Protein AF-A0A8S3T647-F1 (afdb_monomer_lite)

Sequence (392 aa):
MTQSIVVQVGQCGNQIGCRFWDLALREHAAVNKSGNYDESLSSFFRNVDSRYDDPANIPMGSGKGKIKALKARAVLVDMEEGVVSEMMKGPLREVFDFQQLITDVSGCGNNWAVGHKMYGTQYREQLSDVIRRAAEFCDCLQCFFILHSMGGGTGSGVGTFILNLLEEEYPDVYRFVTAVYPSAEDDVVTSPYNSVLAMHQLTEKADCVLPVENQALMDIVNKIGQAIPSARTGKKTFFPTDVKAGSAIHTGDGGLTKTSEEKPFDSMNNIVANLLLNMTSGQVPAEAESNFLKKASTLIHTGVDPHQVKDQKGTSLYLGVTHQGIMTFHGSRRTQLYKWPQIKRIIFEGKMFILHVSTTEFCNNIKSSCQLIEKLSCQKFSDGHYHIVNHS

Radius of gyration: 24.61 Å; chains: 1; bounding box: 78×50×58 Å

Secondary structure (DSSP, 8-state):
--EEEEEEEHHHHHHHHHHHHHHHHHHHHHH-TT-B--HHHHTTEEEEETTSSS-EE---TTTTPBP-EEEE-EEEEESSSHHHHHHHHSTTTTTS-GGGEEE-SS--TT-HHIIIIIIHHHTHHHHHHHHHHHHHT-SSEEEEEEEEESSSHIIIIIHHHHHHHHHHH-TTSEEEEEEEEPPSS-S-TTHHHHHHHHHHHHHHH-SEEEEEEHHHHHHHHHHHHHHSPPTTS--------SS-TTTTT--TT--S---S-PPTTHHHHHHHHHHHHHHHSSS-HHHHHHHHHHHHHH-TTTT--PEEEE-TT--EEEEEEETTEEEEEETTEEEEEEEGGGEEEEEEETTEEEEEEEEEEEETTEEEEEEEEEEEEES---S---------

Structure (mmCIF, N/CA/C/O backbone):
data_AF-A0A8S3T647-F1
#
_entry.id   AF-A0A8S3T647-F1
#
loop_
_atom_site.group_PDB
_atom_site.id
_atom_site.type_symbol
_atom_site.label_atom_id
_atom_site.label_alt_id
_atom_site.label_comp_id
_atom_site.label_asym_id
_atom_site.label_entity_id
_atom_site.label_seq_id
_atom_site.pdbx_PDB_ins_code
_atom_site.Cartn_x
_atom_site.Cartn_y
_atom_site.Cartn_z
_atom_site.occupancy
_atom_site.B_iso_or_equiv
_atom_site.auth_seq_id
_atom_site.auth_comp_id
_atom_site.auth_asym_id
_atom_site.auth_atom_id
_atom_site.pdbx_PDB_model_num
ATOM 1 N N . MET A 1 1 ? -0.598 -12.362 -18.041 1.00 64.50 1 MET A N 1
ATOM 2 C CA . MET A 1 1 ? -0.401 -13.007 -16.725 1.00 64.50 1 MET A CA 1
ATOM 3 C C . MET A 1 1 ? -0.472 -11.929 -15.671 1.00 64.50 1 MET A C 1
ATOM 5 O O . MET A 1 1 ? -0.165 -10.790 -15.986 1.00 64.50 1 MET A O 1
ATOM 9 N N . THR A 1 2 ? -0.941 -12.269 -14.484 1.00 80.69 2 THR A N 1
ATOM 10 C CA . THR A 1 2 ? -1.450 -11.313 -13.508 1.00 80.69 2 THR A CA 1
ATOM 11 C C . THR A 1 2 ? -0.323 -10.557 -12.817 1.00 80.69 2 THR A C 1
ATOM 13 O O . THR A 1 2 ? 0.481 -11.170 -12.121 1.00 80.69 2 THR A O 1
ATOM 16 N N . GLN A 1 3 ? -0.241 -9.246 -13.020 1.00 87.19 3 GLN A N 1
ATOM 17 C CA . GLN A 1 3 ? 0.778 -8.405 -12.394 1.00 87.19 3 GLN A CA 1
ATOM 18 C C . GLN A 1 3 ? 0.133 -7.434 -11.415 1.00 87.19 3 GLN A C 1
ATOM 20 O O . GLN A 1 3 ? -0.966 -6.926 -11.653 1.00 87.19 3 GLN A O 1
ATOM 25 N N . SER A 1 4 ? 0.841 -7.176 -10.323 1.00 91.19 4 SER A N 1
ATOM 26 C CA . SER A 1 4 ? 0.378 -6.320 -9.240 1.00 91.19 4 SER A CA 1
ATOM 27 C C . SER A 1 4 ? 1.431 -5.275 -8.914 1.00 91.19 4 SER A C 1
ATOM 29 O O . SER A 1 4 ? 2.632 -5.554 -8.938 1.00 91.19 4 SER A O 1
ATOM 31 N N . ILE A 1 5 ? 0.975 -4.069 -8.588 1.00 95.88 5 ILE A N 1
ATOM 32 C CA . ILE A 1 5 ? 1.839 -2.966 -8.161 1.00 95.88 5 ILE A CA 1
ATOM 33 C C . ILE A 1 5 ? 1.598 -2.715 -6.677 1.00 95.88 5 ILE A C 1
ATOM 35 O O . ILE A 1 5 ? 0.455 -2.563 -6.250 1.00 95.88 5 ILE A O 1
ATOM 39 N N . VAL A 1 6 ? 2.668 -2.659 -5.883 1.00 96.69 6 VAL A N 1
ATOM 40 C CA . VAL A 1 6 ? 2.583 -2.333 -4.453 1.00 96.69 6 VAL A CA 1
ATOM 41 C C . VAL A 1 6 ? 2.936 -0.865 -4.247 1.00 96.69 6 VAL A C 1
ATOM 43 O O . VAL A 1 6 ? 4.079 -0.457 -4.439 1.00 96.69 6 VAL A O 1
ATOM 46 N N . VAL A 1 7 ? 1.960 -0.069 -3.833 1.00 98.12 7 VAL A N 1
ATOM 47 C CA . VAL A 1 7 ? 2.121 1.340 -3.479 1.00 98.12 7 VAL A CA 1
ATOM 48 C C . VAL A 1 7 ? 2.310 1.450 -1.967 1.00 98.12 7 VAL A C 1
ATOM 50 O O . VAL A 1 7 ? 1.440 1.070 -1.187 1.00 98.12 7 VAL A O 1
ATOM 53 N N . GLN A 1 8 ? 3.460 1.958 -1.542 1.00 97.50 8 GLN A N 1
ATOM 54 C CA . GLN A 1 8 ? 3.870 2.068 -0.144 1.00 97.50 8 GLN A CA 1
ATOM 55 C C . GLN A 1 8 ? 3.862 3.537 0.243 1.00 97.50 8 GLN A C 1
ATOM 57 O O . GLN A 1 8 ? 4.554 4.335 -0.386 1.00 97.50 8 GLN A O 1
ATOM 62 N N . VAL A 1 9 ? 3.052 3.905 1.238 1.00 97.75 9 VAL A N 1
ATOM 63 C CA . VAL A 1 9 ? 2.818 5.315 1.565 1.00 97.75 9 VAL A CA 1
ATOM 64 C C . VAL A 1 9 ? 3.097 5.614 3.032 1.00 97.75 9 VAL A C 1
ATOM 66 O O . VAL A 1 9 ? 2.511 5.023 3.945 1.00 97.75 9 VAL A O 1
ATOM 69 N N . GLY A 1 10 ? 3.968 6.598 3.242 1.00 95.69 10 GLY A N 1
ATOM 70 C CA . GLY A 1 10 ? 4.425 7.050 4.546 1.00 95.69 10 GLY A CA 1
ATOM 71 C C . GLY A 1 10 ? 5.321 6.037 5.258 1.00 95.69 10 GLY A C 1
ATOM 72 O O . GLY A 1 10 ? 5.475 4.888 4.838 1.00 95.69 10 GLY A O 1
ATOM 73 N N . GLN A 1 11 ? 5.854 6.453 6.405 1.00 93.12 11 GLN A N 1
ATOM 74 C CA . GLN A 1 11 ? 6.760 5.646 7.223 1.00 93.12 11 GLN A CA 1
ATOM 75 C C . GLN A 1 11 ? 6.261 4.210 7.457 1.00 93.12 11 GLN A C 1
ATOM 77 O O . GLN A 1 11 ? 6.995 3.251 7.228 1.00 93.12 11 GLN A O 1
ATOM 82 N N . CYS A 1 12 ? 5.008 4.046 7.888 1.00 92.94 12 CYS A N 1
ATOM 83 C CA . CYS A 1 12 ? 4.437 2.729 8.180 1.00 92.94 12 CYS A CA 1
ATOM 84 C C . CYS A 1 12 ? 4.352 1.841 6.926 1.00 92.94 12 CYS A C 1
ATOM 86 O O . CYS A 1 12 ? 4.808 0.696 6.952 1.00 92.94 12 CYS A O 1
ATOM 88 N N . GLY A 1 13 ? 3.832 2.378 5.816 1.00 95.12 13 GLY A N 1
ATOM 89 C CA . GLY A 1 13 ? 3.699 1.644 4.558 1.00 95.12 13 GLY A CA 1
ATOM 90 C C . GLY A 1 13 ? 5.046 1.183 4.004 1.00 95.12 13 GLY A C 1
ATOM 91 O O . GLY A 1 13 ? 5.189 0.020 3.627 1.00 95.12 13 GLY A O 1
ATOM 92 N N . ASN A 1 14 ? 6.053 2.061 4.030 1.00 94.94 14 ASN A N 1
ATOM 93 C CA . ASN A 1 14 ? 7.409 1.754 3.565 1.00 94.94 14 ASN A CA 1
ATOM 94 C C . ASN A 1 14 ? 8.110 0.707 4.453 1.00 94.94 14 ASN A C 1
ATOM 96 O O . ASN A 1 14 ? 8.759 -0.209 3.945 1.00 94.94 14 ASN A O 1
ATOM 100 N N . GLN A 1 15 ? 7.938 0.764 5.778 1.00 91.50 15 GLN A N 1
ATOM 101 C CA . GLN A 1 15 ? 8.515 -0.232 6.693 1.00 91.50 15 GLN A CA 1
ATOM 102 C C . GLN A 1 15 ? 7.893 -1.625 6.525 1.00 91.50 15 GLN A C 1
ATOM 104 O O . GLN A 1 15 ? 8.622 -2.619 6.454 1.00 91.50 15 GLN A O 1
ATOM 109 N N . ILE A 1 16 ? 6.563 -1.710 6.413 1.00 91.19 16 ILE A N 1
ATOM 110 C CA . ILE A 1 16 ? 5.867 -2.970 6.099 1.00 91.19 16 ILE A CA 1
ATOM 111 C C . ILE A 1 16 ? 6.309 -3.473 4.729 1.00 91.19 16 ILE A C 1
ATOM 113 O O . ILE A 1 16 ? 6.634 -4.649 4.566 1.00 91.19 16 ILE A O 1
ATOM 117 N N . GLY A 1 17 ? 6.391 -2.564 3.762 1.00 91.62 17 GLY A N 1
ATOM 118 C CA . GLY A 1 17 ? 6.883 -2.821 2.424 1.00 91.62 17 GLY A CA 1
ATOM 119 C C . GLY A 1 17 ? 8.267 -3.461 2.390 1.00 91.62 17 GLY A C 1
ATOM 120 O O . GLY A 1 17 ? 8.472 -4.456 1.699 1.00 91.62 17 GLY A O 1
ATOM 121 N N . CYS A 1 18 ? 9.208 -2.941 3.174 1.00 89.62 18 CYS A N 1
ATOM 122 C CA . CYS A 1 18 ? 10.552 -3.499 3.303 1.00 89.62 18 CYS A CA 1
ATOM 123 C C . CYS A 1 18 ? 10.519 -4.973 3.750 1.00 89.62 18 CYS A C 1
ATOM 125 O O . CYS A 1 18 ? 11.199 -5.817 3.161 1.00 89.62 18 CYS A O 1
ATOM 127 N N . ARG A 1 19 ? 9.674 -5.307 4.737 1.00 86.81 19 ARG A N 1
ATOM 128 C CA . ARG A 1 19 ? 9.489 -6.695 5.196 1.00 86.81 19 ARG A CA 1
ATOM 129 C C . ARG A 1 19 ? 8.791 -7.566 4.156 1.00 86.81 19 ARG A C 1
ATOM 131 O O . ARG A 1 19 ? 9.202 -8.705 3.954 1.00 86.81 19 ARG A O 1
ATOM 138 N N . PHE A 1 20 ? 7.792 -7.026 3.463 1.00 88.88 20 PHE A N 1
ATOM 139 C CA . PHE A 1 20 ? 7.094 -7.709 2.375 1.00 88.88 20 PHE A CA 1
ATOM 140 C C . PHE A 1 20 ? 8.054 -8.142 1.263 1.00 88.88 20 PHE A C 1
ATOM 142 O O . PHE A 1 20 ? 8.084 -9.318 0.907 1.00 88.88 20 PHE A O 1
ATOM 149 N N . TRP A 1 21 ? 8.886 -7.228 0.760 1.00 89.56 21 TRP A N 1
ATOM 150 C CA . TRP A 1 21 ? 9.809 -7.529 -0.337 1.00 89.56 21 TRP A CA 1
ATOM 151 C C . TRP A 1 21 ? 10.914 -8.513 0.058 1.00 89.56 21 TRP A C 1
ATOM 153 O O . TRP A 1 21 ? 11.250 -9.401 -0.726 1.00 89.56 21 TRP A O 1
ATOM 163 N N . ASP A 1 22 ? 11.449 -8.399 1.276 1.00 85.25 22 ASP A N 1
ATOM 164 C CA . ASP A 1 22 ? 12.419 -9.356 1.823 1.00 85.25 22 ASP A CA 1
ATOM 165 C C . ASP A 1 22 ? 11.827 -10.772 1.903 1.00 85.25 22 ASP A C 1
ATOM 167 O O . ASP A 1 22 ? 12.417 -11.735 1.410 1.00 85.25 22 ASP A O 1
ATOM 171 N N . LEU A 1 23 ? 10.624 -10.905 2.467 1.00 81.62 23 LEU A N 1
ATOM 172 C CA . LEU A 1 23 ? 9.943 -12.194 2.580 1.00 81.62 23 LEU A CA 1
ATOM 173 C C . LEU A 1 23 ? 9.575 -12.777 1.210 1.00 81.62 23 LEU A C 1
ATOM 175 O O . LEU A 1 23 ? 9.821 -13.962 0.989 1.00 81.62 23 LEU A O 1
ATOM 179 N N . ALA A 1 24 ? 9.092 -11.954 0.275 1.00 83.12 24 ALA A N 1
ATOM 180 C CA . ALA A 1 24 ? 8.775 -12.383 -1.086 1.00 83.12 24 ALA A CA 1
ATOM 181 C C . ALA A 1 24 ? 10.006 -12.988 -1.782 1.00 83.12 24 ALA A C 1
ATOM 183 O O . ALA A 1 24 ? 9.953 -14.091 -2.326 1.00 83.12 24 ALA A O 1
ATOM 184 N N . LEU A 1 25 ? 11.155 -12.304 -1.716 1.00 84.50 25 LEU A N 1
ATOM 185 C CA . LEU A 1 25 ? 12.405 -12.799 -2.302 1.00 84.50 25 LEU A CA 1
ATOM 186 C C . LEU A 1 25 ? 12.855 -14.117 -1.669 1.00 84.50 25 LEU A C 1
ATOM 188 O O . LEU A 1 25 ? 13.317 -15.014 -2.377 1.00 84.50 25 LEU A O 1
ATOM 192 N N . ARG A 1 26 ? 12.712 -14.260 -0.348 1.00 81.31 26 ARG A N 1
ATOM 193 C CA . ARG A 1 26 ? 13.062 -15.498 0.363 1.00 81.31 26 ARG A CA 1
ATOM 194 C C . ARG A 1 26 ? 12.147 -16.655 -0.012 1.00 81.31 26 ARG A C 1
ATOM 196 O O . ARG A 1 26 ? 12.646 -17.760 -0.215 1.00 81.31 26 ARG A O 1
ATOM 203 N N . GLU A 1 27 ? 10.844 -16.416 -0.120 1.00 77.81 27 GLU A N 1
ATOM 204 C CA . GLU A 1 27 ? 9.869 -17.421 -0.548 1.00 77.81 27 GLU A CA 1
ATOM 205 C C . GLU A 1 27 ? 10.200 -17.922 -1.959 1.00 77.81 27 GLU A C 1
ATOM 207 O O . GLU A 1 27 ? 10.350 -19.128 -2.179 1.00 77.81 27 GLU A O 1
ATOM 212 N N . HIS A 1 28 ? 10.465 -17.004 -2.891 1.00 79.00 28 HIS A N 1
ATOM 213 C CA . HIS A 1 28 ? 10.899 -17.370 -4.237 1.00 79.00 28 HIS A CA 1
ATOM 214 C C . HIS A 1 28 ? 12.241 -18.109 -4.242 1.00 79.00 28 HIS A C 1
ATOM 216 O O . HIS A 1 28 ? 12.361 -19.140 -4.900 1.00 79.00 28 HIS A O 1
ATOM 222 N N . ALA A 1 29 ? 13.240 -17.658 -3.480 1.00 80.62 29 ALA A N 1
ATOM 223 C CA . ALA A 1 29 ? 14.535 -18.336 -3.383 1.00 80.62 29 ALA A CA 1
ATOM 224 C C . ALA A 1 29 ? 14.438 -19.727 -2.723 1.00 80.62 29 ALA A C 1
ATOM 226 O O . ALA A 1 29 ? 15.277 -20.606 -2.963 1.00 80.62 29 ALA A O 1
ATOM 227 N N . ALA A 1 30 ? 13.428 -19.961 -1.880 1.00 76.81 30 ALA A N 1
ATOM 228 C CA . ALA A 1 30 ? 13.174 -21.264 -1.278 1.00 76.81 30 ALA A CA 1
ATOM 229 C C . ALA A 1 30 ? 12.708 -22.288 -2.324 1.00 76.81 30 ALA A C 1
ATOM 231 O O . ALA A 1 30 ? 13.182 -23.425 -2.290 1.00 76.81 30 ALA A O 1
ATOM 232 N N . VAL A 1 31 ? 11.858 -21.874 -3.269 1.00 75.62 31 VAL A N 1
ATOM 233 C CA . VAL A 1 31 ? 11.260 -22.749 -4.292 1.00 75.62 31 VAL A CA 1
ATOM 234 C C . VAL A 1 31 ? 12.101 -22.803 -5.575 1.00 75.62 31 VAL A C 1
ATOM 236 O O . VAL A 1 31 ? 12.368 -23.879 -6.108 1.00 75.62 31 VAL A O 1
ATOM 239 N N . ASN A 1 32 ? 12.585 -21.661 -6.059 1.00 79.06 32 ASN A N 1
ATOM 240 C CA . ASN A 1 32 ? 13.301 -21.533 -7.325 1.00 79.06 32 ASN A CA 1
ATOM 241 C C . ASN A 1 32 ? 14.824 -21.599 -7.125 1.00 79.06 32 ASN A C 1
ATOM 243 O O . ASN A 1 32 ? 15.533 -20.593 -7.108 1.00 79.06 32 ASN A O 1
ATOM 247 N N . LYS A 1 33 ? 15.348 -22.824 -6.998 1.00 81.88 33 LYS A N 1
ATOM 248 C CA . LYS A 1 33 ? 16.797 -23.082 -6.846 1.00 81.88 33 LYS A CA 1
ATOM 249 C C . LYS A 1 33 ? 17.608 -22.872 -8.124 1.00 81.88 33 LYS A C 1
ATOM 251 O O . LYS A 1 33 ? 18.826 -22.738 -8.059 1.00 81.88 33 LYS A O 1
ATOM 256 N N . SER A 1 34 ? 16.947 -22.854 -9.277 1.00 81.38 34 SER A N 1
ATOM 257 C CA . SER A 1 34 ? 17.580 -22.655 -10.582 1.00 81.38 34 SER A CA 1
ATOM 258 C C . SER A 1 34 ? 17.930 -21.197 -10.888 1.00 81.38 34 SER A C 1
ATOM 260 O O . SER A 1 34 ? 18.734 -20.958 -11.787 1.00 81.38 34 SER A O 1
ATOM 262 N N . GLY A 1 35 ? 17.341 -20.233 -10.169 1.00 83.81 35 GLY A N 1
ATOM 263 C CA . GLY A 1 35 ? 17.528 -18.804 -10.442 1.00 83.81 35 GLY A CA 1
ATOM 264 C C . GLY A 1 35 ? 16.925 -18.371 -11.782 1.00 83.81 35 GLY A C 1
ATOM 265 O O . GLY A 1 35 ? 17.470 -17.497 -12.462 1.00 83.81 35 GLY A O 1
ATOM 266 N N . ASN A 1 36 ? 15.830 -19.017 -12.188 1.00 86.56 36 ASN A N 1
ATOM 267 C CA . ASN A 1 36 ? 15.128 -18.693 -13.426 1.00 86.56 36 ASN A CA 1
ATOM 268 C C . ASN A 1 36 ? 14.066 -17.626 -13.164 1.00 86.56 36 ASN A C 1
ATOM 270 O O . ASN A 1 36 ? 13.460 -17.605 -12.102 1.00 86.56 36 ASN A O 1
ATOM 274 N N . TYR A 1 37 ? 13.825 -16.744 -14.121 1.00 87.19 37 TYR A N 1
ATOM 275 C CA . TYR A 1 37 ? 12.726 -15.798 -14.047 1.00 87.19 37 TYR A CA 1
ATOM 276 C C . TYR A 1 37 ? 11.451 -16.488 -14.533 1.00 87.19 37 TYR A C 1
ATOM 278 O O . TYR A 1 37 ? 11.302 -16.756 -15.729 1.00 87.19 37 TYR A O 1
ATOM 286 N N . ASP A 1 38 ? 10.585 -16.822 -13.581 1.00 84.25 38 ASP A N 1
ATOM 287 C CA . ASP A 1 38 ? 9.368 -17.596 -13.790 1.00 84.25 38 ASP A CA 1
ATOM 288 C C . ASP A 1 38 ? 8.098 -16.735 -13.705 1.00 84.25 38 ASP A C 1
ATOM 290 O O . ASP A 1 38 ? 8.125 -15.521 -13.484 1.00 84.25 38 ASP A O 1
ATOM 294 N N . GLU A 1 39 ? 6.971 -17.406 -13.926 1.00 81.12 39 GLU A N 1
ATOM 295 C CA . GLU A 1 39 ? 5.626 -16.840 -13.888 1.00 81.12 39 GLU A CA 1
ATOM 296 C C . GLU A 1 39 ? 5.314 -16.190 -12.539 1.00 81.12 39 GLU A C 1
ATOM 298 O O . GLU A 1 39 ? 4.936 -15.019 -12.479 1.00 81.12 39 GLU A O 1
ATOM 303 N N . SER A 1 40 ? 5.559 -16.918 -11.450 1.00 80.94 40 SER A N 1
ATOM 304 C CA . SER A 1 40 ? 5.264 -16.481 -10.089 1.00 80.94 40 SER A CA 1
ATOM 305 C C . SER A 1 40 ? 6.009 -15.198 -9.731 1.00 80.94 40 SER A C 1
ATOM 307 O O . SER A 1 40 ? 5.400 -14.253 -9.229 1.00 80.94 40 SER A O 1
ATOM 309 N N . LEU A 1 41 ? 7.308 -15.135 -10.036 1.00 84.44 41 LEU A N 1
ATOM 310 C CA . LEU A 1 41 ? 8.157 -13.984 -9.742 1.00 84.44 41 LEU A CA 1
ATOM 311 C C . LEU A 1 41 ? 7.738 -12.750 -10.552 1.00 84.44 41 LEU A C 1
ATOM 313 O O . LEU A 1 41 ? 7.832 -11.626 -10.061 1.00 84.44 41 LEU A O 1
ATOM 317 N N . SER A 1 42 ? 7.213 -12.944 -11.765 1.00 86.50 42 SER A N 1
ATOM 318 C CA . SER A 1 42 ? 6.779 -11.838 -12.625 1.00 86.50 42 SER A CA 1
ATOM 319 C C . SER A 1 42 ? 5.586 -11.040 -12.098 1.00 86.50 42 SER A C 1
ATOM 321 O O . SER A 1 42 ? 5.397 -9.891 -12.510 1.00 86.50 42 SER A O 1
ATOM 323 N N . SER A 1 43 ? 4.814 -11.629 -11.175 1.00 87.44 43 SER A N 1
ATOM 324 C CA . SER A 1 43 ? 3.640 -11.000 -10.558 1.00 87.44 43 SER A CA 1
ATOM 325 C C . SER A 1 43 ? 4.018 -9.723 -9.809 1.00 87.44 43 SER A C 1
ATOM 327 O O . SER A 1 43 ? 3.333 -8.710 -9.930 1.00 87.44 43 SER A O 1
ATOM 329 N N . PHE A 1 44 ? 5.143 -9.761 -9.087 1.00 89.62 44 PHE A N 1
ATOM 330 C CA . PHE A 1 44 ? 5.620 -8.669 -8.232 1.00 89.62 44 PHE A CA 1
ATOM 331 C C . PHE A 1 44 ? 6.968 -8.090 -8.662 1.00 89.62 44 PHE A C 1
ATOM 333 O O . PHE A 1 44 ? 7.325 -6.992 -8.239 1.00 89.62 44 PHE A O 1
ATOM 340 N N . PHE A 1 45 ? 7.722 -8.791 -9.507 1.00 91.81 45 PHE A N 1
ATOM 341 C CA . PHE A 1 45 ? 9.030 -8.348 -9.973 1.00 91.81 45 PHE A CA 1
ATOM 342 C C . PHE A 1 45 ? 9.070 -8.245 -11.495 1.00 91.81 45 PHE A C 1
ATOM 344 O O . PHE A 1 45 ? 8.308 -8.885 -12.217 1.00 91.81 45 PHE A O 1
ATOM 351 N N . ARG A 1 46 ? 10.000 -7.432 -11.988 1.00 91.56 46 ARG A N 1
ATOM 352 C CA . ARG A 1 46 ? 10.415 -7.372 -13.387 1.00 91.56 46 ARG A CA 1
ATOM 353 C C . ARG A 1 46 ? 11.871 -7.820 -13.489 1.00 91.56 46 ARG A C 1
ATOM 355 O O . ARG A 1 46 ? 12.701 -7.416 -12.675 1.00 91.56 46 ARG A O 1
ATOM 362 N N . ASN A 1 47 ? 12.184 -8.657 -14.476 1.00 91.69 47 ASN A N 1
ATOM 363 C CA . ASN A 1 47 ? 13.569 -8.963 -14.836 1.00 91.69 47 ASN A CA 1
ATOM 364 C C . ASN A 1 47 ? 14.069 -7.882 -15.786 1.00 91.69 47 ASN A C 1
ATOM 366 O O . ASN A 1 47 ? 13.407 -7.592 -16.782 1.00 91.69 47 ASN A O 1
ATOM 370 N N . VAL A 1 48 ? 15.219 -7.293 -15.488 1.00 90.81 48 VAL A N 1
ATOM 371 C CA . VAL A 1 48 ? 15.729 -6.138 -16.225 1.00 90.81 48 VAL A CA 1
ATOM 372 C C . VAL A 1 48 ? 17.169 -6.333 -16.650 1.00 90.81 48 VAL A C 1
ATOM 374 O O . VAL A 1 48 ? 17.948 -7.055 -16.025 1.00 90.81 48 VAL A O 1
ATOM 377 N N . ASP A 1 49 ? 17.528 -5.656 -17.731 1.00 87.06 49 ASP A N 1
ATOM 378 C CA . ASP A 1 49 ? 18.905 -5.489 -18.151 1.00 87.06 49 ASP A CA 1
ATOM 379 C C . ASP A 1 49 ? 19.435 -4.148 -17.635 1.00 87.06 49 ASP A C 1
ATOM 381 O O . ASP A 1 49 ? 19.130 -3.089 -18.178 1.00 87.06 49 ASP A O 1
ATOM 385 N N . SER A 1 50 ? 20.229 -4.196 -16.567 1.00 82.88 50 SER A N 1
ATOM 386 C CA . SER A 1 50 ? 20.755 -3.013 -15.876 1.00 82.88 50 SER A CA 1
ATOM 387 C C . SER A 1 50 ? 21.965 -2.370 -16.564 1.00 82.88 50 SER A C 1
ATOM 389 O O . SER A 1 50 ? 22.644 -1.546 -15.960 1.00 82.88 50 SER A O 1
ATOM 391 N N . ARG A 1 51 ? 22.301 -2.782 -17.794 1.00 80.31 51 ARG A N 1
ATOM 392 C CA . ARG A 1 51 ? 23.416 -2.202 -18.566 1.00 80.31 51 ARG A CA 1
ATOM 393 C C . ARG A 1 51 ? 23.071 -0.855 -19.205 1.00 80.31 51 ARG A C 1
ATOM 395 O O . ARG A 1 51 ? 23.972 -0.188 -19.702 1.00 80.31 51 ARG A O 1
ATOM 402 N N . TYR A 1 52 ? 21.792 -0.500 -19.230 1.00 76.50 52 TYR A N 1
ATOM 403 C CA . TYR A 1 52 ? 21.273 0.752 -19.772 1.00 76.50 52 TYR A CA 1
ATOM 404 C C . TYR A 1 52 ? 20.923 1.713 -18.630 1.00 76.50 52 TYR A C 1
ATOM 406 O O . TYR A 1 52 ? 20.592 1.253 -17.536 1.00 76.50 52 TYR A O 1
ATOM 414 N N . ASP A 1 53 ? 20.966 3.023 -18.898 1.00 68.75 53 ASP A N 1
ATOM 415 C CA . ASP A 1 53 ? 20.593 4.060 -17.919 1.00 68.75 53 ASP A CA 1
ATOM 416 C C . ASP A 1 53 ? 19.140 3.904 -17.444 1.00 68.75 53 ASP A C 1
ATOM 418 O O . ASP A 1 53 ? 18.854 4.076 -16.260 1.00 68.75 53 ASP A O 1
ATOM 422 N N . ASP A 1 54 ? 18.238 3.514 -18.352 1.00 74.81 54 ASP A N 1
ATOM 423 C CA . ASP A 1 54 ? 16.896 3.038 -18.018 1.00 74.81 54 ASP A CA 1
ATOM 424 C C . ASP A 1 54 ? 16.844 1.503 -18.158 1.00 74.81 54 ASP A C 1
ATOM 426 O O . ASP A 1 54 ? 16.998 0.988 -19.276 1.00 74.81 54 ASP A O 1
ATOM 430 N N . PRO A 1 55 ? 16.699 0.737 -17.055 1.00 81.00 55 PRO A N 1
ATOM 431 C CA . PRO A 1 55 ? 16.751 -0.718 -17.097 1.00 81.00 55 PRO A CA 1
ATOM 432 C C . PRO A 1 55 ? 15.662 -1.316 -17.994 1.00 81.00 55 PRO A C 1
ATOM 434 O O . PRO A 1 55 ? 14.475 -1.324 -17.652 1.00 81.00 55 PRO A O 1
ATOM 437 N N . ALA A 1 56 ? 16.087 -1.895 -19.118 1.00 83.19 56 ALA A N 1
ATOM 438 C CA . ALA A 1 56 ? 15.187 -2.474 -20.107 1.00 83.19 56 ALA A CA 1
ATOM 439 C C . ALA A 1 56 ? 14.557 -3.778 -19.595 1.00 83.19 56 ALA A C 1
ATOM 441 O O . ALA A 1 56 ? 15.266 -4.682 -19.143 1.00 83.19 56 ALA A O 1
ATOM 442 N N . ASN A 1 57 ? 13.232 -3.905 -19.709 1.00 84.19 57 ASN A N 1
ATOM 443 C CA . ASN A 1 57 ? 12.521 -5.124 -19.326 1.00 84.19 57 ASN A CA 1
ATOM 444 C C . ASN A 1 57 ? 12.933 -6.300 -20.219 1.00 84.19 57 ASN A C 1
ATOM 446 O O . ASN A 1 57 ? 12.881 -6.228 -21.446 1.00 84.19 57 ASN A O 1
ATOM 450 N N . ILE A 1 58 ? 13.310 -7.409 -19.587 1.00 84.50 58 ILE A N 1
ATOM 451 C CA . ILE A 1 58 ? 13.572 -8.684 -20.248 1.00 84.50 58 ILE A CA 1
ATOM 452 C C . ILE A 1 58 ? 12.263 -9.478 -20.202 1.00 84.50 58 ILE A C 1
ATOM 454 O O . ILE A 1 58 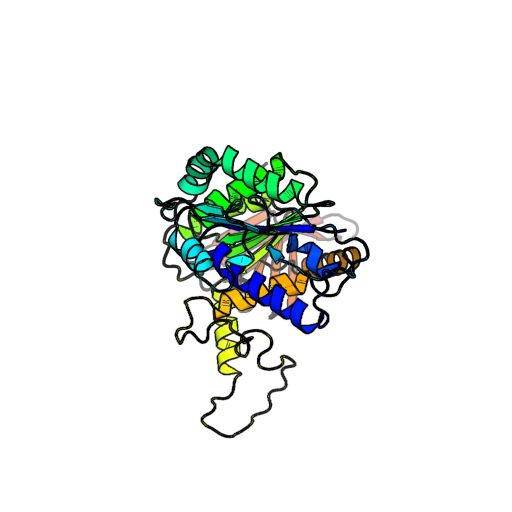? 11.835 -9.864 -19.108 1.00 84.50 58 ILE A O 1
ATOM 458 N N . PRO A 1 59 ? 11.624 -9.749 -21.354 1.00 79.00 59 PRO A N 1
ATOM 459 C CA . PRO A 1 59 ? 10.394 -10.524 -21.391 1.00 79.00 59 PRO A CA 1
ATOM 460 C C . PRO A 1 59 ? 10.607 -11.913 -20.790 1.00 79.00 59 PRO A C 1
ATOM 462 O O . PRO A 1 59 ? 11.662 -12.527 -20.966 1.00 79.00 59 PRO A O 1
ATOM 465 N N . MET A 1 60 ? 9.580 -12.444 -20.130 1.00 76.50 60 MET A N 1
ATOM 466 C CA . MET A 1 60 ? 9.625 -13.783 -19.536 1.00 76.50 60 MET A CA 1
ATOM 467 C C . MET A 1 60 ? 9.896 -14.883 -20.578 1.00 76.50 60 MET A C 1
ATOM 469 O O . MET A 1 60 ? 10.573 -15.874 -20.289 1.00 76.50 60 MET A O 1
ATOM 473 N N . GLY A 1 61 ? 9.394 -14.710 -21.805 1.00 73.25 61 GLY A N 1
ATOM 474 C CA . GLY A 1 61 ? 9.537 -15.693 -22.877 1.00 73.25 61 GLY A CA 1
ATOM 475 C C . GLY A 1 61 ? 8.952 -17.048 -22.468 1.00 73.25 61 GLY A C 1
ATOM 476 O O . GLY A 1 61 ? 7.772 -17.146 -22.163 1.00 73.25 61 GLY A O 1
ATOM 477 N N . SER A 1 62 ? 9.784 -18.094 -22.444 1.00 68.88 62 SER A N 1
ATOM 478 C CA . SER A 1 62 ? 9.391 -19.454 -22.031 1.00 68.88 62 SER A CA 1
ATOM 479 C C . SER A 1 62 ? 9.488 -19.723 -20.518 1.00 68.88 62 SER A C 1
ATOM 481 O O . SER A 1 62 ? 9.415 -20.881 -20.110 1.00 68.88 62 SER A O 1
ATOM 483 N N . GLY A 1 63 ? 9.746 -18.701 -19.688 1.00 68.88 63 GLY A N 1
ATOM 484 C CA . GLY A 1 63 ? 9.901 -18.847 -18.229 1.00 68.88 63 GLY A CA 1
ATOM 485 C C . GLY A 1 63 ? 11.181 -19.576 -17.789 1.00 68.88 63 GLY A C 1
ATOM 486 O O . GLY A 1 63 ? 11.345 -19.926 -16.624 1.00 68.88 63 GLY A O 1
ATOM 487 N N . LYS A 1 64 ? 12.105 -19.836 -18.726 1.00 69.81 64 LYS A N 1
ATOM 488 C CA . LYS A 1 64 ? 13.398 -20.512 -18.486 1.00 69.81 64 LYS A CA 1
ATOM 489 C C . LYS A 1 64 ? 14.601 -19.568 -18.545 1.00 69.81 64 LYS A C 1
ATOM 491 O O . LYS A 1 64 ? 15.743 -20.022 -18.492 1.00 69.81 64 LYS A O 1
ATOM 496 N N . GLY A 1 65 ? 14.366 -18.269 -18.721 1.00 80.69 65 GLY A N 1
ATOM 497 C CA . GLY A 1 65 ? 15.432 -17.270 -18.738 1.00 80.69 65 GLY A CA 1
ATOM 498 C C . GLY A 1 65 ? 16.069 -17.136 -17.357 1.00 80.69 65 GLY A C 1
ATOM 499 O O . GLY A 1 65 ? 15.374 -17.229 -16.353 1.00 80.69 65 GLY A O 1
ATOM 500 N N . LYS A 1 66 ? 17.381 -16.899 -17.285 1.00 87.06 66 LYS A N 1
ATOM 501 C CA . LYS A 1 66 ? 18.038 -16.599 -16.005 1.00 87.06 66 LYS A CA 1
ATOM 502 C C . LYS A 1 66 ? 17.650 -15.205 -15.511 1.00 87.06 66 LYS A C 1
ATOM 504 O O . LYS A 1 66 ? 17.512 -14.274 -16.310 1.00 87.06 66 LYS A O 1
ATOM 509 N N . ILE A 1 67 ? 17.531 -15.060 -14.195 1.00 87.06 67 ILE A N 1
ATOM 510 C CA . ILE A 1 67 ? 17.404 -13.752 -13.549 1.00 87.06 67 ILE A CA 1
ATOM 511 C C . ILE A 1 67 ? 18.712 -12.984 -13.774 1.00 87.06 67 ILE A C 1
ATOM 513 O O . ILE A 1 67 ? 19.787 -13.500 -13.467 1.00 87.06 67 ILE A O 1
ATOM 517 N N . LYS A 1 68 ? 18.628 -11.773 -14.339 1.00 86.88 68 LYS A N 1
ATOM 518 C CA . LYS A 1 68 ? 19.790 -10.883 -14.488 1.00 86.88 68 LYS A CA 1
ATOM 519 C C . LYS A 1 68 ? 19.830 -9.866 -13.356 1.00 86.88 68 LYS A C 1
ATOM 521 O O . LYS A 1 68 ? 20.762 -9.866 -12.563 1.00 86.88 68 LYS A O 1
ATOM 526 N N . ALA A 1 69 ? 18.794 -9.042 -13.280 1.00 89.25 69 ALA A N 1
ATOM 527 C CA . ALA A 1 69 ? 18.552 -8.096 -12.206 1.00 89.25 69 ALA A CA 1
ATOM 528 C C . ALA A 1 69 ? 17.042 -8.020 -11.987 1.00 89.25 69 ALA A C 1
ATOM 530 O O . ALA A 1 69 ? 16.278 -7.994 -12.951 1.00 89.25 69 ALA A O 1
ATOM 531 N N . LEU A 1 70 ? 16.608 -8.010 -10.729 1.00 90.50 70 LEU A N 1
ATOM 532 C CA . LEU A 1 70 ? 15.196 -7.861 -10.393 1.00 90.50 70 LEU A CA 1
ATOM 533 C C . LEU A 1 70 ? 14.923 -6.428 -9.983 1.00 90.50 70 LEU A C 1
ATOM 535 O O . LEU A 1 70 ? 15.674 -5.856 -9.196 1.00 90.50 70 LEU A O 1
ATOM 539 N N . LYS A 1 71 ? 13.811 -5.890 -10.471 1.00 93.38 71 LYS A N 1
ATOM 540 C CA . LYS A 1 71 ? 13.199 -4.693 -9.909 1.00 93.38 71 LYS A CA 1
ATOM 541 C C . LYS A 1 71 ? 11.812 -5.028 -9.381 1.00 93.38 71 LYS A C 1
ATOM 543 O O . LYS A 1 71 ? 11.073 -5.767 -10.026 1.00 93.38 71 LYS A O 1
ATOM 548 N N . ALA A 1 72 ? 11.473 -4.528 -8.203 1.00 93.88 72 ALA A N 1
ATOM 549 C CA . ALA A 1 72 ? 10.134 -4.651 -7.647 1.00 93.88 72 ALA A CA 1
ATOM 550 C C . ALA A 1 72 ? 9.153 -3.775 -8.432 1.00 93.88 72 ALA A C 1
ATOM 552 O O . ALA A 1 72 ? 9.494 -2.673 -8.857 1.00 93.88 72 ALA A O 1
ATOM 553 N N . ARG A 1 73 ? 7.919 -4.251 -8.595 1.00 94.69 73 ARG A N 1
ATOM 554 C CA . ARG A 1 73 ? 6.781 -3.448 -9.054 1.00 94.69 73 ARG A CA 1
ATOM 555 C C . ARG A 1 73 ? 6.252 -2.656 -7.859 1.00 94.69 73 ARG A C 1
ATOM 557 O O . ARG A 1 73 ? 5.227 -3.008 -7.275 1.00 94.69 73 ARG A O 1
ATOM 564 N N . ALA A 1 74 ? 7.012 -1.646 -7.443 1.00 95.56 74 ALA A N 1
ATOM 565 C CA . ALA A 1 74 ? 6.756 -0.889 -6.225 1.00 95.56 74 ALA A CA 1
ATOM 566 C C . ALA A 1 74 ? 6.795 0.615 -6.480 1.00 95.56 74 ALA A C 1
ATOM 568 O O . ALA A 1 74 ? 7.698 1.103 -7.147 1.00 95.56 74 ALA A O 1
ATOM 569 N N . VAL A 1 75 ? 5.863 1.348 -5.882 1.00 97.38 75 VAL A N 1
ATOM 570 C CA . VAL A 1 75 ? 5.905 2.812 -5.815 1.00 97.38 75 VAL A CA 1
ATOM 571 C C . VAL A 1 75 ? 6.059 3.201 -4.354 1.00 97.38 75 VAL A C 1
ATOM 573 O O . VAL A 1 75 ? 5.247 2.787 -3.529 1.00 97.38 75 VAL A O 1
ATOM 576 N N . LEU A 1 76 ? 7.110 3.948 -4.027 1.00 96.88 76 LEU A N 1
ATOM 577 C CA . LEU A 1 76 ? 7.429 4.340 -2.655 1.00 96.88 76 LEU A CA 1
ATOM 578 C C . LEU A 1 76 ? 7.192 5.838 -2.509 1.00 96.88 76 LEU A C 1
ATOM 580 O O . LEU A 1 76 ? 7.810 6.642 -3.204 1.00 96.88 76 LEU A O 1
ATOM 584 N N . VAL A 1 77 ? 6.300 6.207 -1.599 1.00 96.81 77 VAL A N 1
ATOM 585 C CA . VAL A 1 77 ? 5.912 7.594 -1.358 1.00 96.81 77 VAL A CA 1
ATOM 586 C C . VAL A 1 77 ? 6.087 7.901 0.117 1.00 96.81 77 VAL A C 1
ATOM 588 O O . VAL A 1 77 ? 5.534 7.211 0.973 1.00 96.81 77 VAL A O 1
ATOM 591 N N . ASP A 1 78 ? 6.825 8.954 0.437 1.00 95.62 78 ASP A N 1
ATOM 592 C CA . ASP A 1 78 ? 6.901 9.465 1.802 1.00 95.62 78 ASP A CA 1
ATOM 593 C C . ASP A 1 78 ? 7.191 10.959 1.794 1.00 95.62 78 ASP A C 1
ATOM 595 O O . ASP A 1 78 ? 8.112 11.394 1.129 1.00 95.62 78 ASP A O 1
ATOM 599 N N . MET A 1 79 ? 6.457 11.780 2.536 1.00 94.00 79 MET A N 1
ATOM 600 C CA . MET A 1 79 ? 6.749 13.224 2.581 1.00 94.00 79 MET A CA 1
ATOM 601 C C . MET A 1 79 ? 7.904 13.549 3.546 1.00 94.00 79 MET A C 1
ATOM 603 O O . MET A 1 79 ? 8.117 14.711 3.882 1.00 94.00 79 MET A O 1
ATOM 607 N N . GLU A 1 80 ? 8.620 12.517 4.003 1.00 88.94 80 GLU A N 1
ATOM 608 C CA . GLU A 1 80 ? 9.842 12.577 4.800 1.00 88.94 80 GLU A CA 1
ATOM 609 C C . GLU A 1 80 ? 10.890 11.616 4.213 1.00 88.94 80 GLU A C 1
ATOM 611 O O . GLU A 1 80 ? 10.584 10.486 3.836 1.00 88.94 80 GLU A O 1
ATOM 616 N N . GLU A 1 81 ? 12.160 12.019 4.167 1.00 82.06 81 GLU A N 1
ATOM 617 C CA . GLU A 1 81 ? 13.204 11.207 3.522 1.00 82.06 81 GLU A CA 1
ATOM 618 C C . GLU A 1 81 ? 13.730 10.045 4.383 1.00 82.06 81 GLU A C 1
ATOM 620 O O . GLU A 1 81 ? 14.390 9.144 3.864 1.00 82.06 81 GLU A O 1
ATOM 625 N N . GLY A 1 82 ? 13.484 10.049 5.698 1.00 85.38 82 GLY A N 1
ATOM 626 C CA . GLY A 1 82 ? 14.206 9.200 6.654 1.00 85.38 82 GLY A CA 1
ATOM 627 C C . GLY A 1 82 ? 14.132 7.703 6.341 1.00 85.38 82 GLY A C 1
ATOM 628 O O . GLY A 1 82 ? 15.161 7.040 6.189 1.00 85.38 82 GLY A O 1
ATOM 629 N N . VAL A 1 83 ? 12.915 7.174 6.202 1.00 84.81 83 VAL A N 1
ATOM 630 C CA . VAL A 1 83 ? 12.674 5.733 6.013 1.00 84.81 83 VAL A CA 1
ATOM 631 C C . VAL A 1 83 ? 13.120 5.269 4.631 1.00 84.81 83 VAL A C 1
ATOM 633 O O . VAL A 1 83 ? 13.798 4.249 4.501 1.00 84.81 83 VAL A O 1
ATOM 636 N N . VAL A 1 84 ? 12.781 6.035 3.594 1.00 86.19 84 VAL A N 1
ATOM 637 C CA . VAL A 1 84 ? 13.131 5.699 2.210 1.00 86.19 84 VAL A CA 1
ATOM 638 C C . VAL A 1 84 ? 14.649 5.769 2.010 1.00 86.19 84 VAL A C 1
ATOM 640 O O . VAL A 1 84 ? 15.235 4.846 1.446 1.00 86.19 84 VAL A O 1
ATOM 643 N N . SER A 1 85 ? 15.321 6.794 2.546 1.00 87.31 85 SER A N 1
ATOM 644 C CA . SER A 1 85 ? 16.787 6.916 2.503 1.00 87.31 85 SER A CA 1
ATOM 645 C C . SER A 1 85 ? 17.478 5.717 3.151 1.00 87.31 85 SER A C 1
ATOM 647 O O . SER A 1 85 ? 18.487 5.218 2.645 1.00 87.31 85 SER A O 1
ATOM 649 N N . GLU A 1 86 ? 16.926 5.214 4.254 1.00 86.94 86 GLU A N 1
ATOM 650 C CA . GLU A 1 86 ? 17.438 4.016 4.904 1.00 86.94 86 GLU A CA 1
ATOM 651 C C . GLU A 1 86 ? 17.250 2.759 4.043 1.00 86.94 86 GLU A C 1
ATOM 653 O O . GLU A 1 86 ? 18.194 1.983 3.883 1.00 86.94 86 GLU A O 1
ATOM 658 N N . MET A 1 87 ? 16.078 2.579 3.428 1.00 84.94 87 MET A N 1
ATOM 659 C CA . MET A 1 87 ? 15.836 1.468 2.500 1.00 84.94 87 MET A CA 1
ATOM 660 C C . MET A 1 87 ? 16.822 1.482 1.324 1.00 84.94 87 MET A C 1
ATOM 662 O O . MET A 1 87 ? 17.344 0.429 0.952 1.00 84.94 87 MET A O 1
ATOM 666 N N . MET A 1 88 ? 17.156 2.667 0.801 1.00 86.31 88 MET A N 1
ATOM 667 C CA . MET A 1 88 ? 18.113 2.818 -0.303 1.00 86.31 88 MET A CA 1
ATOM 668 C C . MET A 1 88 ? 19.581 2.623 0.109 1.00 86.31 88 MET A C 1
ATOM 670 O O . MET A 1 88 ? 20.433 2.364 -0.743 1.00 86.31 88 MET A O 1
ATOM 674 N N . LYS A 1 89 ? 19.895 2.692 1.406 1.00 86.75 89 LYS A N 1
ATOM 675 C CA . LYS A 1 89 ? 21.202 2.288 1.964 1.00 86.75 89 LYS A CA 1
ATOM 676 C C . LYS A 1 89 ? 21.231 0.813 2.370 1.00 86.75 89 LYS A C 1
ATOM 678 O O . LYS A 1 89 ? 22.307 0.264 2.604 1.00 86.75 89 LYS A O 1
ATOM 683 N N . GLY A 1 90 ? 20.061 0.187 2.462 1.00 84.19 90 GLY A N 1
ATOM 684 C CA . GLY A 1 90 ? 19.879 -1.187 2.891 1.00 84.19 90 GLY A CA 1
ATOM 685 C C . GLY A 1 90 ? 20.174 -2.232 1.808 1.00 84.19 90 GLY A C 1
ATOM 686 O O . GLY A 1 90 ? 20.470 -1.916 0.653 1.00 84.19 90 GLY A O 1
ATOM 687 N N . PRO A 1 91 ? 20.053 -3.519 2.168 1.00 82.25 91 PRO A N 1
ATOM 688 C CA . PRO A 1 91 ? 20.376 -4.628 1.275 1.00 82.25 91 PRO A CA 1
ATOM 689 C C . PRO A 1 91 ? 19.387 -4.793 0.110 1.00 82.25 91 PRO A C 1
ATOM 691 O O . PRO A 1 91 ? 19.733 -5.389 -0.904 1.00 82.25 91 PRO A O 1
ATOM 694 N N . LEU A 1 92 ? 18.172 -4.245 0.225 1.00 86.56 92 LEU A N 1
ATOM 695 C CA . LEU A 1 92 ? 17.149 -4.289 -0.826 1.00 86.56 92 LEU A CA 1
ATOM 696 C C . LEU A 1 92 ? 17.265 -3.150 -1.850 1.00 86.56 92 LEU A C 1
ATOM 698 O O . LEU A 1 92 ? 16.477 -3.106 -2.791 1.00 86.56 92 LEU A O 1
ATOM 702 N N . ARG A 1 93 ? 18.239 -2.238 -1.714 1.00 89.44 93 ARG A N 1
ATOM 703 C CA . ARG A 1 93 ? 18.359 -1.043 -2.571 1.00 89.44 93 ARG A CA 1
ATOM 704 C C . ARG A 1 93 ? 18.334 -1.351 -4.072 1.00 89.44 93 ARG A C 1
ATOM 706 O O . ARG A 1 93 ? 17.811 -0.572 -4.856 1.00 89.44 93 ARG A O 1
ATOM 713 N N . GLU A 1 94 ? 18.911 -2.484 -4.478 1.00 88.31 94 GLU A N 1
ATOM 714 C CA . GLU A 1 94 ? 19.057 -2.846 -5.892 1.00 88.31 94 GLU A CA 1
ATOM 715 C C . GLU A 1 94 ? 17.740 -3.339 -6.493 1.00 88.31 94 GLU A C 1
ATOM 717 O O . GLU A 1 94 ? 17.567 -3.266 -7.708 1.00 88.31 94 GLU A O 1
ATOM 722 N N . VAL A 1 95 ? 16.801 -3.763 -5.646 1.00 90.44 95 VAL A N 1
ATOM 723 C CA . VAL A 1 95 ? 15.464 -4.221 -6.028 1.00 90.44 95 VAL A CA 1
ATOM 724 C C . VAL A 1 95 ? 14.536 -3.039 -6.294 1.00 90.44 95 VAL A C 1
ATOM 726 O O . VAL A 1 95 ? 13.672 -3.125 -7.160 1.00 90.44 95 VAL A O 1
ATOM 729 N N . PHE A 1 96 ? 14.711 -1.915 -5.603 1.00 92.06 96 PHE A N 1
ATOM 730 C CA . PHE A 1 96 ? 13.879 -0.737 -5.833 1.00 92.06 96 PHE A CA 1
ATOM 731 C C . PHE A 1 96 ? 14.367 0.081 -7.030 1.00 92.06 96 PHE A C 1
ATOM 733 O O . PHE A 1 96 ? 15.555 0.107 -7.374 1.00 92.06 96 PHE A O 1
ATOM 740 N N . ASP A 1 97 ? 13.422 0.719 -7.707 1.00 89.62 97 ASP A N 1
ATOM 741 C CA . ASP A 1 97 ? 13.690 1.617 -8.820 1.00 89.62 97 ASP A CA 1
ATOM 742 C C . ASP A 1 97 ? 13.615 3.060 -8.333 1.00 89.62 97 ASP A C 1
ATOM 744 O O . ASP A 1 97 ? 12.538 3.514 -7.967 1.00 89.62 97 ASP A O 1
ATOM 748 N N . PHE A 1 98 ? 14.742 3.780 -8.350 1.00 86.94 98 PHE A N 1
ATOM 749 C CA . PHE A 1 98 ? 14.829 5.177 -7.911 1.00 86.94 98 PHE A CA 1
ATOM 750 C C . PHE A 1 98 ? 13.848 6.102 -8.642 1.00 86.94 98 PHE A C 1
ATOM 752 O O . PHE A 1 98 ? 13.449 7.120 -8.086 1.00 86.94 98 PHE A O 1
ATOM 759 N N . GLN A 1 99 ? 13.435 5.751 -9.863 1.00 88.44 99 GLN A N 1
ATOM 760 C CA . GLN A 1 99 ? 12.448 6.527 -10.611 1.00 88.44 99 GLN A CA 1
ATOM 761 C C . GLN A 1 99 ? 11.014 6.368 -10.082 1.00 88.44 99 GLN A C 1
ATOM 763 O O . GLN A 1 99 ? 10.141 7.138 -10.479 1.00 88.44 99 GLN A O 1
ATOM 768 N N . GLN A 1 100 ? 10.771 5.383 -9.209 1.00 91.81 100 GLN A N 1
ATOM 769 C CA . GLN A 1 100 ? 9.479 5.095 -8.582 1.00 91.81 100 GLN A CA 1
ATOM 770 C C . GLN A 1 100 ? 9.408 5.547 -7.113 1.00 91.81 100 GLN A C 1
ATOM 772 O O . GLN A 1 100 ? 8.542 5.095 -6.361 1.00 91.81 100 GLN A O 1
ATOM 777 N N . LEU A 1 101 ? 10.321 6.434 -6.702 1.00 93.44 101 LEU A N 1
ATOM 778 C CA . LEU A 1 101 ? 10.357 7.039 -5.372 1.00 93.44 101 LEU A CA 1
ATOM 779 C C . LEU A 1 101 ? 9.883 8.491 -5.442 1.00 93.44 101 LEU A C 1
ATOM 781 O O . LEU A 1 101 ? 10.314 9.257 -6.304 1.00 93.44 101 LEU A O 1
ATOM 785 N N . ILE A 1 102 ? 9.039 8.883 -4.493 1.00 94.31 102 ILE A N 1
ATOM 786 C CA . ILE A 1 102 ? 8.632 10.271 -4.278 1.00 94.31 102 ILE A CA 1
ATOM 787 C C . ILE A 1 102 ? 8.880 10.596 -2.812 1.00 94.31 102 ILE A C 1
ATOM 789 O O . ILE A 1 102 ? 8.234 10.018 -1.934 1.00 94.31 102 ILE A O 1
ATOM 793 N N . THR A 1 103 ? 9.814 11.516 -2.563 1.00 92.94 103 THR A N 1
ATOM 794 C CA . THR A 1 103 ? 10.119 12.001 -1.218 1.00 92.94 103 THR A CA 1
ATOM 795 C C . THR A 1 103 ? 10.111 13.517 -1.107 1.00 92.94 103 THR A C 1
ATOM 797 O O . THR A 1 103 ? 10.388 14.210 -2.084 1.00 92.94 103 THR A O 1
ATOM 800 N N . ASP A 1 104 ? 9.814 14.018 0.090 1.00 90.62 104 ASP A N 1
ATOM 801 C CA . ASP A 1 104 ? 9.956 15.431 0.455 1.00 90.62 104 ASP A CA 1
ATOM 802 C C . ASP A 1 104 ? 10.551 15.561 1.875 1.00 90.62 104 ASP A C 1
ATOM 804 O O . ASP A 1 104 ? 10.750 14.562 2.569 1.00 90.62 104 ASP A O 1
ATOM 808 N N . VAL A 1 105 ? 10.879 16.781 2.303 1.00 85.38 105 VAL A N 1
ATOM 809 C CA . VAL A 1 105 ? 11.571 17.072 3.571 1.00 85.38 105 VAL A CA 1
ATOM 810 C C . VAL A 1 105 ? 10.653 17.584 4.680 1.00 85.38 105 VAL A C 1
ATOM 812 O O . VAL A 1 105 ? 11.048 17.585 5.845 1.00 85.38 105 VAL A O 1
ATOM 815 N N . SER A 1 106 ? 9.454 18.068 4.347 1.00 80.25 106 SER A N 1
ATOM 816 C CA . SER A 1 106 ? 8.627 18.832 5.290 1.00 80.25 106 SER A CA 1
ATOM 817 C C . SER A 1 106 ? 7.607 17.992 6.069 1.00 80.25 106 SER A C 1
ATOM 819 O O . SER A 1 106 ? 7.018 18.515 7.020 1.00 80.25 106 SER A O 1
ATOM 821 N N . GLY A 1 107 ? 7.381 16.728 5.699 1.00 86.31 107 GLY A N 1
ATOM 822 C CA . GLY A 1 107 ? 6.369 15.865 6.305 1.00 86.31 107 GLY A CA 1
ATOM 823 C C . GLY A 1 107 ? 4.942 16.422 6.216 1.00 86.31 107 GLY A C 1
ATOM 824 O O . GLY A 1 107 ? 4.684 17.552 5.797 1.00 86.31 107 GLY A O 1
ATOM 825 N N . CYS A 1 108 ? 3.963 15.623 6.642 1.00 89.62 108 CYS A N 1
ATOM 826 C CA . CYS A 1 108 ? 2.568 16.077 6.756 1.00 89.62 108 CYS A CA 1
ATOM 827 C C . CYS A 1 108 ? 2.168 16.458 8.192 1.00 89.62 108 CYS A C 1
ATOM 829 O O . CYS A 1 108 ? 0.991 16.724 8.441 1.00 89.62 108 CYS A O 1
ATOM 831 N N . GLY A 1 109 ? 3.105 16.432 9.150 1.00 90.38 109 GLY A N 1
ATOM 832 C CA . GLY A 1 109 ? 2.879 16.870 10.535 1.00 90.38 109 GLY A CA 1
ATOM 833 C C . GLY A 1 109 ? 1.689 16.194 11.225 1.00 90.38 109 GLY A C 1
ATOM 834 O O . GLY A 1 109 ? 0.938 16.853 11.939 1.00 90.38 109 GLY A O 1
ATOM 835 N N . ASN A 1 110 ? 1.466 14.902 10.962 1.00 91.69 110 ASN A N 1
ATOM 836 C CA . ASN A 1 110 ? 0.316 14.145 11.472 1.00 91.69 110 ASN A CA 1
ATOM 837 C C . ASN A 1 110 ? -1.059 14.774 11.179 1.00 91.69 110 ASN A C 1
ATOM 839 O O . ASN A 1 110 ? -1.997 14.623 11.963 1.00 91.69 110 ASN A O 1
ATOM 843 N N . ASN A 1 111 ? -1.206 15.450 10.037 1.00 92.94 111 ASN A N 1
ATOM 844 C CA . ASN A 1 111 ? -2.458 16.071 9.623 1.00 92.94 111 ASN A CA 1
ATOM 845 C C . ASN A 1 111 ? -2.931 15.527 8.267 1.00 92.94 111 ASN A C 1
ATOM 847 O O . ASN A 1 111 ? -2.302 15.763 7.232 1.00 92.94 111 ASN A O 1
ATOM 851 N N . TRP A 1 112 ? -4.071 14.831 8.270 1.00 95.19 112 TRP A N 1
ATOM 852 C CA . TRP A 1 112 ? -4.683 14.280 7.061 1.00 95.19 112 TRP A CA 1
ATOM 853 C C . TRP A 1 112 ? -4.985 15.349 6.010 1.00 95.19 112 TRP A C 1
ATOM 855 O O . TRP A 1 112 ? -4.739 15.121 4.831 1.00 95.19 112 TRP A O 1
ATOM 865 N N . ALA A 1 113 ? -5.470 16.532 6.402 1.00 92.81 113 ALA A N 1
ATOM 866 C CA . ALA A 1 113 ? -5.823 17.583 5.447 1.00 92.81 113 ALA A CA 1
ATOM 867 C C . ALA A 1 113 ? -4.586 18.129 4.723 1.00 92.81 113 ALA A C 1
ATOM 869 O O . ALA A 1 113 ? -4.642 18.396 3.525 1.00 92.81 113 ALA A O 1
ATOM 870 N N . VAL A 1 114 ? -3.456 18.235 5.426 1.00 93.94 114 VAL A N 1
ATOM 871 C CA . VAL A 1 114 ? -2.172 18.609 4.818 1.00 93.94 114 VAL A CA 1
ATOM 872 C C . VAL A 1 114 ? -1.737 17.537 3.819 1.00 93.94 114 VAL A C 1
ATOM 874 O O . VAL A 1 114 ? -1.435 17.863 2.674 1.00 93.94 114 VAL A O 1
ATOM 877 N N . GLY A 1 115 ? -1.789 16.257 4.196 1.00 95.94 115 GLY A N 1
ATOM 878 C CA . GLY A 1 115 ? -1.453 15.164 3.280 1.00 95.94 115 GLY A CA 1
ATOM 879 C C . GLY A 1 115 ? -2.378 15.085 2.061 1.00 95.94 115 GLY A C 1
ATOM 880 O O . GLY A 1 115 ? -1.910 15.029 0.931 1.00 95.94 115 GLY A O 1
ATOM 881 N N . HIS A 1 116 ? -3.692 15.122 2.266 1.00 95.00 116 HIS A N 1
ATOM 882 C CA . HIS A 1 116 ? -4.677 14.865 1.217 1.00 95.00 116 HIS A CA 1
ATOM 883 C C . HIS A 1 116 ? -4.983 16.095 0.352 1.00 95.00 116 HIS A C 1
ATOM 885 O O . HIS A 1 116 ? -5.099 15.982 -0.863 1.00 95.00 116 HIS A O 1
ATOM 891 N N . LYS A 1 117 ? -5.156 17.280 0.955 1.00 92.94 117 LYS A N 1
ATOM 892 C CA . LYS A 1 117 ? -5.587 18.490 0.230 1.00 92.94 117 LYS A CA 1
ATOM 893 C C . LYS A 1 117 ? -4.421 19.346 -0.253 1.00 92.94 117 LYS A C 1
ATOM 895 O O . LYS A 1 117 ? -4.558 19.967 -1.304 1.00 92.94 117 LYS A O 1
ATOM 900 N N . MET A 1 118 ? -3.299 19.374 0.471 1.00 93.88 118 MET A N 1
ATOM 901 C CA . MET A 1 118 ? -2.122 20.162 0.079 1.00 93.88 118 MET A CA 1
ATOM 902 C C . MET A 1 118 ? -1.131 19.310 -0.716 1.00 93.88 118 MET A C 1
ATOM 904 O O . MET A 1 118 ? -1.013 19.501 -1.924 1.00 93.88 118 MET A O 1
ATOM 908 N N . TYR A 1 119 ? -0.475 18.340 -0.068 1.00 95.12 119 TYR A N 1
ATOM 909 C CA . TYR A 1 119 ? 0.559 17.519 -0.707 1.00 95.12 119 TYR A CA 1
ATOM 910 C C . TYR A 1 119 ? 0.003 16.645 -1.826 1.00 95.12 119 TYR A C 1
ATOM 912 O O . TYR A 1 119 ? 0.584 16.615 -2.903 1.00 95.12 119 TYR A O 1
ATOM 920 N N . GLY A 1 120 ? -1.145 15.996 -1.616 1.00 93.88 120 GLY A N 1
ATOM 921 C CA . GLY A 1 120 ? -1.813 15.212 -2.655 1.00 93.88 120 GLY A CA 1
ATOM 922 C C . GLY A 1 120 ? -2.009 16.021 -3.939 1.00 93.88 120 GLY A C 1
ATOM 923 O O . GLY A 1 120 ? -1.536 15.629 -5.001 1.00 93.88 120 GLY A O 1
ATOM 924 N N . THR A 1 121 ? -2.601 17.212 -3.826 1.00 94.69 121 THR A N 1
ATOM 925 C CA . THR A 1 121 ? -2.805 18.116 -4.968 1.00 94.69 121 THR A CA 1
ATOM 926 C C . THR A 1 121 ? -1.486 18.598 -5.576 1.00 94.69 121 THR A C 1
ATOM 928 O O . THR A 1 121 ? -1.343 18.602 -6.795 1.00 94.69 121 THR A O 1
ATOM 931 N N . GLN A 1 122 ? -0.514 18.990 -4.747 1.00 95.44 122 GLN A N 1
ATOM 932 C CA . GLN A 1 122 ? 0.788 19.489 -5.202 1.00 95.44 122 GLN A CA 1
ATOM 933 C C . GLN A 1 122 ? 1.574 18.431 -5.990 1.00 95.44 122 GLN A C 1
ATOM 935 O O . GLN A 1 122 ? 2.179 18.751 -7.010 1.00 95.44 122 GLN A O 1
ATOM 940 N N . TYR A 1 123 ? 1.552 17.180 -5.529 1.00 95.94 123 TYR A N 1
ATOM 941 C CA . TYR A 1 123 ? 2.298 16.067 -6.117 1.00 95.94 123 TYR A CA 1
ATOM 942 C C . TYR A 1 123 ? 1.467 15.234 -7.098 1.00 95.94 123 TYR A C 1
ATOM 944 O O . TYR A 1 123 ? 1.955 14.209 -7.572 1.00 95.94 123 TYR A O 1
ATOM 952 N N . ARG A 1 124 ? 0.237 15.652 -7.435 1.00 96.88 124 ARG A N 1
ATOM 953 C CA . ARG A 1 124 ? -0.697 14.870 -8.263 1.00 96.88 124 ARG A CA 1
ATOM 954 C C . ARG A 1 124 ? -0.062 14.387 -9.568 1.00 96.88 124 ARG A C 1
ATOM 956 O O . ARG A 1 124 ? -0.107 13.195 -9.850 1.00 96.88 124 ARG A O 1
ATOM 963 N N . GLU A 1 125 ? 0.548 15.293 -10.330 1.00 97.00 125 GLU A N 1
ATOM 964 C CA . GLU A 1 125 ? 1.160 14.965 -11.627 1.00 97.00 125 GLU A CA 1
ATOM 965 C C . GLU A 1 125 ? 2.330 13.986 -11.470 1.00 97.00 125 GLU A C 1
ATOM 967 O O . GLU A 1 125 ? 2.414 12.990 -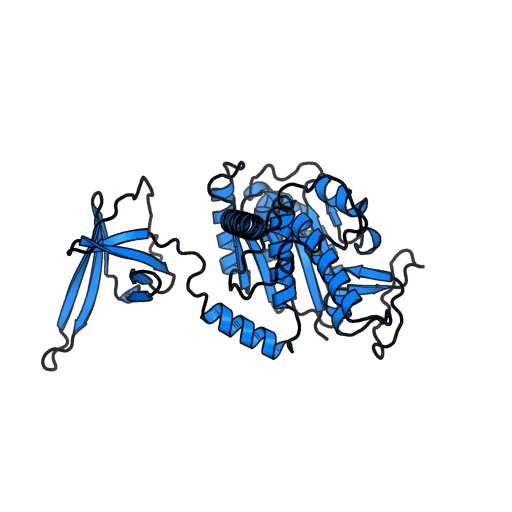12.181 1.00 97.00 125 GLU A O 1
ATOM 972 N N . GLN A 1 126 ? 3.194 14.202 -10.474 1.00 96.81 126 GLN A N 1
ATOM 973 C CA . GLN A 1 126 ? 4.324 13.310 -10.214 1.00 96.81 126 GLN A CA 1
ATOM 974 C C . GLN A 1 126 ? 3.863 11.915 -9.765 1.00 96.81 126 GLN A C 1
ATOM 976 O O . GLN A 1 126 ? 4.437 10.912 -10.190 1.00 96.81 126 GLN A O 1
ATOM 981 N N . LEU A 1 127 ? 2.830 11.843 -8.919 1.00 97.31 127 LEU A N 1
ATOM 982 C CA . LEU A 1 127 ? 2.218 10.586 -8.485 1.00 97.31 127 LEU A CA 1
ATOM 983 C C . LEU A 1 127 ? 1.626 9.831 -9.678 1.00 97.31 127 LEU A C 1
ATOM 985 O O . LEU A 1 127 ? 1.926 8.648 -9.847 1.00 97.31 127 LEU A O 1
ATOM 989 N N . SER A 1 128 ? 0.855 10.523 -10.521 1.00 97.19 128 SER A N 1
ATOM 990 C CA . SER A 1 128 ? 0.282 9.970 -11.753 1.00 97.19 128 SER A CA 1
ATOM 991 C C . SER A 1 128 ? 1.379 9.424 -12.668 1.00 97.19 128 SER A C 1
ATOM 993 O O . SER A 1 128 ? 1.340 8.260 -13.056 1.00 97.19 128 SER A O 1
ATOM 995 N N . ASP A 1 129 ? 2.442 10.192 -12.917 1.00 96.50 129 ASP A N 1
ATOM 996 C CA . ASP A 1 129 ? 3.540 9.778 -13.794 1.00 96.50 129 ASP A CA 1
ATOM 997 C C . ASP A 1 129 ? 4.331 8.572 -13.275 1.00 96.50 129 ASP A C 1
ATOM 999 O O . ASP A 1 129 ? 4.780 7.730 -14.059 1.00 96.50 129 ASP A O 1
ATOM 1003 N N . VAL A 1 130 ? 4.551 8.476 -11.962 1.00 96.62 130 VAL A N 1
ATOM 1004 C CA . VAL A 1 130 ? 5.249 7.328 -11.366 1.00 96.62 130 VAL A CA 1
ATOM 1005 C C . VAL A 1 130 ? 4.380 6.070 -11.416 1.00 96.62 130 VAL A C 1
ATOM 1007 O O . VAL A 1 130 ? 4.869 5.001 -11.796 1.00 96.62 130 VAL A O 1
ATOM 1010 N N . ILE A 1 131 ? 3.094 6.190 -11.079 1.00 96.88 131 ILE A N 1
ATOM 1011 C CA . ILE A 1 131 ? 2.132 5.083 -11.136 1.00 96.88 131 ILE A CA 1
ATOM 1012 C C . ILE A 1 131 ? 1.945 4.618 -12.581 1.00 96.88 131 ILE A C 1
ATOM 1014 O O . ILE A 1 131 ? 1.995 3.419 -12.849 1.00 96.88 131 ILE A O 1
ATOM 1018 N N . ARG A 1 132 ? 1.808 5.554 -13.522 1.00 96.62 132 ARG A N 1
ATOM 1019 C CA . ARG A 1 132 ? 1.679 5.273 -14.951 1.00 96.62 132 ARG A CA 1
ATOM 1020 C C . ARG A 1 132 ? 2.880 4.525 -15.496 1.00 96.62 132 ARG A C 1
ATOM 1022 O O . ARG A 1 132 ? 2.697 3.484 -16.114 1.00 96.62 132 ARG A O 1
ATOM 1029 N N . ARG A 1 133 ? 4.105 4.960 -15.188 1.00 93.88 133 ARG A N 1
ATOM 1030 C CA . ARG A 1 133 ? 5.313 4.206 -15.565 1.00 93.88 133 ARG A CA 1
ATOM 1031 C C . ARG A 1 133 ? 5.321 2.795 -14.972 1.00 93.88 133 ARG A C 1
ATOM 1033 O O . ARG A 1 133 ? 5.662 1.838 -15.660 1.00 93.88 133 ARG A O 1
ATOM 1040 N N . ALA A 1 134 ? 4.909 2.636 -13.711 1.00 94.25 134 ALA A N 1
ATOM 1041 C CA . ALA A 1 134 ? 4.789 1.314 -13.093 1.00 94.25 134 ALA A CA 1
ATOM 1042 C C . ALA A 1 134 ? 3.765 0.416 -13.816 1.00 94.25 134 ALA A C 1
ATOM 1044 O O . ALA A 1 134 ? 4.023 -0.775 -14.013 1.00 94.25 134 ALA A O 1
ATOM 1045 N N . ALA A 1 135 ? 2.634 0.990 -14.231 1.00 94.81 135 ALA A N 1
ATOM 1046 C CA . ALA A 1 135 ? 1.586 0.313 -14.987 1.00 94.81 135 ALA A CA 1
ATOM 1047 C C . ALA A 1 135 ? 2.032 -0.041 -16.414 1.00 94.81 135 ALA A C 1
ATOM 1049 O O . ALA A 1 135 ? 1.792 -1.160 -16.851 1.00 94.81 135 ALA A O 1
ATOM 1050 N N . GLU A 1 136 ? 2.750 0.845 -17.108 1.00 93.25 136 GLU A N 1
ATOM 1051 C CA . GLU A 1 136 ? 3.303 0.610 -18.452 1.00 93.25 136 GLU A CA 1
ATOM 1052 C C . GLU A 1 136 ? 4.331 -0.537 -18.472 1.00 93.25 136 GLU A C 1
ATOM 1054 O O . GLU A 1 136 ? 4.478 -1.233 -19.476 1.00 93.25 136 GLU A O 1
ATOM 1059 N N . PHE A 1 137 ? 5.014 -0.800 -17.352 1.00 90.50 137 PHE A N 1
ATOM 1060 C CA . PHE A 1 137 ? 5.874 -1.980 -17.210 1.00 90.50 137 PHE A CA 1
ATOM 1061 C C . PHE A 1 137 ? 5.105 -3.293 -17.010 1.00 90.50 137 PHE A C 1
ATOM 1063 O O . PHE A 1 137 ? 5.735 -4.355 -16.899 1.00 90.50 137 PHE A O 1
ATOM 1070 N N . CYS A 1 138 ? 3.779 -3.247 -16.906 1.00 90.38 138 CYS A N 1
ATOM 1071 C CA . CYS A 1 138 ? 2.923 -4.414 -16.781 1.00 90.38 138 CYS A CA 1
ATOM 1072 C C . CYS A 1 138 ? 2.267 -4.746 -18.131 1.00 90.38 138 CYS A C 1
ATOM 1074 O O . CYS A 1 138 ? 1.599 -3.914 -18.731 1.00 90.38 138 CYS A O 1
ATOM 1076 N N . ASP A 1 139 ? 2.392 -5.996 -18.577 1.00 87.38 139 ASP A N 1
ATOM 1077 C CA . ASP A 1 139 ? 1.653 -6.521 -19.730 1.00 87.38 139 ASP A CA 1
ATOM 1078 C C . ASP A 1 139 ? 0.158 -6.690 -19.403 1.00 87.38 139 ASP A C 1
ATOM 1080 O O . ASP A 1 139 ? -0.700 -6.603 -20.279 1.00 87.38 139 ASP A O 1
ATOM 1084 N N . CYS A 1 140 ? -0.161 -7.005 -18.141 1.00 87.44 140 CYS A N 1
ATOM 1085 C CA . CYS A 1 140 ? -1.529 -7.207 -17.666 1.00 87.44 140 CYS A CA 1
ATOM 1086 C C . CYS A 1 140 ? -1.616 -6.879 -16.169 1.00 87.44 140 CYS A C 1
ATOM 1088 O O . CYS A 1 140 ? -1.496 -7.753 -15.303 1.00 87.44 140 CYS A O 1
ATOM 1090 N N . LEU A 1 141 ? -1.803 -5.590 -15.883 1.00 92.25 141 LEU A N 1
ATOM 1091 C CA . LEU A 1 141 ? -2.034 -5.083 -14.536 1.00 92.25 141 LEU A CA 1
ATOM 1092 C C . LEU A 1 141 ? -3.414 -5.521 -14.032 1.00 92.25 141 LEU A C 1
ATOM 1094 O O . LEU A 1 141 ? -4.421 -5.279 -14.690 1.00 92.25 141 LEU A O 1
ATOM 1098 N N . GLN A 1 142 ? -3.452 -6.155 -12.863 1.00 88.06 142 GLN A N 1
ATOM 1099 C CA . GLN A 1 142 ? -4.696 -6.621 -12.247 1.00 88.06 142 GLN A CA 1
ATOM 1100 C C . GLN A 1 142 ? -5.106 -5.841 -11.016 1.00 88.06 142 GLN A C 1
ATOM 1102 O O . GLN A 1 142 ? -6.298 -5.626 -10.794 1.00 88.06 142 GLN A O 1
ATOM 1107 N N . CYS A 1 143 ? -4.134 -5.465 -10.187 1.00 92.00 143 CYS A N 1
ATOM 1108 C CA . CYS A 1 143 ? -4.438 -4.770 -8.956 1.00 92.00 143 CYS A CA 1
ATOM 1109 C C . CYS A 1 143 ? -3.296 -3.899 -8.441 1.00 92.00 143 CYS A C 1
ATOM 1111 O O . CYS A 1 143 ? -2.112 -4.130 -8.712 1.00 92.00 143 CYS A O 1
ATOM 1113 N N . PHE A 1 144 ? -3.693 -2.930 -7.628 1.00 95.69 144 PHE A N 1
ATOM 1114 C CA . PHE A 1 144 ? -2.831 -2.159 -6.757 1.00 95.69 144 PHE A CA 1
ATOM 1115 C C . PHE A 1 144 ? -2.994 -2.652 -5.318 1.00 95.69 144 PHE A C 1
ATOM 1117 O O . PHE A 1 144 ? -4.112 -2.756 -4.814 1.00 95.69 144 PHE A O 1
ATOM 1124 N N . PHE A 1 145 ? -1.875 -2.917 -4.647 1.00 95.00 145 PHE A N 1
ATOM 1125 C CA . PHE A 1 145 ? -1.824 -3.093 -3.199 1.00 95.00 145 PHE A CA 1
ATOM 1126 C C . PHE A 1 145 ? -1.326 -1.804 -2.566 1.00 95.00 145 PHE A C 1
ATOM 1128 O O . PHE A 1 145 ? -0.188 -1.412 -2.795 1.00 95.00 145 PHE A O 1
ATOM 1135 N N . ILE A 1 146 ? -2.151 -1.153 -1.759 1.00 97.50 146 ILE A N 1
ATOM 1136 C CA . ILE A 1 146 ? -1.804 0.099 -1.089 1.00 97.50 146 ILE A CA 1
ATOM 1137 C C . ILE A 1 146 ? -1.515 -0.215 0.374 1.00 97.50 146 ILE A C 1
ATOM 1139 O O . ILE A 1 146 ? -2.376 -0.733 1.084 1.00 97.50 146 ILE A O 1
ATOM 1143 N N . LEU A 1 147 ? -0.300 0.084 0.826 1.00 97.50 147 LEU A N 1
ATOM 1144 C CA . LEU A 1 147 ? 0.138 -0.099 2.208 1.00 97.50 147 LEU A CA 1
ATOM 1145 C C . LEU A 1 147 ? 0.286 1.274 2.855 1.00 97.50 147 LEU A C 1
ATOM 1147 O O . LEU A 1 147 ? 1.147 2.057 2.448 1.00 97.50 147 LEU A O 1
ATOM 1151 N N . HIS A 1 148 ? -0.540 1.576 3.855 1.00 97.31 148 HIS A N 1
ATOM 1152 C CA . HIS A 1 148 ? -0.499 2.868 4.535 1.00 97.31 148 HIS A CA 1
ATOM 1153 C C . HIS A 1 148 ? -1.026 2.785 5.976 1.00 97.31 148 HIS A C 1
ATOM 1155 O O . HIS A 1 148 ? -1.668 1.809 6.373 1.00 97.31 148 HIS A O 1
ATOM 1161 N N . SER A 1 149 ? -0.761 3.822 6.774 1.00 95.88 149 SER A N 1
ATOM 1162 C CA . SER A 1 149 ? -1.349 3.974 8.110 1.00 95.88 149 SER A CA 1
ATOM 1163 C C . SER A 1 149 ? -2.567 4.895 8.103 1.00 95.88 149 SER A C 1
ATOM 1165 O O . SER A 1 149 ? -2.654 5.833 7.314 1.00 95.88 149 SER A O 1
ATOM 1167 N N . MET A 1 150 ? -3.485 4.657 9.037 1.00 93.56 150 MET A N 1
ATOM 1168 C CA . MET A 1 150 ? -4.666 5.493 9.276 1.00 93.56 150 MET A CA 1
ATOM 1169 C C . MET A 1 150 ? -4.368 6.671 10.212 1.00 93.56 150 MET A C 1
ATOM 1171 O O . MET A 1 150 ? -5.026 7.704 10.134 1.00 93.56 150 MET A O 1
ATOM 1175 N N . GLY A 1 151 ? -3.356 6.540 11.078 1.00 89.62 151 GLY A N 1
ATOM 1176 C CA . GLY A 1 151 ? -3.026 7.556 12.081 1.00 89.62 151 GLY A CA 1
ATOM 1177 C C . GLY A 1 151 ? -2.098 8.678 11.602 1.00 89.62 151 GLY A C 1
ATOM 1178 O O . GLY A 1 151 ? -2.248 9.816 12.041 1.00 89.62 151 GLY A O 1
ATOM 1179 N N . GLY A 1 152 ? -1.154 8.394 10.699 1.00 91.88 152 GLY A N 1
ATOM 1180 C CA . GLY A 1 152 ? -0.140 9.366 10.261 1.00 91.88 152 GLY A CA 1
ATOM 1181 C C . GLY A 1 152 ? -0.636 10.295 9.153 1.00 91.88 152 GLY A C 1
ATOM 1182 O O . GLY A 1 152 ? -1.455 9.892 8.336 1.00 91.88 152 GLY A O 1
ATOM 1183 N N . GLY A 1 153 ? -0.116 11.522 9.066 1.00 93.56 153 GLY A N 1
ATOM 1184 C CA . GLY A 1 153 ? -0.564 12.516 8.073 1.00 93.56 153 GLY A CA 1
ATOM 1185 C C . GLY A 1 153 ? -0.277 12.106 6.622 1.00 93.56 153 GLY A C 1
ATOM 1186 O O . GLY A 1 153 ? -1.157 12.197 5.770 1.00 93.56 153 GLY A O 1
ATOM 1187 N N . THR A 1 154 ? 0.925 11.584 6.356 1.00 96.31 154 THR A N 1
ATOM 1188 C CA . THR A 1 154 ? 1.320 11.089 5.027 1.00 96.31 154 THR A CA 1
ATOM 1189 C C . THR A 1 154 ? 0.560 9.815 4.672 1.00 96.31 154 THR A C 1
ATOM 1191 O O . THR A 1 154 ? -0.099 9.752 3.639 1.00 96.31 154 THR A O 1
ATOM 1194 N N . GLY A 1 155 ? 0.599 8.813 5.558 1.00 96.19 155 GLY A N 1
ATOM 1195 C CA . GLY A 1 155 ? -0.065 7.528 5.335 1.00 96.19 155 GLY A CA 1
ATOM 1196 C C . GLY A 1 155 ? -1.567 7.689 5.111 1.00 96.19 155 GLY A C 1
ATOM 1197 O O . GLY A 1 155 ? -2.102 7.182 4.132 1.00 96.19 155 GLY A O 1
ATOM 1198 N N . SER A 1 156 ? -2.252 8.442 5.968 1.00 95.69 156 SER A N 1
ATOM 1199 C CA . SER A 1 156 ? -3.703 8.614 5.870 1.00 95.69 156 SER A CA 1
ATOM 1200 C C . SER A 1 156 ? -4.080 9.603 4.765 1.00 95.69 156 SER A C 1
ATOM 1202 O O . SER A 1 156 ? -4.948 9.308 3.948 1.00 95.69 156 SER A O 1
ATOM 1204 N N . GLY A 1 157 ? -3.418 10.761 4.702 1.00 97.19 157 GLY A N 1
ATOM 1205 C CA . GLY A 1 157 ? -3.756 11.845 3.786 1.00 97.19 157 GLY A CA 1
ATOM 1206 C C . GLY A 1 157 ? -3.316 11.565 2.355 1.00 97.19 157 GLY A C 1
ATOM 1207 O O . GLY A 1 157 ? -4.158 11.430 1.468 1.00 97.19 157 GLY A O 1
ATOM 1208 N N . VAL A 1 158 ? -2.005 11.432 2.134 1.00 97.75 158 VAL A N 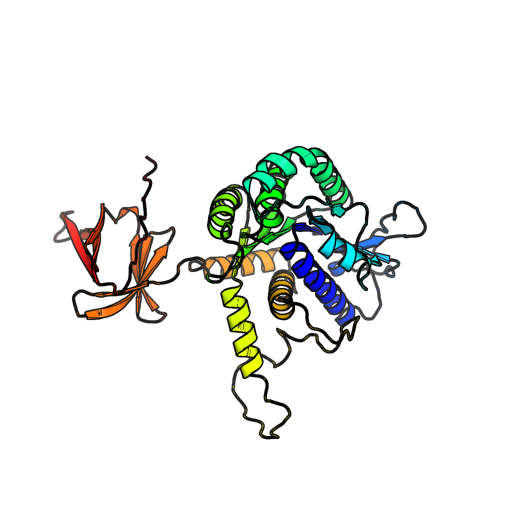1
ATOM 1209 C CA . VAL A 1 158 ? -1.448 11.139 0.800 1.00 97.75 158 VAL A CA 1
ATOM 1210 C C . VAL A 1 158 ? -1.883 9.749 0.335 1.00 97.75 158 VAL A C 1
ATOM 1212 O O . VAL A 1 158 ? -2.242 9.585 -0.826 1.00 97.75 158 VAL A O 1
ATOM 1215 N N . GLY A 1 159 ? -1.944 8.758 1.234 1.00 97.50 159 GLY A N 1
ATOM 1216 C CA . GLY A 1 159 ? -2.382 7.404 0.876 1.00 97.50 159 GLY A CA 1
ATOM 1217 C C . GLY A 1 159 ? -3.813 7.358 0.338 1.00 97.50 159 GLY A C 1
ATOM 1218 O O . GLY A 1 159 ? -4.061 6.736 -0.693 1.00 97.50 159 GLY A O 1
ATOM 1219 N N . THR A 1 160 ? -4.747 8.078 0.967 1.00 97.38 160 THR A N 1
ATOM 1220 C CA . THR A 1 160 ? -6.126 8.163 0.449 1.00 97.38 160 THR A CA 1
ATOM 1221 C C . THR A 1 160 ? -6.264 9.070 -0.766 1.00 97.38 160 THR A C 1
ATOM 1223 O O . THR A 1 160 ? -7.136 8.834 -1.593 1.00 97.38 160 THR A O 1
ATOM 1226 N N . PHE A 1 161 ? -5.392 10.066 -0.931 1.00 98.25 161 PHE A N 1
ATOM 1227 C CA . PHE A 1 161 ? -5.335 10.827 -2.178 1.00 98.25 161 PHE A CA 1
ATOM 1228 C C . PHE A 1 161 ? -4.902 9.942 -3.355 1.00 98.25 161 PHE A C 1
ATOM 1230 O O . PHE A 1 161 ? -5.529 9.973 -4.409 1.00 98.25 161 PHE A O 1
ATOM 1237 N N . ILE A 1 162 ? -3.871 9.109 -3.168 1.00 98.25 162 ILE A N 1
ATOM 1238 C CA . ILE A 1 162 ? -3.435 8.148 -4.189 1.00 98.25 162 ILE A CA 1
ATOM 1239 C C . ILE A 1 162 ? -4.550 7.150 -4.500 1.00 98.25 162 ILE A C 1
ATOM 1241 O O . ILE A 1 162 ? -4.754 6.816 -5.660 1.00 98.25 162 ILE A O 1
ATOM 1245 N N . LEU A 1 163 ? -5.308 6.703 -3.496 1.00 97.44 163 LEU A N 1
ATOM 1246 C CA . LEU A 1 163 ? -6.458 5.833 -3.738 1.00 97.44 163 LEU A CA 1
ATOM 1247 C C . LEU A 1 163 ? -7.490 6.486 -4.674 1.00 97.44 163 LEU A C 1
ATOM 1249 O O . LEU A 1 163 ? -7.961 5.824 -5.595 1.00 97.44 163 LEU A O 1
ATOM 1253 N N . ASN A 1 164 ? -7.791 7.774 -4.484 1.00 96.38 164 ASN A N 1
ATOM 1254 C CA . ASN A 1 164 ? -8.672 8.516 -5.391 1.00 96.38 164 ASN A CA 1
ATOM 1255 C C . ASN A 1 164 ? -8.077 8.597 -6.801 1.00 96.38 164 ASN A C 1
ATOM 1257 O O . ASN A 1 164 ? -8.767 8.323 -7.774 1.00 96.38 164 ASN A O 1
ATOM 1261 N N . LEU A 1 165 ? -6.784 8.912 -6.905 1.00 97.56 165 LEU A N 1
ATOM 1262 C CA . LEU A 1 165 ? -6.076 8.982 -8.183 1.00 97.56 165 LEU A CA 1
ATOM 1263 C C . LEU A 1 165 ? -6.139 7.652 -8.953 1.00 97.56 165 LEU A C 1
ATOM 1265 O O . LEU A 1 165 ? -6.351 7.639 -10.161 1.00 97.56 165 LEU A O 1
ATOM 1269 N N . LEU A 1 166 ? -5.984 6.527 -8.251 1.00 97.75 166 LEU A N 1
ATOM 1270 C CA . LEU A 1 166 ? -6.053 5.189 -8.838 1.00 97.75 166 LEU A CA 1
ATOM 1271 C C . LEU A 1 166 ? -7.462 4.820 -9.306 1.00 97.75 166 LEU A C 1
ATOM 1273 O O . LEU A 1 166 ? -7.602 4.101 -10.291 1.00 97.75 166 LEU A O 1
ATOM 1277 N N . GLU A 1 167 ? -8.500 5.280 -8.611 1.00 96.00 167 GLU A N 1
ATOM 1278 C CA . GLU A 1 167 ? -9.885 5.096 -9.053 1.00 96.00 167 GLU A CA 1
ATOM 1279 C C . GLU A 1 167 ? -10.220 5.959 -10.277 1.00 96.00 167 GLU A C 1
ATOM 1281 O O . GLU A 1 167 ? -10.887 5.472 -11.188 1.00 96.00 167 GLU A O 1
ATOM 1286 N N . GLU A 1 168 ? -9.693 7.185 -10.347 1.00 95.88 168 GLU A N 1
ATOM 1287 C CA . GLU A 1 168 ? -9.860 8.080 -11.498 1.00 95.88 168 GLU A CA 1
ATOM 1288 C C . GLU A 1 168 ? -9.145 7.561 -12.759 1.00 95.88 168 GLU A C 1
ATOM 1290 O O . GLU A 1 168 ? -9.722 7.569 -13.847 1.00 95.88 168 GLU A O 1
ATOM 1295 N N . GLU A 1 169 ? -7.886 7.129 -12.634 1.00 97.12 169 GLU A N 1
ATOM 1296 C CA . GLU A 1 169 ? -7.043 6.775 -13.786 1.00 97.12 169 GLU A CA 1
ATOM 1297 C C . GLU A 1 169 ? -7.131 5.295 -14.185 1.00 97.12 169 GLU A C 1
ATOM 1299 O O . GLU A 1 169 ? -6.966 4.963 -15.360 1.00 97.12 169 GLU A O 1
ATOM 1304 N N . TYR A 1 170 ? -7.415 4.403 -13.230 1.00 96.75 170 TYR A N 1
ATOM 1305 C CA . TYR A 1 170 ? -7.470 2.952 -13.437 1.00 96.75 170 TYR A CA 1
ATOM 1306 C C . TYR A 1 170 ? -8.758 2.347 -12.846 1.00 96.75 170 TYR A C 1
ATOM 1308 O O . TYR A 1 170 ? -8.683 1.459 -11.991 1.00 96.75 170 TYR A O 1
ATOM 1316 N N . PRO A 1 171 ? -9.956 2.783 -13.285 1.00 94.12 171 PRO A N 1
ATOM 1317 C CA . PRO A 1 171 ? -11.229 2.388 -12.673 1.00 94.12 171 PRO A CA 1
ATOM 1318 C C . PRO A 1 171 ? -11.446 0.867 -12.657 1.00 94.12 171 PRO A C 1
ATOM 1320 O O . PRO A 1 171 ? -11.903 0.330 -11.647 1.00 94.12 171 PRO A O 1
ATOM 1323 N N . ASP A 1 172 ? -11.023 0.173 -13.717 1.00 90.81 172 ASP A N 1
ATOM 1324 C CA . ASP A 1 172 ? -11.189 -1.277 -13.895 1.00 90.81 172 ASP A CA 1
ATOM 1325 C C . ASP A 1 172 ? -10.133 -2.132 -13.163 1.00 90.81 172 ASP A C 1
ATOM 1327 O O . ASP A 1 172 ? -10.198 -3.362 -13.196 1.00 90.81 172 ASP A O 1
ATOM 1331 N N . VAL A 1 173 ? -9.139 -1.508 -12.520 1.00 91.50 173 VAL A N 1
ATOM 1332 C CA . VAL A 1 173 ? -8.067 -2.204 -11.794 1.00 91.50 173 VAL A CA 1
ATOM 1333 C C . VAL A 1 173 ? -8.396 -2.242 -10.305 1.00 91.50 173 VAL A C 1
ATOM 1335 O O . VAL A 1 173 ? -8.665 -1.208 -9.696 1.00 91.50 173 VAL A O 1
ATOM 1338 N N . TYR A 1 174 ? -8.325 -3.423 -9.689 1.00 91.12 174 TYR A N 1
ATOM 1339 C CA . TYR A 1 174 ? -8.688 -3.580 -8.280 1.00 91.12 174 TYR A CA 1
ATOM 1340 C C . TYR A 1 174 ? -7.716 -2.863 -7.336 1.00 91.12 174 TYR A C 1
ATOM 1342 O O . TYR A 1 174 ? -6.497 -2.947 -7.487 1.00 91.12 174 TYR A O 1
ATOM 1350 N N . ARG A 1 175 ? -8.250 -2.221 -6.299 1.00 94.38 175 ARG A N 1
ATOM 1351 C CA . ARG A 1 175 ? -7.507 -1.501 -5.258 1.00 94.38 175 ARG A CA 1
ATOM 1352 C C . ARG A 1 175 ? -7.676 -2.216 -3.918 1.00 94.38 175 ARG A C 1
ATOM 1354 O O . ARG A 1 175 ? -8.691 -2.063 -3.236 1.00 94.38 175 ARG A O 1
ATOM 1361 N N . PHE A 1 176 ? -6.664 -2.992 -3.535 1.00 91.56 176 PHE A N 1
ATOM 1362 C CA . PHE A 1 176 ? -6.577 -3.638 -2.226 1.00 91.56 176 PHE A CA 1
ATOM 1363 C C . PHE A 1 176 ? -5.791 -2.752 -1.270 1.00 91.56 176 PHE A C 1
ATOM 1365 O O . PHE A 1 176 ? -4.635 -2.421 -1.525 1.00 91.56 176 PHE A O 1
ATOM 1372 N N . VAL A 1 177 ? -6.385 -2.397 -0.139 1.00 93.12 177 VAL A N 1
ATOM 1373 C CA . VAL A 1 177 ? -5.776 -1.485 0.828 1.00 93.12 177 VAL A CA 1
ATOM 1374 C C . VAL A 1 177 ? -5.475 -2.223 2.120 1.00 93.12 177 VAL A C 1
ATOM 1376 O O . VAL A 1 177 ? -6.385 -2.692 2.791 1.00 93.12 177 VAL A O 1
ATOM 1379 N N . THR A 1 178 ? -4.208 -2.285 2.514 1.00 93.94 178 THR A N 1
ATOM 1380 C CA . THR A 1 178 ? -3.821 -2.668 3.876 1.00 93.94 178 THR A CA 1
ATOM 1381 C C . THR A 1 178 ? -3.682 -1.406 4.707 1.00 93.94 178 THR A C 1
ATOM 1383 O O . THR A 1 178 ? -2.725 -0.645 4.547 1.00 93.94 178 THR A O 1
ATOM 1386 N N . ALA A 1 179 ? -4.668 -1.187 5.573 1.00 92.75 179 ALA A N 1
ATOM 1387 C CA . ALA A 1 179 ? -4.792 0.012 6.385 1.00 92.75 179 ALA A CA 1
ATOM 1388 C C . ALA A 1 179 ? -4.414 -0.303 7.834 1.00 92.75 179 ALA A C 1
ATOM 1390 O O . ALA A 1 179 ? -5.103 -1.075 8.509 1.00 92.75 179 ALA A O 1
ATOM 1391 N N . VAL A 1 180 ? -3.322 0.299 8.312 1.00 94.31 180 VAL A N 1
ATOM 1392 C CA . VAL A 1 180 ? -2.843 0.104 9.686 1.00 94.31 180 VAL A CA 1
ATOM 1393 C C . VAL A 1 180 ? -3.504 1.104 10.628 1.00 94.31 180 VAL A C 1
ATOM 1395 O O . VAL A 1 180 ? -3.237 2.307 10.569 1.00 94.31 180 VAL A O 1
ATOM 1398 N N . TYR A 1 181 ? -4.370 0.599 11.495 1.00 91.75 181 TYR A N 1
ATOM 1399 C CA . TYR A 1 181 ? -5.091 1.351 12.507 1.00 91.75 181 TYR A CA 1
ATOM 1400 C C . TYR A 1 181 ? -4.203 1.639 13.723 1.00 91.75 181 TYR A C 1
ATOM 1402 O O . TYR A 1 181 ? -3.481 0.743 14.187 1.00 91.75 181 TYR A O 1
ATOM 1410 N N . PRO A 1 182 ? -4.258 2.879 14.245 1.00 88.25 182 PRO A N 1
ATOM 1411 C CA . PRO A 1 182 ? -3.560 3.237 15.470 1.00 88.25 182 PRO A CA 1
ATOM 1412 C C . PRO A 1 182 ? -4.102 2.431 16.656 1.00 88.25 182 PRO A C 1
ATOM 1414 O O . PRO A 1 182 ? -5.239 1.959 16.636 1.00 88.25 182 PRO A O 1
ATOM 1417 N N . SER A 1 183 ? -3.277 2.267 17.689 1.00 86.12 183 SER A N 1
ATOM 1418 C CA . SER A 1 183 ? -3.731 1.684 18.956 1.00 86.12 183 SER A CA 1
ATOM 1419 C C . SER A 1 183 ? -4.437 2.739 19.818 1.00 86.12 183 SER A C 1
ATOM 1421 O O . SER A 1 183 ? -4.366 3.929 19.521 1.00 86.12 183 SER A O 1
ATOM 1423 N N . ALA A 1 184 ? -5.105 2.322 20.897 1.00 76.88 184 ALA A N 1
ATOM 1424 C CA . ALA A 1 184 ? -5.700 3.267 21.848 1.00 76.88 184 ALA A CA 1
ATOM 1425 C C . ALA A 1 184 ? -4.642 4.143 22.554 1.00 76.88 184 ALA A C 1
ATOM 1427 O O . ALA A 1 184 ? -4.930 5.278 22.926 1.00 76.88 184 ALA A O 1
ATOM 1428 N N . GLU A 1 185 ? -3.426 3.617 22.713 1.00 75.38 185 GLU A N 1
ATOM 1429 C CA . GLU A 1 185 ? -2.261 4.303 23.278 1.00 75.38 185 GLU A CA 1
ATOM 1430 C C . GLU A 1 185 ? -1.317 4.718 22.135 1.00 75.38 185 GLU A C 1
ATOM 1432 O O . GLU A 1 185 ? -0.244 4.151 21.952 1.00 75.38 185 GLU A O 1
ATOM 1437 N N . ASP A 1 186 ? -1.761 5.653 21.291 1.00 77.50 186 ASP A N 1
ATOM 1438 C CA . ASP A 1 186 ? -0.970 6.189 20.175 1.00 77.50 186 ASP A CA 1
ATOM 1439 C C . ASP A 1 186 ? -0.385 7.569 20.520 1.00 77.50 186 ASP A C 1
ATOM 1441 O O . ASP A 1 186 ? -1.073 8.425 21.081 1.00 77.50 186 ASP A O 1
ATOM 1445 N N . ASP A 1 187 ? 0.877 7.805 20.152 1.00 77.25 187 ASP A N 1
ATOM 1446 C CA . ASP A 1 187 ? 1.590 9.068 20.413 1.00 77.25 187 ASP A CA 1
ATOM 1447 C C . ASP A 1 187 ? 1.030 10.232 19.572 1.00 77.25 187 ASP A C 1
ATOM 1449 O O . ASP A 1 187 ? 1.244 11.415 19.858 1.00 77.25 187 ASP A O 1
ATOM 1453 N N . VAL A 1 188 ? 0.291 9.905 18.510 1.00 86.31 188 VAL A N 1
ATOM 1454 C CA . VAL A 1 188 ? -0.311 10.872 17.599 1.00 86.31 188 VAL A CA 1
ATOM 1455 C C . VAL A 1 188 ? -1.718 11.239 18.067 1.00 86.31 188 VAL A C 1
ATOM 1457 O O . VAL A 1 188 ? -2.701 10.591 17.727 1.00 86.31 188 VAL A O 1
ATOM 1460 N N . VAL A 1 189 ? -1.841 12.365 18.774 1.00 87.81 189 VAL A N 1
ATOM 1461 C CA . VAL A 1 189 ? -3.129 12.876 19.299 1.00 87.81 189 VAL A CA 1
ATOM 1462 C C . VAL A 1 189 ? -4.189 13.082 18.202 1.00 87.81 189 VAL A C 1
ATOM 1464 O O . VAL A 1 189 ? -5.391 12.995 18.453 1.00 87.81 189 VAL A O 1
ATOM 1467 N N . THR A 1 190 ? -3.765 13.360 16.967 1.00 89.19 190 THR A N 1
ATOM 1468 C CA . THR A 1 190 ? -4.652 13.573 15.814 1.00 89.19 190 THR A CA 1
ATOM 1469 C C . THR A 1 190 ? -5.049 12.284 15.088 1.00 89.19 190 THR A C 1
ATOM 1471 O O . THR A 1 190 ? -5.859 12.346 14.159 1.00 89.19 190 THR A O 1
ATOM 1474 N N . SER A 1 191 ? -4.535 11.117 15.490 1.00 89.38 191 SER A N 1
ATOM 1475 C CA . SER A 1 191 ? -4.762 9.857 14.778 1.00 89.38 191 SER A CA 1
ATOM 1476 C C . SER A 1 191 ? -6.233 9.438 14.676 1.00 89.38 191 SER A C 1
ATOM 1478 O O . SER A 1 191 ? -6.595 8.921 13.613 1.00 89.38 191 SER A O 1
ATOM 1480 N N . PRO A 1 192 ? -7.134 9.729 15.645 1.00 86.94 192 PRO A N 1
ATOM 1481 C CA . PRO A 1 192 ? -8.559 9.450 15.472 1.00 86.94 192 PRO A CA 1
ATOM 1482 C C . PRO A 1 192 ? -9.189 10.288 14.351 1.00 86.94 192 PRO A C 1
ATOM 1484 O O . PRO A 1 192 ? -9.950 9.761 13.542 1.00 86.94 192 PRO A O 1
ATOM 1487 N N . TYR A 1 193 ? -8.834 11.575 14.247 1.00 88.38 193 TYR A N 1
ATOM 1488 C CA . TYR A 1 193 ? -9.332 12.458 13.184 1.00 88.38 193 TYR A CA 1
ATOM 1489 C C . TYR A 1 193 ? -8.837 12.005 11.811 1.00 88.38 193 TYR A C 1
ATOM 1491 O O . TYR A 1 193 ? -9.627 11.889 10.875 1.00 88.38 193 TYR A O 1
ATOM 1499 N N . ASN A 1 194 ? -7.541 11.701 11.711 1.00 90.94 194 ASN A N 1
ATOM 1500 C CA . ASN A 1 194 ? -6.933 11.198 10.484 1.00 90.94 194 ASN A CA 1
ATOM 1501 C C . ASN A 1 194 ? -7.589 9.884 10.038 1.00 90.94 194 ASN A C 1
ATOM 1503 O O . ASN A 1 194 ? -7.934 9.735 8.867 1.00 90.94 194 ASN A O 1
ATOM 1507 N N . SER A 1 195 ? -7.841 8.977 10.986 1.00 89.62 195 SER A N 1
ATOM 1508 C CA . SER A 1 195 ? -8.460 7.681 10.711 1.00 89.62 195 SER A CA 1
ATOM 1509 C C . SER A 1 195 ? -9.886 7.828 10.188 1.00 89.62 195 SER A C 1
ATOM 1511 O O . SER A 1 195 ? -10.238 7.177 9.212 1.00 89.62 195 SER A O 1
ATOM 1513 N N . VAL A 1 196 ? -10.703 8.701 10.788 1.00 86.88 196 VAL A N 1
ATOM 1514 C CA . VAL A 1 196 ? -12.090 8.931 10.344 1.00 86.88 196 VAL A CA 1
ATOM 1515 C C . VAL A 1 196 ? -12.131 9.523 8.933 1.00 86.88 196 VAL A C 1
ATOM 1517 O O . VAL A 1 196 ? -12.880 9.039 8.083 1.00 86.88 196 VAL A O 1
ATOM 1520 N N . LEU A 1 197 ? -11.304 10.535 8.659 1.00 86.81 197 LEU A N 1
ATOM 1521 C CA . LEU A 1 197 ? -11.252 11.181 7.344 1.00 86.81 197 LEU A CA 1
ATOM 1522 C C . LEU A 1 197 ? -10.734 10.227 6.263 1.00 86.81 197 LEU A C 1
ATOM 1524 O O . LEU A 1 197 ? -11.300 10.162 5.172 1.00 86.81 197 LEU A O 1
ATOM 1528 N N . ALA A 1 198 ? -9.704 9.439 6.578 1.00 92.25 198 ALA A N 1
ATOM 1529 C CA . ALA A 1 198 ? -9.199 8.431 5.662 1.00 92.25 198 ALA A CA 1
ATOM 1530 C C . ALA A 1 198 ? -10.214 7.306 5.422 1.00 92.25 198 ALA A C 1
ATOM 1532 O O . ALA A 1 198 ? -10.414 6.898 4.282 1.00 92.25 198 ALA A O 1
ATOM 1533 N N . MET A 1 199 ? -10.902 6.836 6.467 1.00 89.31 199 MET A N 1
ATOM 1534 C CA . MET A 1 199 ? -11.884 5.749 6.375 1.00 89.31 199 MET A CA 1
ATOM 1535 C C . MET A 1 199 ? -13.037 6.095 5.433 1.00 89.31 199 MET A C 1
ATOM 1537 O O . MET A 1 199 ? -13.498 5.223 4.695 1.00 89.31 199 MET A O 1
ATOM 1541 N N . HIS A 1 200 ? -13.474 7.356 5.415 1.00 86.94 200 HIS A N 1
ATOM 1542 C CA . HIS A 1 200 ? -14.473 7.823 4.457 1.00 86.94 200 HIS A CA 1
ATOM 1543 C C . HIS A 1 200 ? -14.017 7.589 3.009 1.00 86.94 200 HIS A C 1
ATOM 1545 O O . HIS A 1 200 ? -14.757 6.993 2.234 1.00 86.94 200 HIS A O 1
ATOM 1551 N N . GLN A 1 201 ? -12.777 7.962 2.672 1.00 91.94 201 GLN A N 1
ATOM 1552 C CA . GLN A 1 201 ? -12.218 7.732 1.334 1.00 91.94 201 GLN A CA 1
ATOM 1553 C C . GLN A 1 201 ? -12.051 6.239 1.026 1.00 91.94 201 GLN A C 1
ATOM 1555 O O . GLN A 1 201 ? -12.407 5.789 -0.059 1.00 91.94 201 GLN A O 1
ATOM 1560 N N . LEU A 1 202 ? -11.567 5.447 1.992 1.00 87.44 202 LEU A N 1
ATOM 1561 C CA . LEU A 1 202 ? -11.425 3.997 1.819 1.00 87.44 202 LEU A CA 1
ATOM 1562 C C . LEU A 1 202 ? -12.766 3.318 1.516 1.00 87.44 202 LEU A C 1
ATOM 1564 O O . LEU A 1 202 ? -12.820 2.437 0.668 1.00 87.44 202 LEU A O 1
ATOM 1568 N N . THR A 1 203 ? -13.839 3.736 2.189 1.00 87.88 203 THR A N 1
ATOM 1569 C CA . THR A 1 203 ? -15.176 3.138 2.027 1.00 87.88 203 THR A CA 1
ATOM 1570 C C . THR A 1 203 ? -15.746 3.368 0.629 1.00 87.88 203 THR A C 1
ATOM 1572 O O . THR A 1 203 ? -16.494 2.533 0.130 1.00 87.88 203 THR A O 1
ATOM 1575 N N . GLU A 1 204 ? -15.409 4.493 0.003 1.00 87.75 204 GLU A N 1
ATOM 1576 C CA . GLU A 1 204 ? -15.927 4.849 -1.318 1.00 87.75 204 GLU A CA 1
ATOM 1577 C C . GLU A 1 204 ? -15.061 4.329 -2.465 1.00 87.75 204 GLU A C 1
ATOM 1579 O O . GLU A 1 204 ? -15.588 4.055 -3.540 1.00 87.75 204 GLU A O 1
ATOM 1584 N N . LYS A 1 205 ? -13.742 4.230 -2.257 1.00 90.81 205 LYS A N 1
ATOM 1585 C CA . LYS A 1 205 ? -12.769 4.093 -3.353 1.00 90.81 205 LYS A CA 1
ATOM 1586 C C . LYS A 1 205 ? -11.949 2.806 -3.327 1.00 90.81 205 LYS A C 1
ATOM 1588 O O . LYS A 1 205 ? -11.348 2.457 -4.340 1.00 90.81 205 LYS A O 1
ATOM 1593 N N . ALA A 1 206 ? -11.894 2.095 -2.202 1.00 87.81 206 ALA A N 1
ATOM 1594 C CA . ALA A 1 206 ? -11.214 0.805 -2.139 1.00 87.81 206 ALA A CA 1
ATOM 1595 C C . ALA A 1 206 ? -12.174 -0.328 -2.516 1.00 87.81 206 ALA A C 1
ATOM 1597 O O . ALA A 1 206 ? -13.276 -0.417 -1.979 1.00 87.81 206 ALA A O 1
ATOM 1598 N N . ASP A 1 207 ? -11.724 -1.254 -3.363 1.00 86.12 207 ASP A N 1
ATOM 1599 C CA . ASP A 1 207 ? -12.484 -2.476 -3.655 1.00 86.12 207 ASP A CA 1
ATOM 1600 C C . ASP A 1 207 ? -12.413 -3.459 -2.478 1.00 86.12 207 ASP A C 1
ATOM 1602 O O . ASP A 1 207 ? -13.327 -4.249 -2.235 1.00 86.12 207 ASP A O 1
ATOM 1606 N N . CYS A 1 208 ? -11.315 -3.408 -1.720 1.00 87.38 208 CYS A N 1
ATOM 1607 C CA . CYS A 1 208 ? -11.126 -4.214 -0.529 1.00 87.38 208 CYS A CA 1
ATOM 1608 C C . CYS A 1 208 ? -10.198 -3.521 0.470 1.00 87.38 208 CYS A C 1
ATOM 1610 O O . CYS A 1 208 ? -9.119 -3.051 0.111 1.00 87.38 208 CYS A O 1
ATOM 1612 N N . VAL A 1 209 ? -10.591 -3.524 1.745 1.00 85.75 209 VAL A N 1
ATOM 1613 C CA . VAL A 1 209 ? -9.765 -3.042 2.855 1.00 85.75 209 VAL A CA 1
ATOM 1614 C C . VAL A 1 209 ? -9.425 -4.205 3.782 1.00 85.75 209 VAL A C 1
ATOM 1616 O O . VAL A 1 209 ? -10.298 -4.952 4.221 1.00 85.75 209 VAL A O 1
ATOM 1619 N N . LEU A 1 210 ? -8.143 -4.322 4.105 1.00 86.88 210 LEU A N 1
ATOM 1620 C CA . LEU A 1 210 ? -7.552 -5.266 5.039 1.00 86.88 210 LEU A CA 1
ATOM 1621 C C . LEU A 1 210 ? -7.130 -4.477 6.281 1.00 86.88 210 LEU A C 1
ATOM 1623 O O . LEU A 1 210 ? -6.022 -3.931 6.322 1.00 86.88 210 LEU A O 1
ATOM 1627 N N . PRO A 1 211 ? -8.028 -4.338 7.270 1.00 87.44 211 PRO A N 1
ATOM 1628 C CA . PRO A 1 211 ? -7.7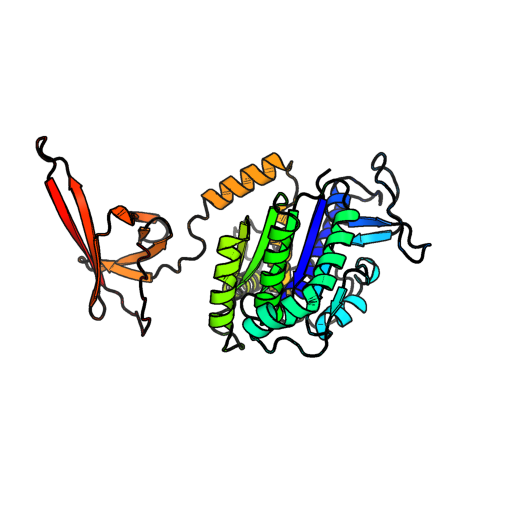19 -3.599 8.478 1.00 87.44 211 PRO A CA 1
ATOM 1629 C C . PRO A 1 211 ? -6.705 -4.378 9.313 1.00 87.44 211 PRO A C 1
ATOM 1631 O O . PRO A 1 211 ? -6.882 -5.564 9.600 1.00 87.44 211 PRO A O 1
ATOM 1634 N N . VAL A 1 212 ? -5.650 -3.688 9.724 1.00 87.88 212 VAL A N 1
ATOM 1635 C CA . VAL A 1 212 ? -4.609 -4.219 10.598 1.00 87.88 212 VAL A CA 1
ATOM 1636 C C . VAL A 1 212 ? -4.506 -3.304 11.803 1.00 87.88 212 VAL A C 1
ATOM 1638 O O . VAL A 1 212 ? -4.258 -2.120 11.644 1.00 87.88 212 VAL A O 1
ATOM 1641 N N . GLU A 1 213 ? -4.683 -3.822 13.010 1.00 88.62 213 GLU A N 1
ATOM 1642 C CA . GLU A 1 213 ? -4.634 -3.008 14.226 1.00 88.62 213 GLU A CA 1
ATOM 1643 C C . GLU A 1 213 ? -3.316 -3.216 14.972 1.00 88.62 213 GLU A C 1
ATOM 1645 O O . GLU A 1 213 ? -2.954 -4.350 15.298 1.00 88.62 213 GLU A O 1
ATOM 1650 N N . ASN A 1 214 ? -2.618 -2.123 15.294 1.00 88.25 214 ASN A N 1
ATOM 1651 C CA . ASN A 1 214 ? -1.348 -2.195 16.017 1.00 88.25 214 ASN A CA 1
ATOM 1652 C C . ASN A 1 214 ? -1.484 -2.895 17.376 1.00 88.25 214 ASN A C 1
ATOM 1654 O O . ASN A 1 214 ? -0.618 -3.692 17.731 1.00 88.25 214 ASN A O 1
ATOM 1658 N N . GLN A 1 215 ? -2.581 -2.673 18.112 1.00 86.06 215 GLN A N 1
ATOM 1659 C CA . GLN A 1 215 ? -2.806 -3.349 19.394 1.00 86.06 215 GLN A CA 1
ATOM 1660 C C . GLN A 1 215 ? -2.915 -4.867 19.229 1.00 86.06 215 GLN A C 1
ATOM 1662 O O . GLN A 1 215 ? -2.249 -5.622 19.938 1.00 86.06 215 GLN A O 1
ATOM 1667 N N . ALA A 1 216 ? -3.688 -5.325 18.243 1.00 84.81 216 ALA A N 1
ATOM 1668 C CA . ALA A 1 216 ? -3.821 -6.746 17.954 1.00 84.81 216 ALA A CA 1
ATOM 1669 C C . ALA A 1 216 ? -2.478 -7.371 17.539 1.00 84.81 216 ALA A C 1
ATOM 1671 O O . ALA A 1 216 ? -2.158 -8.485 17.960 1.00 84.81 216 ALA A O 1
ATOM 1672 N N . LEU A 1 217 ? -1.666 -6.657 16.751 1.00 83.75 217 LEU A N 1
ATOM 1673 C CA . LEU A 1 217 ? -0.323 -7.114 16.391 1.00 83.75 217 LEU A CA 1
ATOM 1674 C C . LEU A 1 217 ? 0.593 -7.215 17.614 1.00 83.75 217 LEU A C 1
ATOM 1676 O O . LEU A 1 217 ? 1.260 -8.237 17.775 1.00 83.75 217 LEU A O 1
ATOM 1680 N N . MET A 1 218 ? 0.597 -6.211 18.497 1.00 83.25 218 MET A N 1
ATOM 1681 C CA . MET A 1 218 ? 1.351 -6.252 19.756 1.00 83.25 218 MET A CA 1
ATOM 1682 C C . MET A 1 218 ? 0.944 -7.456 20.608 1.00 83.25 218 MET A C 1
ATOM 1684 O O . MET A 1 218 ? 1.803 -8.200 21.082 1.00 83.25 218 MET A O 1
ATOM 1688 N N . ASP A 1 219 ? -0.355 -7.711 20.744 1.00 82.75 219 ASP A N 1
ATOM 1689 C CA . ASP A 1 219 ? -0.873 -8.850 21.499 1.00 82.75 219 ASP A CA 1
ATOM 1690 C C . ASP A 1 219 ? -0.436 -10.194 20.898 1.00 82.75 219 ASP A C 1
ATOM 1692 O O . ASP A 1 219 ? -0.108 -11.129 21.635 1.00 82.75 219 ASP A O 1
ATOM 1696 N N . ILE A 1 220 ? -0.408 -10.310 19.565 1.00 78.81 220 ILE A N 1
ATOM 1697 C CA . ILE A 1 220 ? 0.087 -11.504 18.865 1.00 78.81 220 ILE A CA 1
ATOM 1698 C C . ILE A 1 220 ? 1.584 -11.693 19.123 1.00 78.81 220 ILE A C 1
ATOM 1700 O O . ILE A 1 220 ? 2.000 -12.800 19.477 1.00 78.81 220 ILE A O 1
ATOM 1704 N N . VAL A 1 221 ? 2.384 -10.630 18.990 1.00 79.38 221 VAL A N 1
ATOM 1705 C CA . VAL A 1 221 ? 3.829 -10.667 19.264 1.00 79.38 221 VAL A CA 1
ATOM 1706 C C . VAL A 1 221 ? 4.087 -11.110 20.702 1.00 79.38 221 VAL A C 1
ATOM 1708 O O . VAL A 1 221 ? 4.865 -12.038 20.929 1.00 79.38 221 VAL A O 1
ATOM 1711 N N . ASN A 1 222 ? 3.369 -10.532 21.665 1.00 79.00 222 ASN A N 1
ATOM 1712 C CA . ASN A 1 222 ? 3.483 -10.875 23.080 1.00 79.00 222 ASN A CA 1
ATOM 1713 C C . ASN A 1 222 ? 3.115 -12.341 23.352 1.00 79.00 222 ASN A C 1
ATOM 1715 O O . ASN A 1 222 ? 3.844 -13.042 24.056 1.00 79.00 222 ASN A O 1
ATOM 1719 N N . LYS A 1 223 ? 2.020 -12.839 22.763 1.00 76.38 223 LYS A N 1
ATOM 1720 C CA . LYS A 1 223 ? 1.601 -14.246 22.897 1.00 76.38 223 LYS A CA 1
ATOM 1721 C C . LYS A 1 223 ? 2.628 -15.212 22.316 1.00 76.38 223 LYS A C 1
ATOM 1723 O O . LYS A 1 223 ? 2.917 -16.235 22.932 1.00 76.38 223 LYS A O 1
ATOM 1728 N N . ILE A 1 224 ? 3.186 -14.903 21.148 1.00 72.38 224 ILE A N 1
ATOM 1729 C CA . ILE A 1 224 ? 4.199 -15.753 20.513 1.00 72.38 224 ILE A CA 1
ATOM 1730 C C . ILE A 1 224 ? 5.503 -15.721 21.314 1.00 72.38 224 ILE A C 1
ATOM 1732 O O . ILE A 1 224 ? 6.080 -16.779 21.552 1.00 72.38 224 ILE A O 1
ATOM 1736 N N . GLY A 1 225 ? 5.922 -14.554 21.809 1.00 72.31 225 GLY A N 1
ATOM 1737 C CA . GLY A 1 225 ? 7.084 -14.430 22.692 1.00 72.31 225 GLY A CA 1
ATOM 1738 C C . GLY A 1 225 ? 6.950 -15.264 23.970 1.00 72.31 225 GLY A C 1
ATOM 1739 O O . GLY A 1 225 ? 7.894 -15.941 24.365 1.00 72.31 225 GLY A O 1
ATOM 1740 N N . GLN A 1 226 ? 5.761 -15.294 24.578 1.00 69.31 226 GLN A N 1
ATOM 1741 C CA . GLN A 1 226 ? 5.473 -16.134 25.749 1.00 69.31 226 GLN A CA 1
ATOM 1742 C C . GLN A 1 226 ? 5.415 -17.638 25.425 1.00 69.31 226 GLN A C 1
ATOM 1744 O O . GLN A 1 226 ? 5.688 -18.463 26.297 1.00 69.31 226 GLN A O 1
ATOM 1749 N N . ALA A 1 227 ? 5.062 -18.009 24.191 1.00 60.88 227 ALA A N 1
ATOM 1750 C CA . ALA A 1 227 ? 4.994 -19.400 23.745 1.00 60.88 227 ALA A CA 1
ATOM 1751 C C . ALA A 1 227 ? 6.369 -20.000 23.392 1.00 60.88 227 ALA A C 1
ATOM 1753 O O . ALA A 1 227 ? 6.500 -21.224 23.316 1.00 60.88 227 ALA A O 1
ATOM 1754 N N . ILE A 1 228 ? 7.397 -19.170 23.182 1.00 57.53 228 ILE A N 1
ATOM 1755 C CA . ILE A 1 228 ? 8.772 -19.619 22.942 1.00 57.53 228 ILE A CA 1
ATOM 1756 C C . ILE A 1 228 ? 9.432 -19.906 24.303 1.00 57.53 228 ILE A C 1
ATOM 1758 O O . ILE A 1 228 ? 9.571 -18.996 25.121 1.00 57.53 228 ILE A O 1
ATOM 1762 N N . PRO A 1 229 ? 9.868 -21.150 24.589 1.00 50.56 229 PRO A N 1
ATOM 1763 C CA . PRO A 1 229 ? 10.544 -21.453 25.844 1.00 50.56 229 PRO A CA 1
ATOM 1764 C C . PRO A 1 229 ? 11.814 -20.613 25.985 1.00 50.56 229 PRO A C 1
ATOM 1766 O O . PRO A 1 229 ? 12.651 -20.583 25.082 1.00 50.56 229 PRO A O 1
ATOM 1769 N N . SER A 1 230 ? 11.993 -19.973 27.142 1.00 44.03 230 SER A N 1
ATOM 1770 C CA . SER A 1 230 ? 13.255 -19.317 27.474 1.00 44.03 230 SER A CA 1
ATOM 1771 C C . SER A 1 230 ? 14.389 -20.340 27.378 1.00 44.03 230 SER A C 1
ATOM 1773 O O . SER A 1 230 ? 14.367 -21.367 28.058 1.00 44.03 230 SER A O 1
ATOM 1775 N N . ALA A 1 231 ? 15.414 -20.051 26.572 1.00 49.03 231 ALA A N 1
ATOM 1776 C CA . ALA A 1 231 ? 16.581 -20.918 26.377 1.00 49.03 231 ALA A CA 1
ATOM 1777 C C . ALA A 1 231 ? 17.367 -21.230 27.676 1.00 49.03 231 ALA A C 1
ATOM 1779 O O . ALA A 1 231 ? 18.338 -21.981 27.647 1.00 49.03 231 ALA A O 1
ATOM 1780 N N . ARG A 1 232 ? 16.965 -20.669 28.827 1.00 46.88 232 ARG A N 1
ATOM 1781 C CA . ARG A 1 232 ? 17.615 -20.847 30.131 1.00 46.88 232 ARG A CA 1
ATOM 1782 C C . ARG A 1 232 ? 17.087 -22.001 30.980 1.00 46.88 232 ARG A C 1
ATOM 1784 O O . ARG A 1 232 ? 17.737 -22.345 31.962 1.00 46.88 232 ARG A O 1
ATOM 1791 N N . THR A 1 233 ? 15.976 -22.641 30.632 1.00 44.91 233 THR A N 1
ATOM 1792 C CA . THR A 1 233 ? 15.482 -23.798 31.393 1.00 44.91 233 THR A CA 1
ATOM 1793 C C . THR A 1 233 ? 15.133 -24.937 30.445 1.00 44.91 233 THR A C 1
ATOM 1795 O O . THR A 1 233 ? 14.136 -24.904 29.737 1.00 44.91 233 THR A O 1
ATOM 1798 N N . GLY A 1 234 ? 15.974 -25.976 30.432 1.00 38.84 234 GLY A N 1
ATOM 1799 C CA . GLY A 1 234 ? 15.864 -27.169 29.582 1.00 38.84 234 GLY A CA 1
ATOM 1800 C C . GLY A 1 234 ? 14.658 -28.080 29.860 1.00 38.84 234 GLY A C 1
ATOM 1801 O O . GLY A 1 234 ? 14.798 -29.299 29.850 1.00 38.84 234 GLY A O 1
ATOM 1802 N N . LYS A 1 235 ? 13.469 -27.525 30.112 1.00 36.22 235 LYS A N 1
ATOM 1803 C CA . LYS A 1 235 ? 12.211 -28.268 30.197 1.00 36.22 235 LYS A CA 1
ATOM 1804 C C . LYS A 1 235 ? 11.346 -27.942 28.984 1.00 36.22 235 LYS A C 1
ATOM 1806 O O . LYS A 1 235 ? 10.733 -26.885 28.904 1.00 36.22 235 LYS A O 1
ATOM 1811 N N . LYS A 1 236 ? 11.280 -28.893 28.049 1.00 35.25 236 LYS A N 1
ATOM 1812 C CA . LYS A 1 236 ? 10.302 -28.897 26.957 1.00 35.25 236 LYS A CA 1
ATOM 1813 C C . LYS A 1 236 ? 8.911 -29.153 27.544 1.00 35.25 236 LYS A C 1
ATOM 1815 O O . LYS A 1 236 ? 8.594 -30.289 27.883 1.00 35.25 236 LYS A O 1
ATOM 1820 N N . THR A 1 237 ? 8.085 -28.122 27.662 1.00 33.25 237 THR A N 1
ATOM 1821 C CA . THR A 1 237 ? 6.635 -28.276 27.834 1.00 33.25 237 THR A CA 1
ATOM 1822 C C . THR A 1 237 ? 5.980 -28.240 26.459 1.00 33.25 237 THR A C 1
ATOM 1824 O O . THR A 1 237 ? 6.056 -27.239 25.754 1.00 33.25 237 THR A O 1
ATOM 1827 N N . PHE A 1 238 ? 5.390 -29.365 26.064 1.00 34.19 238 PHE A N 1
ATOM 1828 C CA . PHE A 1 238 ? 4.660 -29.529 24.813 1.00 34.19 238 PHE A CA 1
ATOM 1829 C C . PHE A 1 238 ? 3.253 -28.943 24.994 1.00 34.19 238 PHE A C 1
ATOM 1831 O O . PHE A 1 238 ? 2.432 -29.533 25.693 1.00 34.19 238 PHE A O 1
ATOM 1838 N N . PHE A 1 239 ? 2.982 -27.775 24.412 1.00 36.47 239 PHE A N 1
ATOM 1839 C CA . PHE A 1 239 ? 1.610 -27.298 24.239 1.00 36.47 239 PHE A CA 1
ATOM 1840 C C . PHE A 1 239 ? 1.105 -27.754 22.863 1.00 36.47 239 PHE A C 1
ATOM 1842 O O . PHE A 1 239 ? 1.835 -27.601 21.882 1.00 36.47 239 PHE A O 1
ATOM 1849 N N . PRO A 1 240 ? -0.110 -28.321 22.758 1.00 34.09 240 PRO A N 1
ATOM 1850 C CA . PRO A 1 240 ? -0.709 -28.666 21.480 1.00 34.09 240 PRO A CA 1
ATOM 1851 C C . PRO A 1 240 ? -1.296 -27.394 20.861 1.00 34.09 240 PRO A C 1
ATOM 1853 O O . PRO A 1 240 ? -2.483 -27.107 20.989 1.00 34.09 240 PRO A O 1
ATOM 1856 N N . THR A 1 241 ? -0.451 -26.592 20.225 1.00 39.03 241 THR A N 1
ATOM 1857 C CA . THR A 1 241 ? -0.887 -25.577 19.267 1.00 39.03 241 THR A CA 1
ATOM 1858 C C . THR A 1 241 ? -0.258 -25.924 17.924 1.00 39.03 241 THR A C 1
ATOM 1860 O O . THR A 1 241 ? 0.960 -26.022 17.813 1.00 39.03 241 THR A O 1
ATOM 1863 N N . ASP A 1 242 ? -1.081 -26.108 16.888 1.00 37.59 242 ASP A N 1
ATOM 1864 C CA . ASP A 1 242 ? -0.665 -26.440 15.508 1.00 37.59 242 ASP A CA 1
ATOM 1865 C C . ASP A 1 242 ? 0.163 -25.331 14.814 1.00 37.59 242 ASP A C 1
ATOM 1867 O O . ASP A 1 242 ? 0.391 -25.353 13.605 1.00 37.59 242 ASP A O 1
ATOM 1871 N N . VAL A 1 243 ? 0.643 -24.341 15.568 1.00 39.47 243 VAL A N 1
ATOM 1872 C CA . VAL A 1 243 ? 1.490 -23.256 15.078 1.00 39.47 243 VAL A CA 1
ATOM 1873 C C . VAL A 1 243 ? 2.942 -23.658 15.313 1.00 39.47 243 VAL A C 1
ATOM 1875 O O . VAL A 1 243 ? 3.436 -23.619 16.439 1.00 39.47 243 VAL A O 1
ATOM 1878 N N . LYS A 1 244 ? 3.646 -24.052 14.244 1.00 38.34 244 LYS A N 1
ATOM 1879 C CA . LYS A 1 244 ? 5.095 -24.296 14.301 1.00 38.34 244 LYS A CA 1
ATOM 1880 C C . LYS A 1 244 ? 5.792 -23.051 14.856 1.00 38.34 244 LYS A C 1
ATOM 1882 O O . LYS A 1 244 ? 5.750 -21.986 14.239 1.00 38.34 244 LYS A O 1
ATOM 1887 N N . ALA A 1 245 ? 6.446 -23.198 16.008 1.00 33.91 245 ALA A N 1
ATOM 1888 C CA . ALA A 1 245 ? 7.284 -22.160 16.594 1.00 33.91 245 ALA A CA 1
ATOM 1889 C C . ALA A 1 245 ? 8.262 -21.624 15.531 1.00 33.91 245 ALA A C 1
ATOM 1891 O O . ALA A 1 245 ? 9.033 -22.392 14.958 1.00 33.91 245 ALA A O 1
ATOM 1892 N N . GLY A 1 246 ? 8.182 -20.323 15.237 1.00 43.16 246 GLY A N 1
ATOM 1893 C CA . GLY A 1 246 ? 9.062 -19.639 14.284 1.00 43.16 246 GLY A CA 1
ATOM 1894 C C . GLY A 1 246 ? 8.458 -19.278 12.921 1.00 43.16 246 GLY A C 1
ATOM 1895 O O . GLY A 1 246 ? 9.045 -18.448 12.242 1.00 43.16 246 GLY A O 1
ATOM 1896 N N . SER A 1 247 ? 7.286 -19.789 12.515 1.00 45.59 247 SER A N 1
ATOM 1897 C CA . SER A 1 247 ? 6.777 -19.508 11.154 1.00 45.59 247 SER A CA 1
ATOM 1898 C C . SER A 1 247 ? 6.184 -18.106 10.953 1.00 45.59 247 SER A C 1
ATOM 1900 O O . SER A 1 247 ? 6.109 -17.651 9.820 1.00 45.59 247 SER A O 1
ATOM 1902 N N . ALA A 1 248 ? 5.731 -17.436 12.021 1.00 43.56 248 ALA A N 1
ATOM 1903 C CA . ALA A 1 248 ? 4.968 -16.183 11.919 1.00 43.56 248 ALA A CA 1
ATOM 1904 C C . ALA A 1 248 ? 5.744 -14.910 12.314 1.00 43.56 248 ALA A C 1
ATOM 1906 O O . ALA A 1 248 ? 5.386 -13.827 11.861 1.00 43.56 248 ALA A O 1
ATOM 1907 N N . ILE A 1 249 ? 6.785 -15.025 13.151 1.00 45.88 249 ILE A N 1
ATOM 1908 C CA . ILE A 1 249 ? 7.501 -13.864 13.732 1.00 45.88 249 ILE A CA 1
ATOM 1909 C C . ILE A 1 249 ? 9.008 -13.880 13.455 1.00 45.88 249 ILE A C 1
ATOM 1911 O O . ILE A 1 249 ? 9.619 -12.819 13.353 1.00 45.88 249 ILE A O 1
ATOM 1915 N N . HIS A 1 250 ? 9.617 -15.053 13.259 1.00 42.78 250 HIS A N 1
ATOM 1916 C CA . HIS A 1 250 ? 11.057 -15.164 13.044 1.00 42.78 250 HIS A CA 1
ATOM 1917 C C . HIS A 1 250 ? 11.382 -15.930 11.760 1.00 42.78 250 HIS A C 1
ATOM 1919 O O . HIS A 1 250 ? 11.743 -17.099 11.795 1.00 42.78 250 HIS A O 1
ATOM 1925 N N . THR A 1 251 ? 11.484 -15.218 10.640 1.00 41.38 251 THR A N 1
ATOM 1926 C CA . THR A 1 251 ? 12.531 -15.527 9.649 1.00 41.38 251 THR A CA 1
ATOM 1927 C C . THR A 1 251 ? 13.871 -14.920 10.100 1.00 41.38 251 THR A C 1
ATOM 1929 O O . THR A 1 251 ? 14.602 -14.302 9.321 1.00 41.38 251 THR A O 1
ATOM 1932 N N . GLY A 1 252 ? 14.185 -15.068 11.394 1.00 40.00 252 GLY A N 1
ATOM 1933 C CA . GLY A 1 252 ? 15.404 -14.572 12.037 1.00 40.00 252 GLY A CA 1
ATOM 1934 C C . GLY A 1 252 ? 16.667 -15.335 11.633 1.00 40.00 252 GLY A C 1
ATOM 1935 O O . GLY A 1 252 ? 17.765 -14.845 11.864 1.00 40.00 252 GLY A O 1
ATOM 1936 N N . ASP A 1 253 ? 16.536 -16.476 10.955 1.00 42.91 253 ASP A N 1
ATOM 1937 C CA . ASP A 1 253 ? 17.686 -17.241 10.451 1.00 42.91 253 ASP A CA 1
ATOM 1938 C C . ASP A 1 253 ? 18.170 -16.798 9.057 1.00 42.91 253 ASP A C 1
ATOM 1940 O O . ASP A 1 253 ? 18.988 -17.472 8.436 1.00 42.91 253 ASP A O 1
ATOM 1944 N N . GLY A 1 254 ? 17.706 -15.650 8.548 1.00 37.78 254 GLY A N 1
ATOM 1945 C CA . GLY A 1 254 ? 18.057 -15.217 7.192 1.00 37.78 254 GLY A CA 1
ATOM 1946 C C . GLY A 1 254 ? 18.071 -13.718 6.930 1.00 37.78 254 GLY A C 1
ATOM 1947 O O . GLY A 1 254 ? 17.754 -13.330 5.819 1.00 37.78 254 GLY A O 1
ATOM 1948 N N . GLY A 1 255 ? 18.387 -12.861 7.903 1.00 39.97 255 GLY A N 1
ATOM 1949 C CA . GLY A 1 255 ? 18.556 -11.425 7.644 1.00 39.97 255 GLY A CA 1
ATOM 1950 C C . GLY A 1 255 ? 19.812 -11.117 6.818 1.00 39.97 255 GLY A C 1
ATOM 1951 O O . GLY A 1 255 ? 20.906 -11.533 7.194 1.00 39.97 255 GLY A O 1
ATOM 1952 N N . LEU A 1 256 ? 19.677 -10.311 5.756 1.00 42.12 256 LEU A N 1
ATOM 1953 C CA . LEU A 1 256 ? 20.807 -9.655 5.068 1.00 42.12 256 LEU A CA 1
ATOM 1954 C C . LEU A 1 256 ? 21.582 -8.681 5.979 1.00 42.12 256 LEU A C 1
ATOM 1956 O O . LEU A 1 256 ? 22.646 -8.199 5.602 1.00 42.12 256 LEU A O 1
ATOM 1960 N N . THR A 1 257 ? 21.115 -8.457 7.208 1.00 36.53 257 THR A N 1
ATOM 1961 C CA . THR A 1 257 ? 21.898 -7.868 8.291 1.00 36.53 257 THR A CA 1
ATOM 1962 C C . THR A 1 257 ? 21.595 -8.578 9.613 1.00 36.53 257 THR A C 1
ATOM 1964 O O . THR A 1 257 ? 20.481 -8.534 10.129 1.00 36.53 257 THR A O 1
ATOM 1967 N N . LYS A 1 258 ? 22.620 -9.190 10.221 1.00 38.47 258 LYS A N 1
ATOM 1968 C CA . LYS A 1 258 ? 22.692 -9.353 11.683 1.00 38.47 258 LYS A CA 1
ATOM 1969 C C . LYS A 1 258 ? 23.036 -7.990 12.294 1.00 38.47 258 LYS A C 1
ATOM 1971 O O . LYS A 1 258 ? 24.123 -7.807 12.830 1.00 38.47 258 LYS A O 1
ATOM 1976 N N . THR A 1 259 ? 22.170 -6.998 12.131 1.00 38.97 259 THR A N 1
ATOM 1977 C CA . THR A 1 259 ? 22.286 -5.756 12.901 1.00 38.97 259 THR A CA 1
ATOM 1978 C C . THR A 1 259 ? 21.636 -6.002 14.254 1.00 38.97 259 THR A C 1
ATOM 1980 O O . THR A 1 259 ? 20.504 -6.465 14.331 1.00 38.97 259 THR A O 1
ATOM 1983 N N . SER A 1 260 ? 22.402 -5.767 15.313 1.00 40.59 260 SER A N 1
ATOM 1984 C CA . SER A 1 260 ? 22.142 -6.124 16.711 1.00 40.59 260 SER A CA 1
ATOM 1985 C C . SER A 1 260 ? 21.007 -5.349 17.397 1.00 40.59 260 SER A C 1
ATOM 1987 O O . SER A 1 260 ? 20.903 -5.408 18.617 1.00 40.59 260 SER A O 1
ATOM 1989 N N . GLU A 1 261 ? 20.160 -4.644 16.647 1.00 45.47 261 GLU A N 1
ATOM 1990 C CA . GLU A 1 261 ? 19.055 -3.840 17.177 1.00 45.47 261 GLU A CA 1
ATOM 1991 C C . GLU A 1 261 ? 17.794 -4.100 16.336 1.00 45.47 261 GLU A C 1
ATOM 1993 O O . GLU A 1 261 ? 17.725 -3.710 15.169 1.00 45.47 261 GLU A O 1
ATOM 1998 N N . GLU A 1 262 ? 16.815 -4.816 16.905 1.00 57.56 262 GLU A N 1
ATOM 1999 C CA . GLU A 1 262 ? 15.456 -4.890 16.347 1.00 57.56 262 GLU A CA 1
ATOM 2000 C C . GLU A 1 262 ? 14.838 -3.490 16.393 1.00 57.56 262 GLU A C 1
ATOM 2002 O O . GLU A 1 262 ? 14.834 -2.844 17.445 1.00 57.56 262 GLU A O 1
ATOM 2007 N N . LYS A 1 263 ? 14.320 -3.004 15.261 1.00 62.34 263 LYS A N 1
ATOM 2008 C CA . LYS A 1 263 ? 13.677 -1.690 15.221 1.00 62.34 263 LYS A CA 1
ATOM 2009 C C . LYS A 1 263 ? 12.269 -1.761 15.808 1.00 62.34 263 LYS A C 1
ATOM 2011 O O . LYS A 1 263 ? 11.639 -2.825 15.783 1.00 62.34 263 LYS A O 1
ATOM 2016 N N . PRO A 1 264 ? 11.725 -0.622 16.276 1.00 65.00 264 PRO A N 1
ATOM 2017 C CA . PRO A 1 264 ? 10.326 -0.545 16.672 1.00 65.00 264 PRO A CA 1
ATOM 2018 C C . PRO A 1 264 ? 9.411 -1.100 15.573 1.00 65.00 264 PRO A C 1
ATOM 2020 O O . PRO A 1 264 ? 9.621 -0.836 14.392 1.00 65.00 264 PRO A O 1
ATOM 2023 N N . PHE A 1 265 ? 8.395 -1.867 15.969 1.00 75.62 265 PHE A N 1
ATOM 2024 C CA . PHE A 1 265 ? 7.393 -2.473 15.082 1.00 75.62 265 PHE A CA 1
ATOM 2025 C C . PHE A 1 265 ? 7.884 -3.551 14.101 1.00 75.62 265 PHE A C 1
ATOM 2027 O O . PHE A 1 265 ? 7.052 -4.121 13.403 1.00 75.62 265 PHE A O 1
ATOM 2034 N N . ASP A 1 266 ? 9.164 -3.937 14.079 1.00 77.94 266 ASP A N 1
ATOM 2035 C CA . ASP A 1 266 ? 9.675 -4.938 13.123 1.00 77.94 266 ASP A CA 1
ATOM 2036 C C . ASP A 1 266 ? 8.919 -6.276 13.167 1.00 77.94 266 ASP A C 1
ATOM 2038 O O . ASP A 1 266 ? 8.476 -6.786 12.136 1.00 77.94 266 ASP A O 1
ATOM 2042 N N . SER A 1 267 ? 8.712 -6.825 14.366 1.00 75.44 267 SER A N 1
ATOM 2043 C CA . SER A 1 267 ? 7.965 -8.074 14.565 1.00 75.44 267 SER A CA 1
ATOM 2044 C C . SER A 1 267 ? 6.504 -7.960 14.129 1.00 75.44 267 SER A C 1
ATOM 2046 O O . SER A 1 267 ? 5.945 -8.911 13.588 1.00 75.44 267 SER A O 1
ATOM 2048 N N . MET A 1 268 ? 5.895 -6.787 14.317 1.00 79.00 268 MET A N 1
ATOM 2049 C CA . MET A 1 268 ? 4.532 -6.500 13.869 1.00 79.00 268 MET A CA 1
ATOM 2050 C C . MET A 1 268 ? 4.470 -6.406 12.342 1.00 79.00 268 MET A C 1
ATOM 2052 O O . MET A 1 268 ? 3.660 -7.085 11.716 1.00 79.00 268 MET A O 1
ATOM 2056 N N . ASN A 1 269 ? 5.387 -5.652 11.734 1.00 82.25 269 ASN A N 1
ATOM 2057 C CA . ASN A 1 269 ? 5.507 -5.491 10.287 1.00 82.25 269 ASN A CA 1
ATOM 2058 C C . ASN A 1 269 ? 5.731 -6.839 9.584 1.00 82.25 269 ASN A C 1
ATOM 2060 O O . ASN A 1 269 ? 5.155 -7.079 8.525 1.00 82.25 269 ASN A O 1
ATOM 2064 N N . ASN A 1 270 ? 6.492 -7.755 10.195 1.00 80.31 270 ASN A N 1
ATOM 2065 C CA . ASN A 1 270 ? 6.661 -9.123 9.698 1.00 80.31 270 ASN A CA 1
ATOM 2066 C C . ASN A 1 270 ? 5.345 -9.914 9.671 1.00 80.31 270 ASN A C 1
ATOM 2068 O O . ASN A 1 270 ? 5.098 -10.647 8.714 1.00 80.31 270 ASN A O 1
ATOM 2072 N N . ILE A 1 271 ? 4.488 -9.774 10.687 1.00 77.69 271 ILE A N 1
ATOM 2073 C CA . ILE A 1 271 ? 3.172 -10.432 10.709 1.00 77.69 271 ILE A CA 1
ATOM 2074 C C . ILE A 1 271 ? 2.303 -9.901 9.565 1.00 77.69 271 ILE A C 1
ATOM 2076 O O . ILE A 1 271 ? 1.674 -10.693 8.864 1.00 77.69 271 ILE A O 1
ATOM 2080 N N . VAL A 1 272 ? 2.302 -8.583 9.339 1.00 77.12 272 VAL A N 1
ATOM 2081 C CA . VAL A 1 272 ? 1.539 -7.960 8.244 1.00 77.12 272 VAL A CA 1
ATOM 2082 C C . VAL A 1 272 ? 2.054 -8.416 6.884 1.00 77.12 272 VAL A C 1
ATOM 2084 O O . VAL A 1 272 ? 1.273 -8.830 6.033 1.00 77.12 272 VAL A O 1
ATOM 2087 N N . ALA A 1 273 ? 3.370 -8.404 6.689 1.00 78.12 273 ALA A N 1
ATOM 2088 C CA . ALA A 1 273 ? 3.994 -8.863 5.456 1.00 78.12 273 ALA A CA 1
ATOM 2089 C C . ALA A 1 273 ? 3.690 -10.346 5.170 1.00 78.12 273 ALA A C 1
ATOM 2091 O O . ALA A 1 273 ? 3.336 -10.699 4.046 1.00 78.12 273 ALA A O 1
ATOM 2092 N N . ASN A 1 274 ? 3.733 -11.204 6.194 1.00 79.06 274 ASN A N 1
ATOM 2093 C CA . ASN A 1 274 ? 3.314 -12.601 6.081 1.00 79.06 274 ASN A CA 1
ATOM 2094 C C . ASN A 1 274 ? 1.820 -12.740 5.764 1.00 79.06 274 ASN A C 1
ATOM 2096 O O . ASN A 1 274 ? 1.445 -13.615 4.987 1.00 79.06 274 ASN A O 1
ATOM 2100 N N . LEU A 1 275 ? 0.950 -11.914 6.352 1.00 80.44 275 LEU A N 1
ATOM 2101 C CA . LEU A 1 275 ? -0.477 -11.909 6.025 1.00 80.44 275 LEU A CA 1
ATOM 2102 C C . LEU A 1 275 ? -0.690 -11.578 4.544 1.00 80.44 275 LEU A C 1
ATOM 2104 O O . LEU A 1 275 ? -1.436 -12.288 3.876 1.00 80.44 275 LEU A O 1
ATOM 2108 N N . LEU A 1 276 ? 0.013 -10.566 4.030 1.00 76.62 276 LEU A N 1
ATOM 2109 C CA . LEU A 1 276 ? -0.055 -10.150 2.630 1.00 76.62 276 LEU A CA 1
ATOM 2110 C C . LEU A 1 276 ? 0.397 -11.253 1.669 1.00 76.62 276 LEU A C 1
ATOM 2112 O O . LEU A 1 276 ? -0.331 -11.572 0.733 1.00 76.62 276 LEU A O 1
ATOM 2116 N N . LEU A 1 277 ? 1.548 -11.876 1.930 1.00 72.62 277 LEU A N 1
ATOM 2117 C CA . LEU A 1 277 ? 2.067 -12.964 1.092 1.00 72.62 277 LEU A CA 1
ATOM 2118 C C . LEU A 1 277 ? 1.195 -14.221 1.151 1.00 72.62 277 LEU A C 1
ATOM 2120 O O . LEU A 1 277 ? 0.990 -14.886 0.144 1.00 72.62 277 LEU A O 1
ATOM 2124 N N . ASN A 1 278 ? 0.600 -14.530 2.304 1.00 70.00 278 ASN A N 1
ATOM 2125 C CA . ASN A 1 278 ? -0.308 -15.673 2.410 1.00 70.00 278 ASN A CA 1
ATOM 2126 C C . ASN A 1 278 ? -1.648 -15.468 1.691 1.00 70.00 278 ASN A C 1
ATOM 2128 O O . ASN A 1 278 ? -2.338 -16.449 1.425 1.00 70.00 278 ASN A O 1
ATOM 2132 N N . MET A 1 279 ? -2.046 -14.230 1.379 1.00 63.19 279 MET A N 1
ATOM 2133 C CA . MET A 1 279 ? -3.187 -14.010 0.481 1.00 63.19 279 MET A CA 1
ATOM 2134 C C . MET A 1 279 ? -2.834 -14.292 -0.979 1.00 63.19 279 MET A C 1
ATOM 2136 O O . MET A 1 279 ? -3.729 -14.562 -1.774 1.00 63.19 279 MET A O 1
ATOM 2140 N N . THR A 1 280 ? -1.553 -14.205 -1.335 1.00 59.78 280 THR A N 1
ATOM 2141 C CA . THR A 1 280 ? -1.070 -14.337 -2.712 1.00 59.78 280 THR A CA 1
ATOM 2142 C C . THR A 1 280 ? -0.392 -15.685 -2.974 1.00 59.78 280 THR A C 1
ATOM 2144 O O . THR A 1 280 ? -0.034 -15.973 -4.116 1.00 59.78 280 THR A O 1
ATOM 2147 N N . SER A 1 281 ? -0.251 -16.545 -1.957 1.00 55.22 281 SER A N 1
ATOM 2148 C CA . SER A 1 281 ? 0.444 -17.827 -2.068 1.00 55.22 281 SER A CA 1
ATOM 2149 C C . SER A 1 281 ? -0.454 -18.978 -2.554 1.00 55.22 281 SER A C 1
ATOM 2151 O O . SER A 1 281 ? -1.533 -19.260 -2.032 1.00 55.22 281 SER A O 1
ATOM 2153 N N . GLY A 1 282 ? 0.043 -19.699 -3.567 1.00 47.31 282 GLY A N 1
ATOM 2154 C CA . GLY A 1 282 ? -0.287 -21.104 -3.844 1.00 47.31 282 GLY A CA 1
ATOM 2155 C C . GLY A 1 282 ? -1.652 -21.436 -4.453 1.00 47.31 282 GLY A C 1
ATOM 2156 O O . GLY A 1 282 ? -1.960 -22.621 -4.575 1.00 47.31 282 GLY A O 1
ATOM 2157 N N . GLN A 1 283 ? -2.463 -20.454 -4.846 1.00 48.09 283 GLN A N 1
ATOM 2158 C CA . GLN A 1 283 ? -3.782 -20.697 -5.440 1.00 48.09 283 GLN A CA 1
ATOM 2159 C C . GLN A 1 283 ? -3.901 -20.037 -6.813 1.00 48.09 283 GLN A C 1
ATOM 2161 O O . GLN A 1 283 ? -3.355 -18.962 -7.053 1.00 48.09 283 GLN A O 1
ATOM 2166 N N . VAL A 1 284 ? -4.621 -20.685 -7.732 1.00 48.88 284 VAL A N 1
ATOM 2167 C CA . VAL A 1 284 ? -4.993 -20.072 -9.017 1.00 48.88 284 VAL A CA 1
ATOM 2168 C C . VAL A 1 284 ? -5.809 -18.805 -8.707 1.00 48.88 284 VAL A C 1
ATOM 2170 O O . VAL A 1 284 ? -6.634 -18.878 -7.798 1.00 48.88 284 VAL A O 1
ATOM 2173 N N . PRO A 1 285 ? -5.650 -17.668 -9.416 1.00 42.25 285 PRO A N 1
ATOM 2174 C CA . PRO A 1 285 ? -6.304 -16.403 -9.055 1.00 42.25 285 PRO A CA 1
ATOM 2175 C C . PRO A 1 285 ? -7.808 -16.513 -8.759 1.00 42.25 285 PRO A C 1
ATOM 2177 O O . PRO A 1 285 ? -8.272 -15.962 -7.771 1.00 42.25 285 PRO A O 1
ATOM 2180 N N . ALA A 1 286 ? -8.549 -17.315 -9.530 1.00 44.19 286 ALA A N 1
ATOM 2181 C CA . ALA A 1 286 ? -9.974 -17.571 -9.295 1.00 44.19 286 ALA A CA 1
ATOM 2182 C C . ALA A 1 286 ? -10.267 -18.336 -7.984 1.00 44.19 286 ALA A C 1
ATOM 2184 O O . ALA A 1 286 ? -11.296 -18.137 -7.342 1.00 44.19 286 ALA A O 1
ATOM 2185 N N . GLU A 1 287 ? -9.368 -19.230 -7.572 1.00 48.22 287 GLU A N 1
ATOM 2186 C CA . GLU A 1 287 ? -9.467 -19.990 -6.325 1.00 48.22 287 GLU A CA 1
ATOM 2187 C C . GLU A 1 287 ? -9.008 -19.154 -5.122 1.00 48.22 287 GLU A C 1
ATOM 2189 O O . GLU A 1 287 ? -9.646 -19.212 -4.071 1.00 48.22 287 GLU A O 1
ATOM 2194 N N . ALA A 1 288 ? -7.977 -18.319 -5.299 1.00 47.84 288 ALA A N 1
ATOM 2195 C CA . ALA A 1 288 ? -7.560 -17.312 -4.326 1.00 47.84 288 ALA A CA 1
ATOM 2196 C C . ALA A 1 288 ? -8.687 -16.305 -4.071 1.00 47.84 288 ALA A C 1
ATOM 2198 O O . ALA A 1 288 ? -9.044 -16.062 -2.923 1.00 47.84 288 ALA A O 1
ATOM 2199 N N . GLU A 1 289 ? -9.315 -15.797 -5.134 1.00 45.12 289 GLU A N 1
ATOM 2200 C CA . GLU A 1 289 ? -10.478 -14.913 -5.076 1.00 45.12 289 GLU A CA 1
ATOM 2201 C C . GLU A 1 289 ? -11.662 -15.600 -4.383 1.00 45.12 289 GLU A C 1
ATOM 2203 O O . GLU A 1 289 ? -12.239 -15.042 -3.454 1.00 45.12 289 GLU A O 1
ATOM 2208 N N . SER A 1 290 ? -11.991 -16.846 -4.742 1.00 48.69 290 SER A N 1
ATOM 2209 C CA . SER A 1 290 ? -13.086 -17.586 -4.103 1.00 48.69 290 SER A CA 1
ATOM 2210 C C . SER A 1 290 ? -12.823 -17.861 -2.620 1.00 48.69 290 SER A C 1
ATOM 2212 O O . SER A 1 290 ? -13.715 -17.688 -1.789 1.00 48.69 290 SER A O 1
ATOM 2214 N N . ASN A 1 291 ? -11.600 -18.245 -2.252 1.00 50.03 291 ASN A N 1
ATOM 2215 C CA . ASN A 1 291 ? -11.226 -18.480 -0.861 1.00 50.03 291 ASN A CA 1
ATOM 2216 C C . ASN A 1 291 ? -11.140 -17.181 -0.068 1.00 50.03 291 ASN A C 1
ATOM 2218 O O . ASN A 1 291 ? -11.577 -17.160 1.082 1.00 50.03 291 ASN A O 1
ATOM 2222 N N . PHE A 1 292 ? -10.648 -16.103 -0.677 1.00 47.22 292 PHE A N 1
ATOM 2223 C CA . PHE A 1 292 ? -10.668 -14.766 -0.108 1.00 47.22 292 PHE A CA 1
ATOM 2224 C C . PHE A 1 292 ? -12.105 -14.320 0.148 1.00 47.22 292 PHE A C 1
ATOM 2226 O O . PHE A 1 292 ? -12.436 -14.030 1.289 1.00 47.22 292 PHE A O 1
ATOM 2233 N N . LEU A 1 293 ? -12.990 -14.372 -0.851 1.00 46.03 293 LEU A N 1
ATOM 2234 C CA . LEU A 1 293 ? -14.409 -14.032 -0.717 1.00 46.03 293 LEU A CA 1
ATOM 2235 C C . LEU A 1 293 ? -15.112 -14.921 0.311 1.00 46.03 293 LEU A C 1
ATOM 2237 O O . LEU A 1 293 ? -15.909 -14.436 1.108 1.00 46.03 293 LEU A O 1
ATOM 2241 N N . LYS A 1 294 ? -14.786 -16.215 0.366 1.00 49.88 294 LYS A N 1
ATOM 2242 C CA . LYS A 1 294 ? -15.326 -17.146 1.363 1.00 49.88 294 LYS A CA 1
ATOM 2243 C C . LYS A 1 294 ? -14.847 -16.792 2.768 1.00 49.88 294 LYS A C 1
ATOM 2245 O O . LYS A 1 294 ? -15.656 -16.775 3.690 1.00 49.88 294 LYS A O 1
ATOM 2250 N N . LYS A 1 295 ? -13.575 -16.435 2.944 1.00 48.31 295 LYS A N 1
ATOM 2251 C CA . LYS A 1 295 ? -13.017 -16.009 4.234 1.00 48.31 295 LYS A CA 1
ATOM 2252 C C . LYS A 1 295 ? -13.551 -14.630 4.631 1.00 48.31 295 LYS A C 1
ATOM 2254 O O . LYS A 1 295 ? -14.069 -14.491 5.731 1.00 48.31 295 LYS A O 1
ATOM 2259 N N . ALA A 1 296 ? -13.578 -13.663 3.720 1.00 42.75 296 ALA A N 1
ATOM 2260 C CA . ALA A 1 296 ? -14.202 -12.352 3.884 1.00 42.75 296 ALA A CA 1
ATOM 2261 C C . ALA A 1 296 ? -15.693 -12.467 4.251 1.00 42.75 296 ALA A C 1
ATOM 2263 O O . ALA A 1 296 ? -16.150 -11.808 5.181 1.00 42.75 296 ALA A O 1
ATOM 2264 N N . SER A 1 297 ? -16.433 -13.396 3.632 1.00 43.28 297 SER A N 1
ATOM 2265 C CA . SER A 1 297 ? -17.838 -13.675 3.972 1.00 43.28 297 SER A CA 1
ATOM 2266 C C . SER A 1 297 ? -18.020 -14.256 5.379 1.00 43.28 297 SER A C 1
ATOM 2268 O O . SER A 1 297 ? -19.085 -14.111 5.976 1.00 43.28 297 SER A O 1
ATOM 2270 N N . THR A 1 298 ? -16.980 -14.879 5.943 1.00 44.97 298 THR A N 1
ATOM 2271 C CA . THR A 1 298 ? -16.956 -15.309 7.352 1.00 44.97 298 THR A CA 1
ATOM 2272 C C . THR A 1 298 ? -16.452 -14.223 8.306 1.00 44.97 298 THR A C 1
ATOM 2274 O O . THR A 1 298 ? -16.676 -14.320 9.509 1.00 44.97 298 THR A O 1
ATOM 2277 N N . LEU A 1 299 ? -15.818 -13.171 7.781 1.00 44.97 299 LEU A N 1
ATOM 2278 C CA . LEU A 1 299 ? -15.213 -12.062 8.523 1.00 44.97 299 LEU A CA 1
ATOM 2279 C C . LEU A 1 299 ? -16.157 -10.859 8.691 1.00 44.97 299 LEU A C 1
ATOM 2281 O O . LEU A 1 299 ? -15.688 -9.772 9.006 1.00 44.97 299 LEU A O 1
ATOM 2285 N N . ILE A 1 300 ? -17.484 -11.049 8.604 1.00 46.72 300 ILE A N 1
ATOM 2286 C CA . ILE A 1 300 ? -18.540 -10.030 8.864 1.00 46.72 300 ILE A CA 1
ATOM 2287 C C . ILE A 1 300 ? -18.388 -9.318 10.241 1.00 46.72 300 ILE A C 1
ATOM 2289 O O . ILE A 1 300 ? -19.120 -8.385 10.565 1.00 46.72 300 ILE A O 1
ATOM 2293 N N . HIS A 1 301 ? -17.421 -9.733 11.059 1.00 48.97 301 HIS A N 1
ATOM 2294 C CA . HIS A 1 301 ? -17.101 -9.206 12.378 1.00 48.97 301 HIS A CA 1
ATOM 2295 C C . HIS A 1 301 ? -15.933 -8.203 12.427 1.00 48.97 301 HIS A C 1
ATOM 2297 O O . HIS A 1 301 ? -15.649 -7.696 13.510 1.00 48.97 301 HIS A O 1
ATOM 2303 N N . THR A 1 302 ? -15.244 -7.889 11.323 1.00 41.00 302 THR A N 1
ATOM 2304 C CA . THR A 1 302 ? -14.163 -6.884 11.348 1.00 41.00 302 THR A CA 1
ATOM 2305 C C . THR A 1 302 ? -14.736 -5.492 11.627 1.00 41.00 302 THR A C 1
ATOM 2307 O O . THR A 1 302 ? -15.457 -4.945 10.795 1.00 41.00 302 THR A O 1
ATOM 2310 N N . GLY A 1 303 ? -14.412 -4.929 12.794 1.00 44.8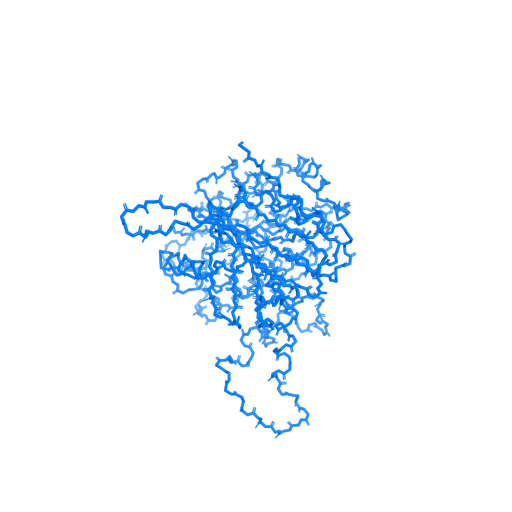8 303 GLY A N 1
ATOM 2311 C CA . GLY A 1 303 ? -14.696 -3.529 13.137 1.00 44.88 303 GLY A CA 1
ATOM 2312 C C . GLY A 1 303 ? -15.699 -3.301 14.267 1.00 44.88 303 GLY A C 1
ATOM 2313 O O . GLY A 1 303 ? -16.108 -2.165 14.481 1.00 44.88 303 GLY A O 1
ATOM 2314 N N . VAL A 1 304 ? -16.111 -4.344 14.993 1.00 49.59 304 VAL A N 1
ATOM 2315 C CA . VAL A 1 304 ? -17.076 -4.193 16.088 1.00 49.59 304 VAL A CA 1
ATOM 2316 C C . VAL A 1 304 ? -16.484 -4.720 17.380 1.00 49.59 304 VAL A C 1
ATOM 2318 O O . VAL A 1 304 ? -16.524 -5.925 17.619 1.00 49.59 304 VAL A O 1
ATOM 2321 N N . ASP A 1 305 ? -15.965 -3.818 18.211 1.00 54.28 305 ASP A N 1
ATOM 2322 C CA . ASP A 1 305 ? -15.605 -4.150 19.588 1.00 54.28 305 ASP A CA 1
ATOM 2323 C C . ASP A 1 305 ? -16.894 -4.478 20.373 1.00 54.28 305 ASP A C 1
ATOM 2325 O O . ASP A 1 305 ? -17.745 -3.594 20.570 1.00 54.28 305 ASP A O 1
ATOM 2329 N N . PRO A 1 306 ? -17.137 -5.750 20.747 1.00 65.31 306 PRO A N 1
ATOM 2330 C CA . PRO A 1 306 ? -18.383 -6.138 21.382 1.00 65.31 306 PRO A CA 1
ATOM 2331 C C . PRO A 1 306 ? -18.438 -5.567 22.800 1.00 65.31 306 PRO A C 1
ATOM 2333 O O . PRO A 1 306 ? -17.645 -5.921 23.668 1.00 65.31 306 PRO A O 1
ATOM 2336 N N . HIS A 1 307 ? -19.426 -4.726 23.078 1.00 70.25 307 HIS A N 1
ATOM 2337 C CA . HIS A 1 307 ? -19.581 -4.111 24.389 1.00 70.25 307 HIS A CA 1
ATOM 2338 C C . HIS A 1 307 ? -20.247 -5.086 25.355 1.00 70.25 307 HIS A C 1
ATOM 2340 O O . HIS A 1 307 ? -21.325 -5.617 25.078 1.00 70.25 307 HIS A O 1
ATOM 2346 N N . GLN A 1 308 ? -19.633 -5.315 26.515 1.00 76.44 308 GLN A N 1
ATOM 2347 C CA . GLN A 1 308 ? -20.225 -6.169 27.538 1.00 76.44 308 GLN A CA 1
ATOM 2348 C C . GLN A 1 308 ? -21.442 -5.482 28.176 1.00 76.44 308 GLN A C 1
ATOM 2350 O O . GLN A 1 308 ? -21.361 -4.376 28.719 1.00 76.44 308 GLN A O 1
ATOM 2355 N N . VAL A 1 309 ? -22.581 -6.165 28.141 1.00 76.31 309 VAL A N 1
ATOM 2356 C CA . VAL A 1 309 ? -23.861 -5.712 28.690 1.00 76.31 309 VAL A CA 1
ATOM 2357 C C . VAL A 1 309 ? -24.534 -6.847 29.471 1.00 76.31 309 VAL A C 1
ATOM 2359 O O . VAL A 1 309 ? -24.132 -8.005 29.384 1.00 76.31 309 VAL A O 1
ATOM 2362 N N . LYS A 1 310 ? -25.555 -6.539 30.268 1.00 77.75 310 LYS A N 1
ATOM 2363 C CA . LYS A 1 310 ? -26.401 -7.526 30.948 1.00 77.75 310 LYS A CA 1
ATOM 2364 C C . LYS A 1 310 ? -27.847 -7.379 30.503 1.00 77.75 310 LYS A C 1
ATOM 2366 O O . LYS A 1 310 ? -28.342 -6.254 30.438 1.00 77.75 310 LYS A O 1
ATOM 2371 N N . ASP A 1 311 ? -28.525 -8.487 30.228 1.00 76.38 311 ASP A N 1
ATOM 2372 C CA . ASP A 1 311 ? -29.960 -8.468 29.926 1.00 76.38 311 ASP A CA 1
ATOM 2373 C C . ASP A 1 311 ? -30.822 -8.089 31.144 1.00 76.38 311 ASP A C 1
ATOM 2375 O O . ASP A 1 311 ? -30.341 -7.891 32.262 1.00 76.38 311 ASP A O 1
ATOM 2379 N N . GLN A 1 312 ? -32.139 -8.029 30.928 1.00 70.12 312 GLN A N 1
ATOM 2380 C CA . GLN A 1 312 ? -33.139 -7.807 31.979 1.00 70.12 312 GLN A CA 1
ATOM 2381 C C . GLN A 1 312 ? -33.113 -8.872 33.092 1.00 70.12 312 GLN A C 1
ATOM 2383 O O . GLN A 1 312 ? -33.643 -8.631 34.174 1.00 70.12 312 GLN A O 1
ATOM 2388 N N . LYS A 1 313 ? -32.512 -10.043 32.841 1.00 73.62 313 LYS A N 1
ATOM 2389 C CA . LYS A 1 313 ? -32.365 -11.149 33.797 1.00 73.62 313 LYS A CA 1
ATOM 2390 C C . LYS A 1 313 ? -31.011 -11.120 34.522 1.00 73.62 313 LYS A C 1
ATOM 2392 O O . LYS A 1 313 ? -30.769 -11.967 35.375 1.00 73.62 313 LYS A O 1
ATOM 2397 N N . GLY A 1 314 ? -30.142 -10.153 34.215 1.00 69.94 314 GLY A N 1
ATOM 2398 C CA . GLY A 1 314 ? -28.803 -10.012 34.790 1.00 69.94 314 GLY A CA 1
ATOM 2399 C C . GLY A 1 314 ? -27.725 -10.888 34.138 1.00 69.94 314 GLY A C 1
ATOM 2400 O O . GLY A 1 314 ? -26.597 -10.914 34.633 1.00 69.94 314 GLY A O 1
ATOM 2401 N N . THR A 1 315 ? -28.039 -11.575 33.038 1.00 78.62 315 THR A N 1
ATOM 2402 C CA . THR A 1 315 ? -27.115 -12.438 32.291 1.00 78.62 315 THR A CA 1
ATOM 2403 C C . THR A 1 315 ? -26.152 -11.591 31.475 1.00 78.62 315 THR A C 1
ATOM 2405 O O . THR A 1 315 ? -26.587 -10.736 30.705 1.00 78.62 315 THR A O 1
ATOM 2408 N N . SER A 1 316 ? -24.849 -11.835 31.616 1.00 77.25 316 SER A N 1
ATOM 2409 C CA . SER A 1 316 ? -23.817 -11.147 30.835 1.00 77.25 316 SER A CA 1
ATOM 2410 C C . SER A 1 316 ? -23.824 -11.609 29.379 1.00 77.25 316 SER A C 1
ATOM 2412 O O . SER A 1 316 ? -23.735 -12.801 29.094 1.00 77.25 316 SER A O 1
ATOM 2414 N N . LEU A 1 317 ? -23.866 -10.656 28.459 1.00 80.69 317 LEU A N 1
ATOM 2415 C CA . LEU A 1 317 ? -23.795 -10.860 27.018 1.00 80.69 317 LEU A CA 1
ATOM 2416 C C . LEU A 1 317 ? -22.967 -9.742 26.377 1.00 80.69 317 LEU A C 1
ATOM 2418 O O . LEU A 1 317 ? -22.664 -8.734 27.012 1.00 80.69 317 LEU A O 1
ATOM 2422 N N . TYR A 1 318 ? -22.575 -9.925 25.127 1.00 79.00 318 TYR A N 1
ATOM 2423 C CA . TYR A 1 318 ? -21.875 -8.906 24.355 1.00 79.00 318 TYR A CA 1
ATOM 2424 C C . TYR A 1 318 ? -22.800 -8.322 23.298 1.00 79.00 318 TYR A C 1
ATOM 2426 O O . TYR A 1 318 ? -23.606 -9.044 22.710 1.00 79.00 318 TYR A O 1
ATOM 2434 N N . LEU A 1 319 ? -22.678 -7.023 23.055 1.00 77.06 319 LEU A N 1
ATOM 2435 C CA . LEU A 1 319 ? -23.433 -6.288 22.053 1.00 77.06 319 LEU A CA 1
ATOM 2436 C C . LEU A 1 319 ? -22.489 -5.755 20.978 1.00 77.06 319 LEU A C 1
ATOM 2438 O O . LEU A 1 319 ? -21.555 -5.023 21.284 1.00 77.06 319 LEU A O 1
ATOM 2442 N N . GLY A 1 320 ? -22.746 -6.109 19.723 1.00 73.44 320 GLY A N 1
ATOM 2443 C CA . GLY A 1 320 ? -22.000 -5.611 18.573 1.00 73.44 320 GLY A CA 1
ATOM 2444 C C . GLY A 1 320 ? -22.902 -4.857 17.600 1.00 73.44 320 GLY A C 1
ATOM 2445 O O . GLY A 1 320 ? -23.983 -5.330 17.262 1.00 73.44 320 GLY A O 1
ATOM 2446 N N . VAL A 1 321 ? -22.462 -3.695 17.126 1.00 69.75 321 VAL A N 1
ATOM 2447 C CA . VAL A 1 321 ? -23.150 -2.901 16.099 1.00 69.75 321 VAL A CA 1
ATOM 2448 C C . VAL A 1 321 ? -22.515 -3.167 14.736 1.00 69.75 321 VAL A C 1
ATOM 2450 O O . VAL A 1 321 ? -21.344 -2.885 14.553 1.00 69.75 321 VAL A O 1
ATOM 2453 N N . THR A 1 322 ? -23.274 -3.687 13.771 1.00 64.62 322 THR A N 1
ATOM 2454 C CA . THR A 1 322 ? -22.786 -4.029 12.419 1.00 64.62 322 THR A CA 1
ATOM 2455 C C . THR A 1 322 ? -23.549 -3.274 11.330 1.00 64.62 322 THR A C 1
ATOM 2457 O O . THR A 1 322 ? -24.639 -2.754 11.569 1.00 64.62 322 THR A O 1
ATOM 2460 N N . HIS A 1 323 ? -23.054 -3.308 10.088 1.00 55.59 323 HIS A N 1
ATOM 2461 C CA . HIS A 1 323 ? -23.774 -2.770 8.924 1.00 55.59 323 HIS A CA 1
ATOM 2462 C C . HIS A 1 323 ? -25.155 -3.421 8.695 1.00 55.59 323 HIS A C 1
ATOM 2464 O O . HIS A 1 323 ? -26.019 -2.815 8.072 1.00 55.59 323 HIS A O 1
ATOM 2470 N N . GLN A 1 324 ? -25.402 -4.632 9.213 1.00 61.66 324 GLN A N 1
ATOM 2471 C CA . GLN A 1 324 ? -26.700 -5.308 9.084 1.00 61.66 324 GLN A CA 1
ATOM 2472 C C . GLN A 1 324 ? -27.682 -4.948 10.202 1.00 61.66 324 GLN A C 1
ATOM 2474 O O . GLN A 1 324 ? -28.889 -5.146 10.041 1.00 61.66 324 GLN A O 1
ATOM 2479 N N . GLY A 1 325 ? -27.183 -4.457 11.337 1.00 74.38 325 GLY A N 1
ATOM 2480 C CA . GLY A 1 325 ? -27.979 -4.204 12.528 1.00 74.38 325 GLY A CA 1
ATOM 2481 C C . GLY A 1 325 ? -27.208 -4.415 13.824 1.00 74.38 325 GLY A C 1
ATOM 2482 O O . GLY A 1 325 ? -25.979 -4.503 13.841 1.00 74.38 325 GLY A O 1
ATOM 2483 N N . ILE A 1 326 ? -27.948 -4.550 14.920 1.00 78.12 326 ILE A N 1
ATOM 2484 C CA . ILE A 1 326 ? -27.393 -4.768 16.257 1.00 78.12 326 ILE A CA 1
ATOM 2485 C C . ILE A 1 326 ? -27.449 -6.254 16.594 1.00 78.12 326 ILE A C 1
ATOM 2487 O O . ILE A 1 326 ? -28.487 -6.900 16.463 1.00 78.12 326 ILE A O 1
ATOM 2491 N N . MET A 1 327 ? -26.323 -6.803 17.028 1.00 80.00 327 MET A N 1
ATOM 2492 C CA . MET A 1 327 ? -26.144 -8.213 17.340 1.00 80.00 327 MET A CA 1
ATOM 2493 C C . MET A 1 327 ? -25.877 -8.409 18.825 1.00 80.00 327 MET A C 1
ATOM 2495 O O . MET A 1 327 ? -25.164 -7.622 19.444 1.00 80.00 327 MET A O 1
ATOM 2499 N N . THR A 1 328 ? -26.403 -9.497 19.376 1.00 80.50 328 THR A N 1
ATOM 2500 C CA . THR A 1 328 ? -26.078 -9.955 20.728 1.00 80.50 328 THR A CA 1
ATOM 2501 C C . THR A 1 328 ? -25.348 -11.293 20.686 1.00 80.50 328 THR A C 1
ATOM 2503 O O . THR A 1 328 ? -25.573 -12.114 19.785 1.00 80.50 328 THR A O 1
ATOM 2506 N N . PHE A 1 329 ? -24.461 -11.514 21.656 1.00 76.75 329 PHE A N 1
ATOM 2507 C CA . PHE A 1 329 ? -23.636 -12.714 21.763 1.00 76.75 329 PHE A CA 1
ATOM 2508 C C . PHE A 1 329 ? -23.554 -13.215 23.200 1.00 76.75 329 PHE A C 1
ATOM 2510 O O . PHE A 1 329 ? -23.446 -12.432 24.141 1.00 76.75 329 PHE A O 1
ATOM 2517 N N . HIS A 1 330 ? -23.500 -14.533 23.361 1.00 76.38 330 HIS A N 1
ATOM 2518 C CA . HIS A 1 330 ? -23.130 -15.170 24.619 1.00 76.38 330 HIS A CA 1
ATOM 2519 C C . HIS A 1 330 ? -21.826 -15.946 24.395 1.00 76.38 330 HIS A C 1
ATOM 2521 O O . HIS A 1 330 ? -21.799 -16.944 23.668 1.00 76.38 330 HIS A O 1
ATOM 2527 N N . GLY A 1 331 ? -20.719 -15.449 24.956 1.00 71.00 331 GLY A N 1
ATOM 2528 C CA . GLY A 1 331 ? -19.377 -15.886 24.557 1.00 71.00 331 GLY A CA 1
ATOM 2529 C C . GLY A 1 331 ? -19.108 -15.566 23.080 1.00 71.00 331 GLY A C 1
ATOM 2530 O O . GLY A 1 331 ? -19.350 -14.448 22.640 1.00 71.00 331 GLY A O 1
ATOM 2531 N N . SER A 1 332 ? -18.657 -16.554 22.303 1.00 63.28 332 SER A N 1
ATOM 2532 C CA . SER A 1 332 ? -18.407 -16.426 20.856 1.00 63.28 332 SER A CA 1
ATOM 2533 C C . SER A 1 332 ? -19.622 -16.748 19.974 1.00 63.28 332 SER A C 1
ATOM 2535 O O . SER A 1 332 ? -19.533 -16.695 18.747 1.00 63.28 332 SER A O 1
ATOM 2537 N N . ARG A 1 333 ? -20.769 -17.111 20.565 1.00 65.88 333 ARG A N 1
ATOM 2538 C CA . ARG A 1 333 ? -21.951 -17.540 19.811 1.00 65.88 333 ARG A CA 1
ATOM 2539 C C . ARG A 1 333 ? -22.949 -16.397 19.671 1.00 65.88 333 ARG A C 1
ATOM 2541 O O . ARG A 1 333 ? -23.440 -15.872 20.670 1.00 65.88 333 ARG A O 1
ATOM 2548 N N . ARG A 1 334 ? -23.303 -16.068 18.424 1.00 69.75 334 ARG A N 1
ATOM 2549 C CA . ARG A 1 334 ? -24.400 -15.141 18.110 1.00 69.75 334 ARG A CA 1
ATOM 2550 C C . ARG A 1 334 ? -25.710 -15.671 18.685 1.00 69.75 334 ARG A C 1
ATOM 2552 O O . ARG A 1 334 ? -26.119 -16.784 18.349 1.00 69.75 334 ARG A O 1
ATOM 2559 N N . THR A 1 335 ? -26.377 -14.852 19.489 1.00 76.69 335 THR A N 1
ATOM 2560 C CA . THR A 1 335 ? -27.713 -15.136 20.021 1.00 76.69 335 THR A CA 1
ATOM 2561 C C . THR A 1 335 ? -28.784 -14.505 19.147 1.00 76.69 335 THR A C 1
ATOM 2563 O O . THR A 1 335 ? -29.658 -15.219 18.661 1.00 76.69 335 THR A O 1
ATOM 2566 N N . GLN A 1 336 ? -28.685 -13.202 18.867 1.00 79.06 336 GLN A N 1
ATOM 2567 C CA . GLN A 1 336 ? -29.715 -12.478 18.120 1.00 79.06 336 GLN A CA 1
ATOM 2568 C C . GLN A 1 336 ? -29.119 -11.433 17.171 1.00 79.06 336 GLN A C 1
ATOM 2570 O O . GLN A 1 336 ? -28.022 -10.929 17.399 1.00 79.06 336 GLN A O 1
ATOM 2575 N N . LEU A 1 337 ? -29.848 -11.128 16.093 1.00 79.81 337 LEU A N 1
ATOM 2576 C CA . LEU A 1 337 ? -29.574 -10.023 15.174 1.00 79.81 337 LEU A CA 1
ATOM 2577 C C . LEU A 1 337 ? -30.865 -9.220 14.992 1.00 79.81 337 LEU A C 1
ATOM 2579 O O . LEU A 1 337 ? -31.858 -9.744 14.489 1.00 79.81 337 LEU A O 1
ATOM 2583 N N . TYR A 1 338 ? -30.812 -7.948 15.357 1.00 80.00 338 TYR A N 1
ATOM 2584 C CA . TYR A 1 338 ? -31.848 -6.954 15.126 1.00 80.00 338 TYR A CA 1
ATOM 2585 C C . TYR A 1 338 ? -31.463 -6.149 13.898 1.00 80.00 338 TYR A C 1
ATOM 2587 O O . TYR A 1 338 ? -30.559 -5.320 13.964 1.00 80.00 338 TYR A O 1
ATOM 2595 N N . LYS A 1 339 ? -32.106 -6.414 12.758 1.00 76.88 339 LYS A N 1
ATOM 2596 C CA . LYS A 1 339 ? -31.758 -5.726 11.510 1.00 76.88 339 LYS A CA 1
ATOM 2597 C C . LYS A 1 339 ? -32.163 -4.258 11.580 1.00 76.88 339 LYS A C 1
ATOM 2599 O O . LYS A 1 339 ? -33.229 -3.971 12.116 1.00 76.88 339 LYS A O 1
ATOM 2604 N N . TRP A 1 340 ? -31.406 -3.354 10.958 1.00 73.88 340 TRP A N 1
ATOM 2605 C CA . TRP A 1 340 ? -31.736 -1.917 10.953 1.00 73.88 340 TRP A CA 1
ATOM 2606 C C . TRP A 1 340 ? -33.204 -1.593 10.617 1.00 73.88 340 TRP A C 1
ATOM 2608 O O . TRP A 1 340 ? -33.814 -0.856 11.388 1.00 73.88 340 TRP A O 1
ATOM 2618 N N . PRO A 1 341 ? -33.848 -2.209 9.600 1.00 74.94 341 PRO A N 1
ATOM 2619 C CA . PRO A 1 341 ? -35.257 -1.937 9.289 1.00 74.94 341 PRO A CA 1
ATOM 2620 C C . PRO A 1 341 ? -36.248 -2.342 10.393 1.00 74.94 341 PRO A C 1
ATOM 2622 O O . PRO A 1 341 ? -37.399 -1.914 10.388 1.00 74.94 341 PRO A O 1
ATOM 2625 N N . GLN A 1 342 ? -35.835 -3.206 11.323 1.00 75.19 342 GLN A N 1
ATOM 2626 C CA . GLN A 1 342 ? -36.657 -3.651 12.448 1.00 75.19 342 GLN A CA 1
ATOM 2627 C C . GLN A 1 342 ? -36.519 -2.720 13.656 1.00 75.19 342 GLN A C 1
ATOM 2629 O O . GLN A 1 342 ? -37.398 -2.726 14.517 1.00 75.19 342 GLN A O 1
ATOM 2634 N N . ILE A 1 343 ? -35.449 -1.928 13.733 1.00 76.38 343 ILE A N 1
ATOM 2635 C CA . ILE A 1 343 ? -35.133 -1.069 14.873 1.00 76.38 343 ILE A CA 1
ATOM 2636 C C . ILE A 1 343 ? -35.832 0.273 14.679 1.00 76.38 343 ILE A C 1
ATOM 2638 O O . ILE A 1 343 ? -35.461 1.066 13.822 1.00 76.38 343 ILE A O 1
ATOM 2642 N N . LYS A 1 344 ? -36.852 0.548 15.495 1.00 72.44 344 LYS A N 1
ATOM 2643 C CA . LYS A 1 344 ? -37.592 1.817 15.436 1.00 72.44 344 LYS A CA 1
ATOM 2644 C C . LYS A 1 344 ? -36.899 2.936 16.196 1.00 72.44 344 LYS A C 1
ATOM 2646 O O . LYS A 1 344 ? -37.051 4.100 15.843 1.00 72.44 344 LYS A O 1
ATOM 2651 N N . ARG A 1 345 ? -36.234 2.596 17.303 1.00 67.69 345 ARG A N 1
ATOM 2652 C CA . ARG A 1 345 ? -35.615 3.575 18.202 1.00 67.69 345 ARG A CA 1
ATOM 2653 C C . ARG A 1 345 ? -34.559 2.919 19.083 1.00 67.69 345 ARG A C 1
ATOM 2655 O O . ARG A 1 345 ? -34.778 1.818 19.584 1.00 67.69 345 ARG A O 1
ATOM 2662 N N . ILE A 1 346 ? -33.468 3.638 19.319 1.00 76.12 346 ILE A N 1
ATOM 2663 C CA . ILE A 1 346 ? -32.428 3.299 20.294 1.00 76.12 346 ILE A CA 1
ATOM 2664 C C . ILE A 1 346 ? -32.421 4.412 21.344 1.00 76.12 346 ILE A C 1
ATOM 2666 O O . ILE A 1 346 ? -32.438 5.587 20.983 1.00 76.12 346 ILE A O 1
ATOM 2670 N N . ILE A 1 347 ? -32.460 4.057 22.628 1.00 70.62 347 ILE A N 1
ATOM 2671 C CA . ILE A 1 347 ? -32.410 5.007 23.748 1.00 70.62 347 ILE A CA 1
ATOM 2672 C C . ILE A 1 347 ? -31.247 4.647 24.664 1.00 70.62 347 ILE A C 1
ATOM 2674 O O . ILE A 1 347 ? -31.028 3.472 24.966 1.00 70.62 347 ILE A O 1
ATOM 2678 N N . PHE A 1 348 ? -30.555 5.678 25.143 1.00 68.69 348 PHE A N 1
ATOM 2679 C CA . PHE A 1 348 ? -29.537 5.564 26.172 1.00 68.69 348 PHE A CA 1
ATOM 2680 C C . PHE A 1 348 ? -29.970 6.323 27.435 1.00 68.69 348 PHE A C 1
ATOM 2682 O O . PHE A 1 348 ? -30.153 7.537 27.400 1.00 68.69 348 PHE A O 1
ATOM 2689 N N . GLU A 1 349 ? -30.154 5.609 28.547 1.00 69.44 349 GLU A N 1
ATOM 2690 C CA . GLU A 1 349 ? -30.580 6.165 29.839 1.00 69.44 349 GLU A CA 1
ATOM 2691 C C . GLU A 1 349 ? -29.612 5.730 30.949 1.00 69.44 349 GLU A C 1
ATOM 2693 O O . GLU A 1 349 ? -29.694 4.628 31.498 1.00 69.44 349 GLU A O 1
ATOM 2698 N N . GLY A 1 350 ? -28.657 6.599 31.291 1.00 73.69 350 GLY A N 1
ATOM 2699 C CA . GLY A 1 350 ? -27.651 6.333 32.321 1.00 73.69 350 GLY A CA 1
ATOM 2700 C C . GLY A 1 350 ? -26.724 5.174 31.946 1.00 73.69 350 GLY A C 1
ATOM 2701 O O . GLY A 1 350 ? -25.800 5.342 31.166 1.00 73.69 350 GLY A O 1
ATOM 2702 N N . LYS A 1 351 ? -26.955 3.994 32.527 1.00 68.94 351 LYS A N 1
ATOM 2703 C CA . LYS A 1 351 ? -26.236 2.747 32.205 1.00 68.94 351 LYS A CA 1
ATOM 2704 C C . LYS A 1 351 ? -27.063 1.801 31.332 1.00 68.94 351 LYS A C 1
ATOM 2706 O O . LYS A 1 351 ? -26.678 0.655 31.147 1.00 68.94 351 LYS A O 1
ATOM 2711 N N . MET A 1 352 ? -28.217 2.236 30.835 1.00 60.41 352 MET A N 1
ATOM 2712 C CA . MET A 1 352 ? -29.154 1.392 30.097 1.00 60.41 352 MET A CA 1
ATOM 2713 C C . MET A 1 352 ? -29.121 1.710 28.606 1.00 60.41 352 MET A C 1
ATOM 2715 O O . MET A 1 352 ? -29.321 2.849 28.198 1.00 60.41 352 MET A O 1
ATOM 2719 N N . PHE A 1 353 ? -28.940 0.672 27.803 1.00 73.00 353 PHE A N 1
ATOM 2720 C CA . PHE A 1 353 ? -29.102 0.654 26.360 1.00 73.00 353 PHE A CA 1
ATOM 2721 C C . PHE A 1 353 ? -30.431 -0.036 26.020 1.00 73.00 353 PHE A C 1
ATOM 2723 O O . PHE A 1 353 ? -30.639 -1.205 26.352 1.00 73.00 353 PHE A O 1
ATOM 2730 N N . ILE A 1 354 ? -31.367 0.693 25.412 1.00 73.62 354 ILE A N 1
ATOM 2731 C CA . ILE A 1 354 ? -32.745 0.242 25.184 1.00 73.62 354 ILE A CA 1
ATOM 2732 C C . ILE A 1 354 ? -33.040 0.238 23.688 1.00 73.62 354 ILE A C 1
ATOM 2734 O O . ILE A 1 354 ? -32.893 1.254 23.008 1.00 73.62 354 ILE A O 1
ATOM 2738 N N . LEU A 1 355 ? -33.518 -0.896 23.188 1.00 73.12 355 LEU A N 1
ATOM 2739 C CA . LEU A 1 355 ? -33.767 -1.137 21.776 1.00 73.12 355 LEU A CA 1
ATOM 2740 C C . LEU A 1 355 ? -35.263 -1.389 21.560 1.00 73.12 355 LEU A C 1
ATOM 2742 O O . LEU A 1 355 ? -35.839 -2.332 22.102 1.00 73.12 355 LEU A O 1
ATOM 2746 N N . HIS A 1 356 ? -35.908 -0.514 20.789 1.00 71.50 356 HIS A N 1
ATOM 2747 C CA . HIS A 1 356 ? -37.304 -0.664 20.388 1.00 71.50 356 HIS A CA 1
ATOM 2748 C C . HIS A 1 356 ? -37.354 -1.327 19.015 1.00 71.50 356 HIS A C 1
ATOM 2750 O O . HIS A 1 356 ? -37.034 -0.697 18.004 1.00 71.50 356 HIS A O 1
ATOM 2756 N N . VAL A 1 357 ? -37.791 -2.581 18.974 1.00 73.31 357 VAL A N 1
ATOM 2757 C CA . VAL A 1 357 ? -37.840 -3.394 17.757 1.00 73.31 357 VAL A CA 1
ATOM 2758 C C . VAL A 1 357 ? -39.293 -3.625 17.357 1.00 73.31 357 VAL A C 1
ATOM 2760 O O . VAL A 1 357 ? -40.134 -3.958 18.190 1.00 73.31 357 VAL A O 1
ATOM 2763 N N . SER A 1 358 ? -39.609 -3.466 16.075 1.00 68.75 358 SER A N 1
ATOM 2764 C CA . SER A 1 358 ? -40.846 -4.002 15.499 1.00 68.75 358 SER A CA 1
ATOM 2765 C C . SER A 1 358 ? -40.685 -5.488 15.234 1.00 68.75 358 SER A C 1
ATOM 2767 O O . SER A 1 358 ? -39.867 -5.878 14.400 1.00 68.75 358 SER A O 1
ATOM 2769 N N . THR A 1 359 ? -41.523 -6.302 15.861 1.00 58.09 359 THR A N 1
ATOM 2770 C CA . THR A 1 359 ? -41.721 -7.693 15.460 1.00 58.09 359 THR A CA 1
ATOM 2771 C C . THR A 1 359 ? -43.078 -7.827 14.775 1.00 58.09 359 THR A C 1
ATOM 2773 O O . THR A 1 359 ? -44.110 -7.359 15.257 1.00 58.09 359 THR A O 1
ATOM 2776 N N . THR A 1 360 ? -43.081 -8.442 13.596 1.00 51.41 360 THR A N 1
ATOM 2777 C CA . THR A 1 360 ? -44.300 -8.959 12.967 1.00 51.41 360 THR A CA 1
ATOM 2778 C C . THR A 1 360 ? -44.479 -10.394 13.426 1.00 51.41 360 THR A C 1
ATOM 2780 O O . THR A 1 360 ? -43.797 -11.283 12.919 1.00 51.41 360 THR A O 1
ATOM 2783 N N . GLU A 1 361 ? -45.378 -10.612 14.380 1.00 47.44 361 GLU A N 1
ATOM 2784 C CA . GLU A 1 361 ? -45.852 -11.950 14.728 1.00 47.44 361 GLU A CA 1
ATOM 2785 C C . GLU A 1 361 ? -47.187 -12.206 14.026 1.00 47.44 361 GLU A C 1
ATOM 2787 O O . GLU A 1 361 ? -48.078 -11.354 14.007 1.00 47.44 361 GLU A O 1
ATOM 2792 N N . PHE A 1 362 ? -47.316 -13.385 13.420 1.00 38.00 362 PHE A N 1
ATOM 2793 C CA . PHE A 1 362 ? -48.594 -13.885 12.931 1.00 38.00 362 PHE A CA 1
ATOM 2794 C C . PHE A 1 362 ? -49.275 -14.642 14.070 1.00 38.00 362 PHE A C 1
ATOM 2796 O O . PHE A 1 362 ? -48.968 -15.806 14.313 1.00 38.00 362 PHE A O 1
ATOM 2803 N N . CYS A 1 363 ? -50.219 -13.992 14.746 1.00 39.53 363 CYS A N 1
ATOM 2804 C CA . CYS A 1 363 ? -51.160 -14.660 15.640 1.00 39.53 363 CYS A CA 1
ATOM 2805 C C . CYS A 1 363 ? -52.516 -14.750 14.933 1.00 39.53 363 CYS A C 1
ATOM 2807 O O . CYS A 1 363 ? -53.081 -13.736 14.531 1.00 39.53 363 CYS A O 1
ATOM 2809 N N . ASN A 1 364 ? -53.041 -15.968 14.762 1.00 38.34 364 ASN A N 1
ATOM 2810 C CA . ASN A 1 364 ? -54.390 -16.230 14.240 1.00 38.34 364 ASN A CA 1
ATOM 2811 C C . ASN A 1 364 ? -54.728 -15.517 12.910 1.00 38.34 364 ASN A C 1
ATOM 2813 O O . ASN A 1 364 ? -55.780 -14.896 12.794 1.00 38.34 364 ASN A O 1
ATOM 2817 N N . ASN A 1 365 ? -53.851 -15.601 11.899 1.00 40.44 365 ASN A N 1
ATOM 2818 C CA . ASN A 1 365 ? -54.062 -15.014 10.561 1.00 40.44 365 ASN A CA 1
ATOM 2819 C C . ASN A 1 365 ? -54.292 -13.486 10.521 1.00 40.44 365 ASN A C 1
ATOM 2821 O O . ASN A 1 365 ? -54.698 -12.954 9.488 1.00 40.44 365 ASN A O 1
ATOM 2825 N N . ILE A 1 366 ? -53.972 -12.758 11.594 1.00 42.03 366 ILE A N 1
ATOM 2826 C CA . ILE A 1 366 ? -54.019 -11.294 11.639 1.00 42.03 366 ILE A CA 1
ATOM 2827 C C . ILE A 1 366 ? -52.581 -10.778 11.763 1.00 42.03 366 ILE A C 1
ATOM 2829 O O . ILE A 1 36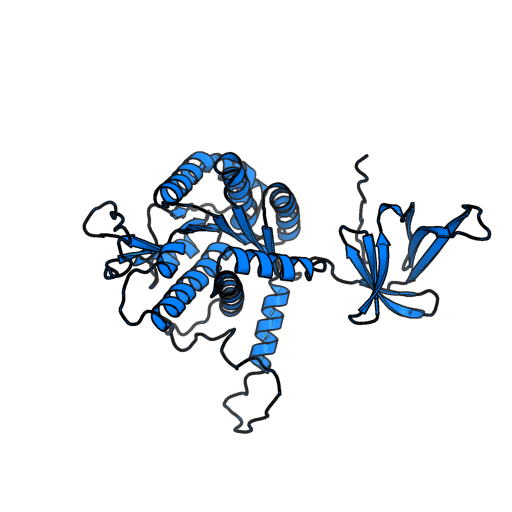6 ? -51.839 -11.178 12.658 1.00 42.03 366 ILE A O 1
ATOM 2833 N N . LYS A 1 367 ? -52.163 -9.886 10.852 1.00 36.69 367 LYS A N 1
ATOM 2834 C CA . LYS A 1 367 ? -50.895 -9.152 10.987 1.00 36.69 367 LYS A CA 1
ATOM 2835 C C . LYS A 1 367 ? -51.041 -8.140 12.123 1.00 36.69 367 LYS A C 1
ATOM 2837 O O . LYS A 1 367 ? -51.582 -7.058 11.913 1.00 36.69 367 LYS A O 1
ATOM 2842 N N . SER A 1 368 ? -50.539 -8.474 13.305 1.00 35.94 368 SER A N 1
ATOM 2843 C CA . SER A 1 368 ? -50.391 -7.533 14.415 1.00 35.94 368 SER A CA 1
ATOM 2844 C C . SER A 1 368 ? -48.932 -7.103 14.526 1.00 35.94 368 SER A C 1
ATOM 2846 O O . SER A 1 368 ? -48.035 -7.929 14.688 1.00 35.94 368 SER A O 1
ATOM 2848 N N . SER A 1 369 ? -48.676 -5.800 14.424 1.00 39.12 369 SER A N 1
ATOM 2849 C CA . SER A 1 369 ? -47.369 -5.224 14.734 1.00 39.12 369 SER A CA 1
ATOM 2850 C C . SER A 1 369 ? -47.195 -5.157 16.253 1.00 39.12 369 SER A C 1
ATOM 2852 O O . SER A 1 369 ? -47.873 -4.364 16.906 1.00 39.12 369 SER A O 1
ATOM 2854 N N . CYS A 1 370 ? -46.280 -5.947 16.806 1.00 45.97 370 CYS A N 1
ATOM 2855 C CA . CYS A 1 370 ? -45.888 -5.865 18.209 1.00 45.97 370 CYS A CA 1
ATOM 2856 C C . CYS A 1 370 ? -44.605 -5.029 18.346 1.00 45.97 370 CYS A C 1
ATOM 2858 O O . CYS A 1 370 ? -43.729 -5.047 17.477 1.00 45.97 370 CYS A O 1
ATOM 2860 N N . GLN A 1 371 ? -44.494 -4.260 19.432 1.00 46.03 371 GLN A N 1
ATOM 2861 C CA . GLN A 1 371 ? -43.239 -3.616 19.826 1.00 46.03 371 GLN A CA 1
ATOM 2862 C C . GLN A 1 371 ? -42.557 -4.480 20.884 1.00 46.03 371 GLN A C 1
ATOM 2864 O O . GLN A 1 371 ? -43.079 -4.637 21.985 1.00 46.03 371 GLN A O 1
ATOM 2869 N N . LEU A 1 372 ? -41.383 -5.013 20.556 1.00 55.94 372 LEU A N 1
ATOM 2870 C CA . LEU A 1 372 ? -40.489 -5.633 21.524 1.00 55.94 372 LEU A CA 1
ATOM 2871 C C . LEU A 1 372 ? -39.566 -4.542 22.086 1.00 55.94 372 LEU A C 1
ATOM 2873 O O . LEU A 1 372 ? -38.945 -3.797 21.324 1.00 55.94 372 LEU A O 1
ATOM 2877 N N . ILE A 1 373 ? -39.488 -4.435 23.413 1.00 58.53 373 ILE A N 1
ATOM 2878 C CA . ILE A 1 373 ? -38.559 -3.528 24.096 1.00 58.53 373 ILE A CA 1
ATOM 2879 C C . ILE A 1 373 ? -37.488 -4.380 24.762 1.00 58.53 373 ILE A C 1
ATOM 2881 O O . ILE A 1 373 ? -37.730 -4.998 25.802 1.00 58.53 373 ILE A O 1
ATOM 2885 N N . GLU A 1 374 ? -36.296 -4.395 24.178 1.00 61.31 374 GLU A N 1
ATOM 2886 C CA . GLU A 1 374 ? -35.141 -5.031 24.795 1.00 61.31 374 GLU A CA 1
ATOM 2887 C C . GLU A 1 374 ? -34.365 -3.992 25.605 1.00 61.31 374 GLU A C 1
ATOM 2889 O O . GLU A 1 374 ? -34.111 -2.881 25.142 1.00 61.31 374 GLU A O 1
ATOM 2894 N N . LYS A 1 375 ? -34.032 -4.330 26.854 1.00 57.94 375 LYS A N 1
ATOM 2895 C CA . LYS A 1 375 ? -33.285 -3.446 27.757 1.00 57.94 375 LYS A CA 1
ATOM 2896 C C . LYS A 1 375 ? -32.010 -4.157 28.177 1.00 57.94 375 LYS A C 1
ATOM 2898 O O . LYS A 1 375 ? -32.079 -5.244 28.745 1.00 57.94 375 LYS A O 1
ATOM 2903 N N . LEU A 1 376 ? -30.877 -3.528 27.915 1.00 61.84 376 LEU A N 1
ATOM 2904 C CA . LEU A 1 376 ? -29.546 -4.032 28.213 1.00 61.84 376 LEU A CA 1
ATOM 2905 C C . LEU A 1 376 ? -28.856 -3.031 29.144 1.00 61.84 376 LEU A C 1
ATOM 2907 O O . LEU A 1 376 ? -28.903 -1.831 28.905 1.00 61.84 376 LEU A O 1
ATOM 2911 N N . SER A 1 377 ? -28.243 -3.494 30.227 1.00 44.44 377 SER A N 1
ATOM 2912 C CA . SER A 1 377 ? -27.501 -2.650 31.170 1.00 44.44 377 SER A CA 1
ATOM 2913 C C . SER A 1 377 ? -25.996 -2.775 30.932 1.00 44.44 377 SER A C 1
ATOM 2915 O O . SER A 1 377 ? -25.463 -3.876 30.856 1.00 44.44 377 SER A O 1
ATOM 2917 N N . CYS A 1 378 ? -25.289 -1.661 30.799 1.00 55.88 378 CYS A N 1
ATOM 2918 C CA . CYS A 1 378 ? -23.861 -1.593 30.517 1.00 55.88 378 CYS A CA 1
ATOM 2919 C C . CYS A 1 378 ? -23.111 -0.937 31.684 1.00 55.88 378 CYS A C 1
ATOM 2921 O O . CYS A 1 378 ? -23.584 0.023 32.288 1.00 55.88 378 CYS A O 1
ATOM 2923 N N . GLN A 1 379 ? -21.924 -1.440 32.030 1.00 43.72 379 GLN A N 1
ATOM 2924 C CA . GLN A 1 379 ? -21.152 -0.895 33.154 1.00 43.72 379 GLN A CA 1
ATOM 2925 C C . GLN A 1 379 ? -20.342 0.365 32.803 1.00 43.72 379 GLN A C 1
ATOM 2927 O O . GLN A 1 379 ? -20.066 1.148 33.716 1.00 43.72 379 GLN A O 1
ATOM 2932 N N . LYS A 1 380 ? -20.024 0.590 31.520 1.00 44.59 380 LYS A N 1
ATOM 2933 C CA . LYS A 1 380 ? -19.285 1.752 31.003 1.00 44.59 380 LYS A CA 1
ATOM 2934 C C . LYS A 1 380 ? -19.738 2.082 29.573 1.00 44.59 380 LYS A C 1
ATOM 2936 O O . LYS A 1 380 ? -19.362 1.391 28.641 1.00 44.59 380 LYS A O 1
ATOM 2941 N N . PHE A 1 381 ? -20.478 3.171 29.416 1.00 46.28 381 PHE A N 1
ATOM 2942 C CA . PHE A 1 381 ? -20.378 4.026 28.232 1.00 46.28 381 PHE A CA 1
ATOM 2943 C C . PHE A 1 381 ? -19.965 5.385 28.787 1.00 46.28 381 PHE A C 1
ATOM 2945 O O . PHE A 1 381 ? -20.807 6.163 29.223 1.00 46.28 381 PHE A O 1
ATOM 2952 N N . SER A 1 382 ? -18.665 5.608 28.944 1.00 35.62 382 SER A N 1
ATOM 2953 C CA . SER A 1 382 ? -18.150 6.930 29.294 1.00 35.62 382 SER A CA 1
ATOM 2954 C C . SER A 1 382 ? -18.098 7.772 28.019 1.00 35.62 382 SER A C 1
ATOM 2956 O O . SER A 1 382 ? -17.345 7.444 27.109 1.00 35.62 382 SER A O 1
ATOM 2958 N N . ASP A 1 383 ? -18.934 8.810 27.972 1.00 37.03 383 ASP A N 1
ATOM 2959 C CA . ASP A 1 383 ? -18.773 10.048 27.193 1.00 37.03 383 ASP A CA 1
ATOM 2960 C C . ASP A 1 383 ? -18.591 9.957 25.665 1.00 37.03 383 ASP A C 1
ATOM 2962 O O . ASP A 1 383 ? -17.876 10.756 25.065 1.00 37.03 383 ASP A O 1
ATOM 2966 N N . GLY A 1 384 ? -19.302 9.045 24.997 1.00 35.69 384 GLY A N 1
ATOM 2967 C CA . GLY A 1 384 ? -19.431 9.048 23.536 1.00 35.69 384 GLY A CA 1
ATOM 2968 C C . GLY A 1 384 ? -20.788 9.588 23.081 1.00 35.69 384 GLY A C 1
ATOM 2969 O O . GLY A 1 384 ? -21.782 8.864 23.109 1.00 35.69 384 GLY A O 1
ATOM 2970 N N . HIS A 1 385 ? -20.856 10.843 22.631 1.00 30.03 385 HIS A N 1
ATOM 2971 C CA . HIS A 1 385 ? -21.998 11.338 21.856 1.00 30.03 385 HIS A CA 1
ATOM 2972 C C . HIS A 1 385 ? -22.033 10.630 20.491 1.00 30.03 385 HIS A C 1
ATOM 2974 O O . HIS A 1 385 ? -21.395 11.069 19.538 1.00 30.03 385 HIS A O 1
ATOM 2980 N N . TYR A 1 386 ? -22.782 9.533 20.373 1.00 33.84 386 TYR A N 1
ATOM 2981 C CA . TYR A 1 386 ? -23.048 8.900 19.079 1.00 33.84 386 TYR A CA 1
ATOM 2982 C C . TYR A 1 386 ? -24.232 9.600 18.405 1.00 33.84 386 TYR A C 1
ATOM 2984 O O . TYR A 1 386 ? -25.395 9.299 18.678 1.00 33.84 386 TYR A O 1
ATOM 2992 N N . HIS A 1 387 ? -23.945 10.555 17.519 1.00 23.91 387 HIS A N 1
ATOM 2993 C CA . HIS A 1 387 ? -24.945 11.075 16.591 1.00 23.91 387 HIS A CA 1
ATOM 2994 C C . HIS A 1 387 ? -25.179 10.048 15.481 1.00 23.91 387 HIS A C 1
ATOM 2996 O O . HIS A 1 387 ? -24.358 9.889 14.583 1.00 23.91 387 HIS A O 1
ATOM 3002 N N . ILE A 1 388 ? -26.318 9.354 15.528 1.00 25.47 388 ILE A N 1
ATOM 3003 C CA . ILE A 1 388 ? -26.837 8.636 14.361 1.00 25.47 388 ILE A CA 1
ATOM 3004 C C . ILE A 1 388 ? -27.365 9.707 13.403 1.00 25.47 388 ILE A C 1
ATOM 3006 O O . ILE A 1 388 ? -28.462 10.235 13.592 1.00 25.47 388 ILE A O 1
ATOM 3010 N N . VAL A 1 389 ? -26.563 10.074 12.405 1.00 23.23 389 VAL A N 1
ATOM 3011 C CA . VAL A 1 389 ? -27.041 10.872 11.274 1.00 23.23 389 VAL A CA 1
ATOM 3012 C C . VAL A 1 389 ? -27.891 9.946 10.410 1.00 23.23 389 VAL A C 1
ATOM 3014 O O . VAL A 1 389 ? -27.375 9.123 9.660 1.00 23.23 389 VAL A O 1
ATOM 3017 N N . ASN A 1 390 ? -29.212 10.046 10.551 1.00 23.72 390 ASN A N 1
ATOM 3018 C CA . ASN A 1 390 ? -30.130 9.481 9.569 1.00 23.72 390 ASN A CA 1
ATOM 3019 C C . ASN A 1 390 ? -30.013 10.315 8.291 1.00 23.72 390 ASN A C 1
ATOM 3021 O O . ASN A 1 390 ? -30.531 11.430 8.237 1.00 23.72 390 ASN A O 1
ATOM 3025 N N . HIS A 1 391 ? -29.352 9.777 7.270 1.00 25.38 391 HIS A N 1
ATOM 3026 C CA . HIS A 1 391 ? -29.558 10.253 5.910 1.00 25.38 391 HIS A CA 1
ATOM 3027 C C . HIS A 1 391 ? -30.888 9.684 5.404 1.00 25.38 391 HIS A C 1
ATOM 3029 O O . HIS A 1 391 ? -31.053 8.468 5.301 1.00 25.38 391 HIS A O 1
ATOM 3035 N N . SER A 1 392 ? -31.848 10.588 5.198 1.00 29.28 392 SER A N 1
ATOM 3036 C CA . SER A 1 392 ? -33.097 10.370 4.460 1.00 29.28 392 SER A CA 1
ATOM 3037 C C . SER A 1 392 ? -32.849 10.275 2.966 1.00 29.28 392 SER A C 1
ATOM 3039 O O . SER A 1 392 ? -32.066 11.135 2.495 1.00 29.28 392 SER A O 1
#

Foldseek 3Di:
DEAEAEEAWAPQSLLLVLLLVVVLVVVCVVPCVPQFQADLCRRFKFQFDPPDPPTHTDDCVPRGHHRDFIATLYAYEYQDCPSVVVCCVDPCVRRYDPLRYYYHHPGQLQAQCSQAVPVLVVCVVVLLVSNVVSVVSDPHYAAYEYEFEQRGNTRLRVSLSSLVSCCVPPVRHAYEYEYEQEDPPHPRPCSVVSNVVSVVSCVVRHPYYDYHYPVVLVVVVVVLVVVDDDPPDPDDDDDPDPDPNAPQQDPVVDDPDPPVDDDPCNSSSSNVSVVVVVLVPDDDPVVSVVVVVVVVVVVQPPPWDWAWWAWPVRDIWTWTQGPQAIWIGDPPDTDDGQGPVQWPDWDDDPQKTKTWGWDQDDDPNDGDTDTDITIIGHPDPPDDPDDPPDDD

Organism: Mytilus edulis (NCBI:txid6550)

InterPro domains:
  IPR000217 Tubulin [PR01161] (10-30)
  IPR000217 Tubulin [PR01161] (62-81)
  IPR000217 Tubulin [PR01161] (104-115)
  IPR000217 Tubulin [PR01161] (117-141)
  IPR000217 Tubulin [PR01161] (143-161)
  IPR000217 Tubulin [PR01161] (162-183)
  IPR000217 Tubulin [PR01161] (186-199)
  IPR000217 Tubulin [PR01161] (200-220)
  IPR000217 Tubulin [PTHR11588] (4-281)
  IPR003008 Tubulin/FtsZ, GTPase domain [PF00091] (5-222)
  IPR003008 Tubulin/FtsZ, GTPase domain [SM00864] (56-286)
  IPR004057 Epsilon tubulin [PR01519] (78-91)
  IPR004057 Epsilon tubulin [PR01519] (91-109)
  IPR004057 Epsilon tubulin [PR01519] (112-130)
  IPR004057 Epsilon tubulin [PR01519] (133-152)
  IPR004057 Epsilon tubulin [PR01519] (159-181)
  IPR004057 Epsilon tubulin [PR01519] (182-199)
  IPR004057 Epsilon tubulin [PR01519] (200-215)
  IPR011993 PH-like domain superfamily [G3DSA:2.30.29.30] (303-384)
  IPR017975 Tubulin, conserved site [PS00227] (151-157)

pLDDT: mean 74.88, std 20.13, range [23.23, 98.25]